Protein 6VCI (pdb70)

Sequence (429 aa):
GDLMIHLQAPDLGSLNSGSLVYFRKIPVGKVYDYAINPNKQGVVIDVLIERRFTDLVKKGSRFWNVSGVDAESLAALVNGAIAFDSPEESKPAEAEDTFGLYEDLAHSQRGVIIKLELPSGAGLTADSTPLMYQGLEVGQLTKLDLNPGGKVTGEMTVDPSVVTLLRENTRIELRNPKLSLSDANLSALLTGKTFELVPGDGEPRKEFVVVPGEGDLMIHLQAPDDLGSLNSGSLVYFRKIPVGKVYDYAINPNKQGVVIDVLIERRFTDLVKKGSRFWNVSGVDANESLAALVNGAIAFDSPEEESKPAEAEDTFGLYEDLAHSQRGVIIKLELPSGAGLTADSTPLMYQGLEVGQLTKLDLNPGGKVTGEMTVDPSVVTLLRENTRIELRNPKLSLSDANLSALLTGKTFELVPGDGEPRKEFVVVPGE

Radius of gyration: 27.87 Å; Cα contacts (8 Å, |Δi|>4): 1078; chains: 2; bounding box: 75×67×57 Å

Structure (mmCIF, N/CA/C/O backbone):
data_6VCI
#
_entry.id   6VCI
#
_cell.length_a   87.560
_cell.length_b   87.560
_cell.length_c   116.990
_cell.angle_alpha   90.000
_cell.angle_beta   90.000
_cell.angle_gamma   120.000
#
_symmetry.space_group_name_H-M   'P 65'
#
loop_
_entity.id
_entity.type
_entity.pdbx_description
1 polymer 'Lipophilic envelope-spanning tunnel protein LetB'
2 water water
#
loop_
_atom_site.group_PDB
_atom_site.id
_atom_site.type_symbol
_atom_site.label_atom_id
_atom_site.label_alt_id
_atom_site.label_comp_id
_atom_site.label_asym_id
_atom_site.label_entity_id
_atom_site.label_seq_id
_atom_site.pdbx_PDB_ins_code
_atom_site.Cartn_x
_atom_site.Cartn_y
_atom_site.Cartn_z
_atom_site.occupancy
_atom_site.B_iso_or_equiv
_atom_site.auth_seq_id
_atom_site.auth_comp_id
_atom_site.auth_asym_id
_atom_site.auth_atom_id
_atom_site.pdbx_PDB_model_num
ATOM 1 N N . GLY A 1 2 ? 24.41800 78.76900 -10.71400 1.000 103.66000 159 GLY C N 1
ATOM 2 C CA . GLY A 1 2 ? 25.37300 78.16900 -9.80100 1.000 100.70000 159 GLY C CA 1
ATOM 3 C C . GLY A 1 2 ? 24.78000 77.88200 -8.43600 1.000 96.00000 159 GLY C C 1
ATOM 4 O O . GLY A 1 2 ? 23.62600 77.46400 -8.32800 1.000 94.32000 159 GLY C O 1
ATOM 5 N N . ASP A 1 3 ? 25.57300 78.10500 -7.39200 1.000 91.62000 160 ASP C N 1
ATOM 6 C CA . ASP A 1 3 ? 25.10400 77.88300 -6.03400 1.000 87.99000 160 ASP C CA 1
ATOM 7 C C . ASP A 1 3 ? 23.95900 78.83400 -5.70200 1.000 88.99000 160 ASP C C 1
ATOM 8 O O . ASP A 1 3 ? 23.88200 79.95500 -6.21200 1.000 92.03000 160 ASP C O 1
ATOM 13 N N . LEU A 1 4 ? 23.06400 78.37200 -4.83400 1.000 87.64000 161 LEU C N 1
ATOM 14 C CA . LEU A 1 4 ? 21.84000 79.08600 -4.49100 1.000 85.73000 161 LEU C CA 1
ATOM 15 C C . LEU A 1 4 ? 21.96300 79.65800 -3.08500 1.000 88.31000 161 LEU C C 1
ATOM 16 O O . LEU A 1 4 ? 22.19400 78.91200 -2.12700 1.000 90.23000 161 LEU C O 1
ATOM 21 N N . MET A 1 5 ? 21.79500 80.97300 -2.96500 1.000 87.36000 162 MET C N 1
ATOM 22 C CA . MET A 1 5 ? 21.84200 81.66800 -1.68400 1.000 85.85000 162 MET C CA 1
ATOM 23 C C . MET A 1 5 ? 20.42200 82.01600 -1.25900 1.000 82.45000 162 MET C C 1
ATOM 24 O O . MET A 1 5 ? 19.70100 82.69500 -1.99700 1.000 83.86000 162 MET C O 1
ATOM 29 N N . ILE A 1 6 ? 20.01700 81.54500 -0.08000 1.000 79.86000 163 ILE C N 1
ATOM 30 C CA . ILE A 1 6 ? 18.71500 81.86900 0.48500 1.000 78.76000 163 ILE C CA 1
ATOM 31 C C . ILE A 1 6 ? 18.91700 82.41600 1.89200 1.000 76.36000 163 ILE C C 1
ATOM 32 O O . ILE A 1 6 ? 20.03200 82.46100 2.41400 1.000 80.92000 163 ILE C O 1
ATOM 37 N N . HIS A 1 7 ? 17.81500 82.84200 2.50300 1.000 71.41000 164 HIS C N 1
ATOM 38 C CA . HIS A 1 7 ? 17.85200 83.49800 3.80200 1.000 74.05000 164 HIS C CA 1
ATOM 39 C C . HIS A 1 7 ? 16.79000 82.89900 4.70900 1.000 77.18000 164 HIS C C 1
ATOM 40 O O . HIS A 1 7 ? 15.63100 82.75500 4.30600 1.000 75.91000 164 HIS C O 1
ATOM 47 N N . LEU A 1 8 ? 17.19300 82.54800 5.92700 1.000 76.86000 165 LEU C N 1
ATOM 48 C CA . LEU A 1 8 ? 16.30200 81.98900 6.93200 1.000 75.38000 165 LEU C CA 1
ATOM 49 C C . LEU A 1 8 ? 16.14500 82.97300 8.08300 1.000 77.67000 165 LEU C C 1
ATOM 50 O O . LEU A 1 8 ? 17.12600 83.56800 8.54100 1.000 80.04000 165 LEU C O 1
ATOM 55 N N . GLN A 1 9 ? 14.91200 83.13900 8.54900 1.000 79.76000 166 GLN C N 1
ATOM 56 C CA . GLN A 1 9 ? 14.60900 83.98700 9.69800 1.000 86.43000 166 GLN C CA 1
ATOM 57 C C . GLN A 1 9 ? 14.28900 83.07600 10.87700 1.000 88.41000 166 GLN C C 1
ATOM 58 O O . GLN A 1 9 ? 13.21500 82.47100 10.93600 1.000 88.45000 166 GLN C O 1
ATOM 64 N N . ALA A 1 10 ? 15.23300 82.97500 11.81000 1.000 92.53000 167 ALA C N 1
ATOM 65 C CA . ALA A 1 10 ? 15.10400 82.14900 12.99700 1.000 94.86000 167 ALA C CA 1
ATOM 66 C C . ALA A 1 10 ? 14.98700 83.02100 14.23800 1.000 97.82000 167 ALA C C 1
ATOM 67 O O . ALA A 1 10 ? 15.70900 84.01500 14.35900 1.000 101.08000 167 ALA C O 1
ATOM 69 N N . PRO A 1 11 ? 14.09700 82.68000 15.17400 1.000 98.37000 168 PRO C N 1
ATOM 70 C CA . PRO A 1 11 ? 13.96300 83.50200 16.38700 1.000 101.28000 168 PRO C CA 1
ATOM 71 C C . PRO A 1 11 ? 15.19300 83.47600 17.27700 1.000 106.65000 168 PRO C C 1
ATOM 72 O O . PRO A 1 11 ? 15.37000 84.39700 18.08500 1.000 111.53000 168 PRO C O 1
ATOM 76 N N . ASP A 1 12 ? 16.04200 82.45800 17.16400 1.000 105.76000 169 ASP C N 1
ATOM 77 C CA . ASP A 1 12 ? 17.31200 82.45200 17.87700 1.000 107.16000 169 ASP C CA 1
ATOM 78 C C . ASP A 1 12 ? 18.27300 81.52000 17.15300 1.000 101.08000 169 ASP C C 1
ATOM 79 O O . ASP A 1 12 ? 17.85800 80.55000 16.51100 1.000 95.23000 169 ASP C O 1
ATOM 84 N N . LEU A 1 13 ? 19.56500 81.83400 17.26400 1.000 98.67000 170 LEU C N 1
ATOM 85 C CA . LEU A 1 13 ? 20.57600 81.12200 16.48900 1.000 90.13000 170 LEU C CA 1
ATOM 86 C C . LEU A 1 13 ? 20.73000 79.67800 16.95000 1.000 87.68000 170 LEU C C 1
ATOM 87 O O . LEU A 1 13 ? 20.90400 78.77300 16.12500 1.000 83.02000 170 LEU C O 1
ATOM 92 N N . GLY A 1 14 ? 20.67900 79.44200 18.25900 1.000 89.48000 171 GLY C N 1
ATOM 93 C CA . GLY A 1 14 ? 20.87900 78.09400 18.76200 1.000 85.24000 171 GLY C CA 1
ATOM 94 C C . GLY A 1 14 ? 22.31500 77.64800 18.57300 1.000 85.92000 171 GLY C C 1
ATOM 95 O O . GLY A 1 14 ? 23.26000 78.43200 18.71100 1.000 86.79000 171 GLY C O 1
ATOM 96 N N . SER A 1 15 ? 22.48600 76.36900 18.24900 1.000 86.97000 172 SER C N 1
ATOM 97 C CA . SER A 1 15 ? 23.80400 75.78500 18.04700 1.000 91.93000 172 SER C CA 1
ATOM 98 C C . SER A 1 15 ? 24.31900 75.96800 16.62400 1.000 93.11000 172 SER C C 1
ATOM 99 O O . SER A 1 15 ? 25.37100 75.41700 16.28300 1.000 95.32000 172 SER C O 1
ATOM 102 N N . LEU A 1 16 ? 23.60900 76.72100 15.79000 1.000 89.49000 173 LEU C N 1
ATOM 103 C CA . LEU A 1 16 ? 24.06000 76.94300 14.42700 1.000 83.34000 173 LEU C CA 1
ATOM 104 C C . LEU A 1 16 ? 25.16200 77.99700 14.38800 1.000 81.20000 173 LEU C C 1
ATOM 105 O O . LEU A 1 16 ? 25.27300 78.85900 15.26400 1.000 80.02000 173 LEU C O 1
ATOM 110 N N . ASN A 1 17 ? 25.98500 77.91200 13.35000 1.000 80.55000 174 ASN C N 1
ATOM 111 C CA . ASN A 1 17 ? 27.05300 78.87300 13.11200 1.000 84.65000 174 ASN C CA 1
ATOM 112 C C . ASN A 1 17 ? 27.51800 78.68500 11.67700 1.000 86.86000 174 ASN C C 1
ATOM 113 O O . ASN A 1 17 ? 27.17900 77.69400 11.02400 1.000 91.47000 174 ASN C O 1
ATOM 118 N N . SER A 1 18 ? 28.29000 79.65400 11.18800 1.000 85.32000 175 SER C N 1
ATOM 119 C CA . SER A 1 18 ? 28.83700 79.55700 9.84000 1.000 84.67000 175 SER C CA 1
ATOM 120 C C . SER A 1 18 ? 29.64300 78.27300 9.70700 1.000 83.98000 175 SER C C 1
ATOM 121 O O . SER A 1 18 ? 30.59000 78.03900 10.46400 1.000 88.63000 175 SER C O 1
ATOM 124 N N . GLY A 1 19 ? 29.24800 77.42900 8.75800 1.000 80.41000 176 GLY C N 1
ATOM 125 C CA . GLY A 1 19 ? 29.80700 76.10600 8.59300 1.000 80.60000 176 GLY C CA 1
ATOM 126 C C . GLY A 1 19 ? 28.83000 74.99000 8.88700 1.000 83.63000 176 GLY C C 1
ATOM 127 O O . GLY A 1 19 ? 29.06600 73.85000 8.46200 1.000 87.71000 176 GLY C O 1
ATOM 128 N N . SER A 1 20 ? 27.74500 75.28100 9.60600 1.000 80.98000 177 SER C N 1
ATOM 129 C CA . SER A 1 20 ? 26.71000 74.28300 9.83900 1.000 74.43000 177 SER C CA 1
ATOM 130 C C . SER A 1 20 ? 26.10300 73.84000 8.51400 1.000 73.94000 177 SER C C 1
ATOM 131 O O . SER A 1 20 ? 25.86600 74.65200 7.61600 1.000 75.48000 177 SER C O 1
ATOM 134 N N . LEU A 1 21 ? 25.84700 72.54400 8.39900 1.000 70.28000 178 LEU C N 1
ATOM 135 C CA . LEU A 1 21 ? 25.43300 71.95400 7.13800 1.000 73.64000 178 LEU C CA 1
ATOM 136 C C . LEU A 1 21 ? 23.91400 71.91700 7.01900 1.000 73.18000 178 LEU C C 1
ATOM 137 O O . LEU A 1 21 ? 23.18900 71.91300 8.01800 1.000 71.52000 178 LEU C O 1
ATOM 142 N N . VAL A 1 22 ? 23.43900 71.90000 5.77600 1.000 70.50000 179 VAL C N 1
ATOM 143 C CA . VAL A 1 22 ? 22.01800 71.80300 5.46100 1.000 69.68000 179 VAL C CA 1
ATOM 144 C C . VAL A 1 22 ? 21.79000 70.46000 4.78300 1.000 72.93000 179 VAL C C 1
ATOM 145 O O . VAL A 1 22 ? 22.41000 70.16100 3.75600 1.000 75.85000 179 VAL C O 1
ATOM 149 N N . TYR A 1 23 ? 20.89800 69.65500 5.35100 1.000 75.28000 180 TYR C N 1
ATOM 150 C CA . TYR A 1 23 ? 20.69600 68.28000 4.92100 1.000 75.54000 180 TYR C CA 1
ATOM 151 C C . TYR A 1 23 ? 19.38500 68.11200 4.16600 1.000 75.02000 180 TYR C C 1
ATOM 152 O O . TYR A 1 23 ? 18.38200 68.76700 4.46500 1.000 66.48000 180 TYR C O 1
ATOM 161 N N . PHE A 1 24 ? 19.40900 67.20800 3.19000 1.000 77.14000 181 PHE C N 1
ATOM 162 C CA . PHE A 1 24 ? 18.20200 66.68800 2.55400 1.000 77.83000 181 PHE C CA 1
ATOM 163 C C . PHE A 1 24 ? 18.34300 65.16900 2.54000 1.000 81.55000 181 PHE C C 1
ATOM 164 O O . PHE A 1 24 ? 19.13000 64.62700 1.75900 1.000 87.56000 181 PHE C O 1
ATOM 172 N N . ARG A 1 25 ? 17.59200 64.49500 3.41000 1.000 82.61000 182 ARG C N 1
ATOM 173 C CA . ARG A 1 25 ? 17.64700 63.04200 3.56000 1.000 83.76000 182 ARG C CA 1
ATOM 174 C C . ARG A 1 25 ? 19.09000 62.58300 3.79500 1.000 88.83000 182 ARG C C 1
ATOM 175 O O . ARG A 1 25 ? 19.72700 61.94800 2.95300 1.000 90.73000 182 ARG C O 1
ATOM 183 N N . LYS A 1 26 ? 19.60100 62.97600 4.96600 1.000 93.34000 183 LYS C N 1
ATOM 184 C CA . LYS A 1 26 ? 20.93200 62.59400 5.43700 1.000 98.90000 183 LYS C CA 1
ATOM 185 C C . LYS A 1 26 ? 22.05400 63.19900 4.59300 1.000 95.49000 183 LYS C C 1
ATOM 186 O O . LYS A 1 26 ? 23.14900 63.45400 5.10700 1.000 96.44000 183 LYS C O 1
ATOM 192 N N . ILE A 1 27 ? 21.80200 63.44900 3.31100 1.000 91.42000 184 ILE C N 1
ATOM 193 C CA . ILE A 1 27 ? 22.83000 63.95800 2.40600 1.000 90.52000 184 ILE C CA 1
ATOM 194 C C . ILE A 1 27 ? 22.98100 65.46600 2.57800 1.000 91.56000 184 ILE C C 1
ATOM 195 O O . ILE A 1 27 ? 22.01400 66.21400 2.36000 1.000 90.18000 184 ILE C O 1
ATOM 200 N N . PRO A 1 28 ? 24.16400 65.95800 2.95000 1.000 92.82000 185 PRO C N 1
ATOM 201 C CA . PRO A 1 28 ? 24.35800 67.41000 3.10200 1.000 90.78000 185 PRO C CA 1
ATOM 202 C C . PRO A 1 28 ? 24.43800 68.08800 1.74200 1.000 91.20000 185 PRO C C 1
ATOM 203 O O . PRO A 1 28 ? 25.26400 67.72900 0.90100 1.000 97.00000 185 PRO C O 1
ATOM 207 N N . VAL A 1 29 ? 23.57400 69.07900 1.53400 1.000 85.62000 186 VAL C N 1
ATOM 208 C CA . VAL A 1 29 ? 23.49200 69.77200 0.25600 1.000 82.02000 186 VAL C CA 1
ATOM 209 C C . VAL A 1 29 ? 23.88800 71.24000 0.35400 1.000 81.88000 186 VAL C C 1
ATOM 210 O O . VAL A 1 29 ? 24.14300 71.86400 -0.68800 1.000 80.04000 186 VAL C O 1
ATOM 214 N N . GLY A 1 30 ? 23.94600 71.81200 1.55500 1.000 82.95000 187 GLY C N 1
ATOM 215 C CA . GLY A 1 30 ? 24.23900 73.21900 1.70400 1.000 82.78000 187 GLY C CA 1
ATOM 216 C C . GLY A 1 30 ? 25.02100 73.49000 2.97000 1.000 80.95000 187 GLY C C 1
ATOM 217 O O . GLY A 1 30 ? 25.38600 72.57800 3.71300 1.000 79.93000 187 GLY C O 1
ATOM 218 N N . LYS A 1 31 ? 25.26400 74.77500 3.21300 1.000 82.71000 188 LYS C N 1
ATOM 219 C CA . LYS A 1 31 ? 26.06800 75.21800 4.34000 1.000 85.04000 188 LYS C CA 1
ATOM 220 C C . LYS A 1 31 ? 25.58600 76.59200 4.78000 1.000 83.91000 188 LYS C C 1
ATOM 221 O O . LYS A 1 31 ? 25.26600 77.43900 3.94400 1.000 86.23000 188 LYS C O 1
ATOM 227 N N . VAL A 1 32 ? 25.51800 76.79700 6.09400 1.000 78.94000 189 VAL C N 1
ATOM 228 C CA . VAL A 1 32 ? 25.27900 78.12900 6.64100 1.000 76.88000 189 VAL C CA 1
ATOM 229 C C . VAL A 1 32 ? 26.47500 79.00300 6.27400 1.000 84.18000 189 VAL C C 1
ATOM 230 O O . VAL A 1 32 ? 27.58600 78.78100 6.76200 1.000 89.78000 189 VAL C O 1
ATOM 234 N N . TYR A 1 33 ? 26.25400 79.99300 5.40800 1.000 84.48000 190 TYR C N 1
ATOM 235 C CA . TYR A 1 33 ? 27.35100 80.84500 4.95900 1.000 84.76000 190 TYR C CA 1
ATOM 236 C C . TYR A 1 33 ? 27.67100 81.92500 5.98400 1.000 88.93000 190 TYR C C 1
ATOM 237 O O . TYR A 1 33 ? 28.83200 82.10600 6.36800 1.000 91.13000 190 TYR C O 1
ATOM 246 N N . ASP A 1 34 ? 26.65400 82.65200 6.43400 1.000 90.34000 191 ASP C N 1
ATOM 247 C CA . ASP A 1 34 ? 26.84300 83.75300 7.36800 1.000 94.62000 191 ASP C CA 1
ATOM 248 C C . ASP A 1 34 ? 25.49300 84.06900 7.99600 1.000 92.31000 191 ASP C C 1
ATOM 249 O O . ASP A 1 34 ? 24.45900 83.52500 7.59800 1.000 90.36000 191 ASP C O 1
ATOM 254 N N . TYR A 1 35 ? 25.51600 84.95000 8.99400 1.000 94.18000 192 TYR C N 1
ATOM 255 C CA . TYR A 1 35 ? 24.28500 85.42000 9.61500 1.000 92.49000 192 TYR C CA 1
ATOM 256 C C . TYR A 1 35 ? 24.54200 86.78300 10.23800 1.000 95.01000 192 TYR C C 1
ATOM 257 O O . TYR A 1 35 ? 25.69100 87.18900 10.43600 1.000 100.01000 192 TYR C O 1
ATOM 266 N N . ALA A 1 36 ? 23.45200 87.48500 10.54100 1.000 95.01000 193 ALA C N 1
ATOM 267 C CA . ALA A 1 36 ? 23.52600 88.81400 11.12900 1.000 97.83000 193 ALA C CA 1
ATOM 268 C C . ALA A 1 36 ? 22.22600 89.09800 11.86500 1.000 102.45000 193 ALA C C 1
ATOM 269 O O . ALA A 1 36 ? 21.15200 88.71800 11.39700 1.000 102.36000 193 ALA C O 1
ATOM 271 N N . ILE A 1 37 ? 22.33600 89.77000 13.01300 1.000 107.50000 194 ILE C N 1
ATOM 272 C CA . ILE A 1 37 ? 21.16300 90.11700 13.80800 1.000 107.86000 194 ILE C CA 1
ATOM 273 C C . ILE A 1 37 ? 20.33600 91.15700 13.06400 1.000 110.70000 194 ILE C C 1
ATOM 274 O O . ILE A 1 37 ? 20.86900 92.15200 12.55600 1.000 114.93000 194 ILE C O 1
ATOM 279 N N . ASN A 1 38 ? 19.03000 90.93000 12.98300 1.000 110.78000 195 ASN C N 1
ATOM 280 C CA . ASN A 1 38 ? 18.13700 91.91800 12.39200 1.000 117.29000 195 ASN C CA 1
ATOM 281 C C . ASN A 1 38 ? 17.63200 92.84900 13.48700 1.000 123.70000 195 ASN C C 1
ATOM 282 O O . ASN A 1 38 ? 17.10700 92.36600 14.49800 1.000 125.51000 195 ASN C O 1
ATOM 287 N N . PRO A 1 39 ? 17.78400 94.17200 13.35500 1.000 125.82000 196 PRO C N 1
ATOM 288 C CA . PRO A 1 39 ? 17.33800 95.05900 14.44100 1.000 127.45000 196 PRO C CA 1
ATOM 289 C C . PRO A 1 39 ? 15.82400 95.23800 14.46500 1.000 127.95000 196 PRO C C 1
ATOM 290 O O . PRO A 1 39 ? 15.28700 96.11000 15.15700 1.000 129.22000 196 PRO C O 1
ATOM 294 N N . ASN A 1 40 ? 15.12200 94.41800 13.68700 1.000 128.73000 197 ASN C N 1
ATOM 295 C CA . ASN A 1 40 ? 13.67200 94.49900 13.54400 1.000 131.75000 197 ASN C CA 1
ATOM 296 C C . ASN A 1 40 ? 12.91500 93.54400 14.46000 1.000 132.41000 197 ASN C C 1
ATOM 297 O O . ASN A 1 40 ? 11.95100 93.95900 15.11000 1.000 133.54000 197 ASN C O 1
ATOM 302 N N . LYS A 1 41 ? 13.31400 92.28000 14.52400 1.000 130.71000 198 LYS C N 1
ATOM 303 C CA . LYS A 1 41 ? 12.58000 91.26100 15.25300 1.000 127.72000 198 LYS C CA 1
ATOM 304 C C . LYS A 1 41 ? 13.49100 90.62700 16.30200 1.000 130.09000 198 LYS C C 1
ATOM 305 O O . LYS A 1 41 ? 14.60600 91.08600 16.56400 1.000 133.11000 198 LYS C O 1
ATOM 311 N N . GLN A 1 42 ? 12.99300 89.55000 16.90000 1.000 129.51000 199 GLN C N 1
ATOM 312 C CA . GLN A 1 42 ? 13.70900 88.89600 17.98400 1.000 131.08000 199 GLN C CA 1
ATOM 313 C C . GLN A 1 42 ? 14.95400 88.18300 17.48100 1.000 131.26000 199 GLN C C 1
ATOM 314 O O . GLN A 1 42 ? 15.99600 88.20900 18.14500 1.000 135.24000 199 GLN C O 1
ATOM 320 N N . GLY A 1 43 ? 14.87100 87.54400 16.31400 1.000 125.70000 200 GLY C N 1
ATOM 321 C CA . GLY A 1 43 ? 15.87900 86.57900 15.93000 1.000 120.72000 200 GLY C CA 1
ATOM 322 C C . GLY A 1 43 ? 17.05200 87.07200 15.11100 1.000 115.22000 200 GLY C C 1
ATOM 323 O O . GLY A 1 43 ? 17.74700 88.01900 15.49300 1.000 116.99000 200 GLY C O 1
ATOM 324 N N . VAL A 1 44 ? 17.27700 86.41900 13.97500 1.000 106.12000 201 VAL C N 1
ATOM 325 C CA . VAL A 1 44 ? 18.48900 86.61600 13.19100 1.000 97.65000 201 VAL C CA 1
ATOM 326 C C . VAL A 1 44 ? 18.23100 86.07600 11.79100 1.000 91.12000 201 VAL C C 1
ATOM 327 O O . VAL A 1 44 ? 17.53000 85.07600 11.61800 1.000 90.92000 201 VAL C O 1
ATOM 331 N N . VAL A 1 45 ? 18.78200 86.75800 10.78800 1.000 87.39000 202 VAL C N 1
ATOM 332 C CA . VAL A 1 45 ? 18.71400 86.29000 9.40800 1.000 80.13000 202 VAL C CA 1
ATOM 333 C C . VAL A 1 45 ? 19.95200 85.45100 9.12200 1.000 78.38000 202 VAL C C 1
ATOM 334 O O . VAL A 1 45 ? 21.07800 85.85000 9.44200 1.000 80.01000 202 VAL C O 1
ATOM 338 N N . ILE A 1 46 ? 19.74400 84.27100 8.54500 1.000 74.16000 203 ILE C N 1
ATOM 339 C CA . ILE A 1 46 ? 20.81300 83.30800 8.30600 1.000 69.27000 203 ILE C CA 1
ATOM 340 C C . ILE A 1 46 ? 20.96800 83.11800 6.80400 1.000 66.85000 203 ILE C C 1
ATOM 341 O O . ILE A 1 46 ? 19.98300 82.86400 6.10100 1.000 65.28000 203 ILE C O 1
ATOM 346 N N . ASP A 1 47 ? 22.19900 83.24700 6.31700 1.000 72.14000 204 ASP C N 1
ATOM 347 C CA . ASP A 1 47 ? 22.50400 83.07000 4.90100 1.000 76.84000 204 ASP C CA 1
ATOM 348 C C . ASP A 1 47 ? 22.88100 81.61300 4.65800 1.000 76.62000 204 ASP C C 1
ATOM 349 O O . ASP A 1 47 ? 23.92300 81.14600 5.13000 1.000 77.63000 204 ASP C O 1
ATOM 354 N N . VAL A 1 48 ? 22.03700 80.89900 3.91700 1.000 72.23000 205 VAL C N 1
ATOM 355 C CA . VAL A 1 48 ? 22.25500 79.49700 3.57700 1.000 69.69000 205 VAL C CA 1
ATOM 356 C C . VAL A 1 48 ? 22.66000 79.41300 2.11300 1.000 74.02000 205 VAL C C 1
ATOM 357 O O . VAL A 1 48 ? 21.98700 79.98100 1.24400 1.000 72.37000 205 VAL C O 1
ATOM 361 N N . LEU A 1 49 ? 23.75400 78.70100 1.84200 1.000 76.55000 206 LEU C N 1
ATOM 362 C CA . LEU A 1 49 ? 24.28200 78.52400 0.49200 1.000 78.05000 206 LEU C CA 1
ATOM 363 C C . LEU A 1 49 ? 24.08500 77.07000 0.07500 1.000 80.67000 206 LEU C C 1
ATOM 364 O O . LEU A 1 49 ? 24.78100 76.17600 0.56800 1.000 83.38000 206 LEU C O 1
ATOM 369 N N . ILE A 1 50 ? 23.13800 76.83700 -0.83000 1.000 79.64000 207 ILE C N 1
ATOM 370 C CA . ILE A 1 50 ? 22.88700 75.50800 -1.37600 1.000 78.28000 207 ILE C CA 1
ATOM 371 C C . ILE A 1 50 ? 23.79900 75.29300 -2.57500 1.000 84.23000 207 ILE C C 1
ATOM 372 O O . ILE A 1 50 ? 23.91400 76.16600 -3.44300 1.000 84.07000 207 ILE C O 1
ATOM 377 N N . GLU A 1 51 ? 24.43900 74.12800 -2.63100 1.000 89.42000 208 GLU C N 1
ATOM 378 C CA . GLU A 1 51 ? 25.37100 73.83000 -3.70800 1.000 93.35000 208 GLU C CA 1
ATOM 379 C C . GLU A 1 51 ? 24.63500 73.67900 -5.03800 1.000 95.93000 208 GLU C C 1
ATOM 380 O O . GLU A 1 51 ? 23.42800 73.42300 -5.09400 1.000 94.12000 208 GLU C O 1
ATOM 386 N N . ARG A 1 52 ? 25.39800 73.83200 -6.12400 1.000 100.66000 209 ARG C N 1
ATOM 387 C CA . ARG A 1 52 ? 24.80600 73.93200 -7.45700 1.000 100.23000 209 ARG C CA 1
ATOM 388 C C . ARG A 1 52 ? 24.06500 72.65800 -7.84900 1.000 97.32000 209 ARG C C 1
ATOM 389 O O . ARG A 1 52 ? 23.00300 72.72000 -8.48100 1.000 92.45000 209 ARG C O 1
ATOM 397 N N . ARG A 1 53 ? 24.60700 71.49400 -7.47800 1.000 99.78000 210 ARG C N 1
ATOM 398 C CA . ARG A 1 53 ? 23.96500 70.22700 -7.82200 1.000 97.77000 210 ARG C CA 1
ATOM 399 C C . ARG A 1 53 ? 22.54000 70.15900 -7.29000 1.000 97.65000 210 ARG C C 1
ATOM 400 O O . ARG A 1 53 ? 21.61900 69.74900 -8.00600 1.000 99.74000 210 ARG C O 1
ATOM 408 N N . PHE A 1 54 ? 22.33800 70.56100 -6.03400 1.000 93.77000 211 PHE C N 1
ATOM 409 C CA . PHE A 1 54 ? 21.08400 70.34100 -5.32900 1.000 88.64000 211 PHE C CA 1
ATOM 410 C C . PHE A 1 54 ? 20.21400 71.58800 -5.25700 1.000 90.65000 211 PHE C C 1
ATOM 411 O O . PHE A 1 54 ? 19.34400 71.67800 -4.38500 1.000 95.64000 211 PHE C O 1
ATOM 419 N N . THR A 1 55 ? 20.43800 72.55600 -6.14700 1.000 91.69000 212 THR C N 1
ATOM 420 C CA . THR A 1 55 ? 19.60100 73.75200 -6.16500 1.000 92.80000 212 THR C CA 1
ATOM 421 C C . THR A 1 55 ? 18.13900 73.39800 -6.40800 1.000 93.33000 212 THR C C 1
ATOM 422 O O . THR A 1 55 ? 17.23600 74.02200 -5.83700 1.000 93.25000 212 THR C O 1
ATOM 426 N N . ASP A 1 56 ? 17.88800 72.37800 -7.23000 1.000 94.57000 213 ASP C N 1
ATOM 427 C CA . ASP A 1 56 ? 16.52700 72.04900 -7.63500 1.000 93.35000 213 ASP C CA 1
ATOM 428 C C . ASP A 1 56 ? 15.67800 71.54100 -6.47500 1.000 88.24000 213 ASP C C 1
ATOM 429 O O . ASP A 1 56 ? 14.44800 71.64900 -6.53200 1.000 81.91000 213 ASP C O 1
ATOM 434 N N . LEU A 1 57 ? 16.30100 70.99400 -5.42800 1.000 89.45000 214 LEU C N 1
ATOM 435 C CA . LEU A 1 57 ? 15.53400 70.45100 -4.31000 1.000 85.49000 214 LEU C CA 1
ATOM 436 C C . LEU A 1 57 ? 14.82100 71.54300 -3.52000 1.000 86.05000 214 LEU C C 1
ATOM 437 O O . LEU A 1 57 ? 13.73700 71.30000 -2.97500 1.000 86.42000 214 LEU C O 1
ATOM 442 N N . VAL A 1 58 ? 15.40100 72.73700 -3.44200 1.000 85.43000 215 VAL C N 1
ATOM 443 C CA . VAL A 1 58 ? 14.79000 73.82300 -2.68300 1.000 84.79000 215 VAL C CA 1
ATOM 444 C C . VAL A 1 58 ? 13.66500 74.42600 -3.51300 1.000 83.96000 215 VAL C C 1
ATOM 445 O O . VAL A 1 58 ? 13.88800 74.89100 -4.63500 1.000 87.48000 215 VAL C O 1
ATOM 449 N N . LYS A 1 59 ? 12.45500 74.41600 -2.96600 1.000 85.14000 216 LYS C N 1
ATOM 450 C CA . LYS A 1 59 ? 11.27200 74.93600 -3.63700 1.000 86.58000 216 LYS C CA 1
ATOM 451 C C . LYS A 1 59 ? 10.75800 76.18000 -2.92200 1.000 89.20000 216 LYS C C 1
ATOM 452 O O . LYS A 1 59 ? 11.14000 76.48300 -1.78700 1.000 90.05000 216 LYS C O 1
ATOM 458 N N . LYS A 1 60 ? 9.86400 76.90200 -3.60700 1.000 84.33000 217 LYS C N 1
ATOM 459 C CA . LYS A 1 60 ? 9.22500 78.05900 -2.98900 1.000 79.38000 217 LYS C CA 1
ATOM 460 C C . LYS A 1 60 ? 8.38900 77.64800 -1.78300 1.000 75.30000 217 LYS C C 1
ATOM 461 O O . LYS A 1 60 ? 8.22600 78.43400 -0.84200 1.000 71.65000 217 LYS C O 1
ATOM 467 N N . GLY A 1 61 ? 7.86100 76.42700 -1.78900 1.000 74.84000 218 GLY C N 1
ATOM 468 C CA . GLY A 1 61 ? 7.10300 75.88600 -0.68000 1.000 77.10000 218 GLY C CA 1
ATOM 469 C C . GLY A 1 61 ? 7.89900 75.05100 0.30200 1.000 77.79000 218 GLY C C 1
ATOM 470 O O . GLY A 1 61 ? 7.29900 74.41500 1.17800 1.000 76.51000 218 GLY C O 1
ATOM 471 N N . SER A 1 62 ? 9.22400 75.02100 0.18600 1.000 75.24000 219 SER C N 1
ATOM 472 C CA . SER A 1 62 ? 10.04100 74.27300 1.12700 1.000 73.95000 219 SER C CA 1
ATOM 473 C C . SER A 1 62 ? 10.03200 74.94500 2.49500 1.000 76.25000 219 SER C C 1
ATOM 474 O O . SER A 1 62 ? 9.96100 76.17100 2.61100 1.000 80.38000 219 SER C O 1
ATOM 477 N N . ARG A 1 63 ? 10.10300 74.12500 3.53800 1.000 73.99000 220 ARG C N 1
ATOM 478 C CA . ARG A 1 63 ? 10.24100 74.60300 4.90400 1.000 73.21000 220 ARG C CA 1
ATOM 479 C C . ARG A 1 63 ? 11.51600 74.03800 5.51900 1.000 73.74000 220 ARG C C 1
ATOM 480 O O . ARG A 1 63 ? 11.96400 72.94300 5.16400 1.000 69.30000 220 ARG C O 1
ATOM 488 N N . PHE A 1 64 ? 12.10100 74.80100 6.43900 1.000 74.15000 221 PHE C N 1
ATOM 489 C CA . PHE A 1 64 ? 13.36700 74.46000 7.07200 1.000 69.17000 221 PHE C CA 1
ATOM 490 C C . PHE A 1 64 ? 13.17300 74.36300 8.57700 1.000 69.09000 221 PHE C C 1
ATOM 491 O O . PHE A 1 64 ? 12.41200 75.14000 9.16400 1.000 70.08000 221 PHE C O 1
ATOM 499 N N . TRP A 1 65 ? 13.86800 73.41200 9.20000 1.000 65.14000 222 TRP C N 1
ATOM 500 C CA . TRP A 1 65 ? 13.75500 73.20000 10.63600 1.000 60.93000 222 TRP C CA 1
ATOM 501 C C . TRP A 1 65 ? 15.08900 72.71800 11.18900 1.000 65.81000 222 TRP C C 1
ATOM 502 O O . TRP A 1 65 ? 15.85900 72.04500 10.49600 1.000 65.21000 222 TRP C O 1
ATOM 513 N N . ASN A 1 66 ? 15.35000 73.06900 12.44800 1.000 64.42000 223 ASN C N 1
ATOM 514 C CA . ASN A 1 66 ? 16.55600 72.61200 13.12500 1.000 65.25000 223 ASN C CA 1
ATOM 515 C C . ASN A 1 66 ? 16.53700 71.10200 13.30700 1.000 63.67000 223 ASN C C 1
ATOM 516 O O . ASN A 1 66 ? 15.49900 70.50700 13.61400 1.000 65.01000 223 ASN C O 1
ATOM 521 N N . VAL A 1 67 ? 17.70200 70.48200 13.11800 1.000 64.60000 224 VAL C N 1
ATOM 522 C CA . VAL A 1 67 ? 17.92100 69.08100 13.45200 1.000 68.67000 224 VAL C CA 1
ATOM 523 C C . VAL A 1 67 ? 19.26900 68.97800 14.15400 1.000 68.77000 224 VAL C C 1
ATOM 524 O O . VAL A 1 67 ? 20.11900 69.86500 14.04900 1.000 62.11000 224 VAL C O 1
ATOM 528 N N . SER A 1 68 ? 19.45700 67.88300 14.88300 1.000 71.31000 225 SER C N 1
ATOM 529 C CA . SER A 1 68 ? 20.70400 67.62500 15.58600 1.000 77.72000 225 SER C CA 1
ATOM 530 C C . SER A 1 68 ? 21.39900 66.40500 15.00000 1.000 79.81000 225 SER C C 1
ATOM 531 O O . SER A 1 68 ? 20.75500 65.49900 14.46200 1.000 76.33000 225 SER C O 1
ATOM 534 N N . GLY A 1 69 ? 22.71900 66.39200 15.11400 1.000 82.72000 226 GLY C N 1
ATOM 535 C CA . GLY A 1 69 ? 23.51300 65.30500 14.57600 1.000 85.86000 226 GLY C CA 1
ATOM 536 C C . GLY A 1 69 ? 24.61700 64.90200 15.53000 1.000 90.91000 226 GLY C C 1
ATOM 537 O O . GLY A 1 69 ? 25.07900 65.69400 16.35500 1.000 87.07000 226 GLY C O 1
ATOM 538 N N . VAL A 1 70 ? 25.03500 63.64300 15.40800 1.000 97.03000 227 VAL C N 1
ATOM 539 C CA . VAL A 1 70 ? 26.16400 63.09000 16.15100 1.000 100.01000 227 VAL C CA 1
ATOM 540 C C . VAL A 1 70 ? 27.08600 62.42600 15.13500 1.000 103.97000 227 VAL C C 1
ATOM 541 O O . VAL A 1 70 ? 26.72100 61.41100 14.52800 1.000 101.34000 227 VAL C O 1
ATOM 545 N N . ASP A 1 71 ? 28.27500 62.99400 14.94700 1.000 112.76000 228 ASP C N 1
ATOM 546 C CA . ASP A 1 71 ? 29.16200 62.55800 13.87500 1.000 121.95000 228 ASP C CA 1
ATOM 547 C C . ASP A 1 71 ? 30.06300 61.39700 14.28900 1.000 125.60000 228 ASP C C 1
ATOM 548 O O . ASP A 1 71 ? 30.20200 60.42300 13.54300 1.000 127.83000 228 ASP C O 1
ATOM 553 N N . ALA A 1 72 ? 30.68000 61.48200 15.46300 1.000 126.47000 229 ALA C N 1
ATOM 554 C CA . ALA A 1 72 ? 31.59300 60.43600 15.91500 1.000 129.37000 229 ALA C CA 1
ATOM 555 C C . ALA A 1 72 ? 30.84500 59.15000 16.25800 1.000 130.25000 229 ALA C C 1
ATOM 556 O O . ALA A 1 72 ? 31.36100 58.04800 16.06300 1.000 130.32000 229 ALA C O 1
ATOM 558 N N . GLU A 1 84 ? 33.61200 71.28000 25.95500 1.000 150.14000 241 GLU C N 1
ATOM 559 C CA . GLU A 1 84 ? 34.40700 70.05700 25.95200 1.000 151.01000 241 GLU C CA 1
ATOM 560 C C . GLU A 1 84 ? 34.01800 69.15700 24.78300 1.000 149.29000 241 GLU C C 1
ATOM 561 O O . GLU A 1 84 ? 32.98600 69.36700 24.14500 1.000 147.03000 241 GLU C O 1
ATOM 563 N N . SER A 1 85 ? 34.85400 68.15100 24.50800 1.000 149.06000 242 SER C N 1
ATOM 564 C CA . SER A 1 85 ? 34.58200 67.24600 23.39600 1.000 144.85000 242 SER C CA 1
ATOM 565 C C . SER A 1 85 ? 33.31500 66.43400 23.62500 1.000 142.91000 242 SER C C 1
ATOM 566 O O . SER A 1 85 ? 32.63700 66.06300 22.66000 1.000 142.64000 242 SER C O 1
ATOM 569 N N . LEU A 1 86 ? 32.97800 66.15000 24.88600 1.000 141.13000 243 LEU C N 1
ATOM 570 C CA . LEU A 1 86 ? 31.77800 65.37200 25.17600 1.000 136.26000 243 LEU C CA 1
ATOM 571 C C . LEU A 1 86 ? 30.52000 66.12000 24.75400 1.000 131.11000 243 LEU C C 1
ATOM 572 O O . LEU A 1 86 ? 29.61700 65.54000 24.13700 1.000 127.72000 243 LEU C O 1
ATOM 577 N N . ALA A 1 87 ? 30.44100 67.41200 25.07800 1.000 130.20000 244 ALA C N 1
ATOM 578 C CA . ALA A 1 87 ? 29.27500 68.19100 24.67800 1.000 126.08000 244 ALA C CA 1
ATOM 579 C C . ALA A 1 87 ? 29.32100 68.55000 23.19700 1.000 123.66000 244 ALA C C 1
ATOM 580 O O . ALA A 1 87 ? 28.27000 68.73600 22.57300 1.000 122.63000 244 ALA C O 1
ATOM 582 N N . ALA A 1 88 ? 30.51800 68.63300 22.61700 1.000 120.07000 245 ALA C N 1
ATOM 583 C CA . ALA A 1 88 ? 30.68800 69.00200 21.21700 1.000 112.69000 245 ALA C CA 1
ATOM 584 C C . ALA A 1 88 ? 30.35300 67.87400 20.25000 1.000 106.48000 245 ALA C C 1
ATOM 585 O O . ALA A 1 88 ? 30.39500 68.09400 19.03400 1.000 105.47000 245 ALA C O 1
ATOM 587 N N . LEU A 1 89 ? 30.03400 66.67800 20.74900 1.000 100.26000 246 LEU C N 1
ATOM 588 C CA . LEU A 1 89 ? 29.63100 65.58800 19.86800 1.000 92.96000 246 LEU C CA 1
ATOM 589 C C . LEU A 1 89 ? 28.29000 65.84900 19.19200 1.000 89.92000 246 LEU C C 1
ATOM 590 O O . LEU A 1 89 ? 27.99400 65.22400 18.16700 1.000 85.53000 246 LEU C O 1
ATOM 595 N N . VAL A 1 90 ? 27.47400 66.74300 19.74400 1.000 88.59000 247 VAL C N 1
ATOM 596 C CA . VAL A 1 90 ? 26.18200 67.10600 19.17500 1.000 87.93000 247 VAL C CA 1
ATOM 597 C C . VAL A 1 90 ? 26.28700 68.52600 18.63800 1.000 86.09000 247 VAL C C 1
ATOM 598 O O . VAL A 1 90 ? 26.62900 69.45500 19.38100 1.000 82.18000 247 VAL C O 1
ATOM 602 N N . ASN A 1 91 ? 25.99400 68.69600 17.35200 1.000 85.02000 248 ASN C N 1
ATOM 603 C CA . ASN A 1 91 ? 26.01300 70.00700 16.72400 1.000 88.26000 248 ASN C CA 1
ATOM 604 C C . ASN A 1 91 ? 24.72500 70.21900 15.94200 1.000 84.05000 248 ASN C C 1
ATOM 605 O O . ASN A 1 91 ? 24.08600 69.26400 15.49000 1.000 79.28000 248 ASN C O 1
ATOM 610 N N . GLY A 1 92 ? 24.34800 71.48600 15.79100 1.000 84.55000 249 GLY C N 1
ATOM 611 C CA . GLY A 1 92 ? 23.12000 71.81100 15.09800 1.000 81.30000 249 GLY C CA 1
ATOM 612 C C . GLY A 1 92 ? 23.27600 71.77900 13.58900 1.000 78.39000 249 GLY C C 1
ATOM 613 O O . GLY A 1 92 ? 24.35000 72.01400 13.03800 1.000 86.14000 249 GLY C O 1
ATOM 614 N N . ALA A 1 93 ? 22.17100 71.46900 12.91900 1.000 70.67000 250 ALA C N 1
ATOM 615 C CA . ALA A 1 93 ? 22.10000 71.50900 11.46800 1.000 68.54000 250 ALA C CA 1
ATOM 616 C C . ALA A 1 93 ? 20.66800 71.83300 11.06800 1.000 71.25000 250 ALA C C 1
ATOM 617 O O . ALA A 1 93 ? 19.77500 71.95400 11.91300 1.000 68.47000 250 ALA C O 1
ATOM 619 N N . ILE A 1 94 ? 20.45800 71.96800 9.75900 1.000 69.16000 251 ILE C N 1
ATOM 620 C CA . ILE A 1 94 ? 19.17300 72.35700 9.19400 1.000 66.91000 251 ILE C CA 1
ATOM 621 C C . ILE A 1 94 ? 18.76000 71.31700 8.16500 1.000 68.35000 251 ILE C C 1
ATOM 622 O O . ILE A 1 94 ? 19.57600 70.88700 7.34400 1.000 72.04000 251 ILE C O 1
ATOM 627 N N . ALA A 1 95 ? 17.49700 70.91300 8.20800 1.000 66.36000 252 ALA C N 1
ATOM 628 C CA . ALA A 1 95 ? 16.92800 70.04600 7.19000 1.000 65.58000 252 ALA C CA 1
ATOM 629 C C . ALA A 1 95 ? 15.76900 70.76300 6.51000 1.000 65.08000 252 ALA C C 1
ATOM 630 O O . ALA A 1 95 ? 15.24500 71.75700 7.01800 1.000 67.07000 252 ALA C O 1
ATOM 632 N N . PHE A 1 96 ? 15.37200 70.25600 5.34600 1.000 70.75000 253 PHE C N 1
ATOM 633 C CA . PHE A 1 96 ? 14.23300 70.82000 4.63600 1.000 74.22000 253 PHE C CA 1
ATOM 634 C C . PHE A 1 96 ? 13.58400 69.74200 3.78300 1.000 76.19000 253 PHE C C 1
ATOM 635 O O . PHE A 1 96 ? 14.11600 68.64100 3.61600 1.000 81.03000 253 PHE C O 1
ATOM 643 N N . ASP A 1 97 ? 12.41200 70.07300 3.25000 1.000 70.54000 254 ASP C N 1
ATOM 644 C CA . ASP A 1 97 ? 11.65800 69.18200 2.38600 1.000 71.93000 254 ASP C CA 1
ATOM 645 C C . ASP A 1 97 ? 11.59800 69.75400 0.97700 1.000 76.44000 254 ASP C C 1
ATOM 646 O O . ASP A 1 97 ? 11.85700 70.93800 0.74900 1.000 74.74000 254 ASP C O 1
ATOM 651 N N . SER A 1 98 ? 11.25500 68.88800 0.02400 1.000 84.58000 255 SER C N 1
ATOM 652 C CA . SER A 1 98 ? 11.12300 69.27000 -1.38100 1.000 92.99000 255 SER C CA 1
ATOM 653 C C . SER A 1 98 ? 9.68500 69.01300 -1.80900 1.000 95.10000 255 SER C C 1
ATOM 654 O O . SER A 1 98 ? 9.35200 67.91100 -2.27300 1.000 94.62000 255 SER C O 1
ATOM 657 N N . PRO A 1 99 ? 8.79600 69.99300 -1.65000 1.000 98.29000 256 PRO C N 1
ATOM 658 C CA . PRO A 1 99 ? 7.40800 69.81000 -2.09000 1.000 102.74000 256 PRO C CA 1
ATOM 659 C C . PRO A 1 99 ? 7.33700 69.53200 -3.58400 1.000 112.55000 256 PRO C C 1
ATOM 660 O O . PRO A 1 99 ? 8.02300 70.16700 -4.38800 1.000 113.90000 256 PRO C O 1
ATOM 664 N N . GLU A 1 100 ? 6.49100 68.56500 -3.94900 1.000 118.07000 257 GLU C N 1
ATOM 665 C CA . GLU A 1 100 ? 6.45700 68.09700 -5.33000 1.000 121.53000 257 GLU C CA 1
ATOM 666 C C . GLU A 1 100 ? 5.74900 69.09100 -6.24300 1.000 121.71000 257 GLU C C 1
ATOM 667 O O . GLU A 1 100 ? 6.13900 69.26100 -7.40400 1.000 124.32000 257 GLU C O 1
ATOM 673 N N . GLU A 1 101 ? 4.71800 69.76100 -5.73700 1.000 119.73000 258 GLU C N 1
ATOM 674 C CA . GLU A 1 101 ? 3.89500 70.67200 -6.53200 1.000 118.95000 258 GLU C CA 1
ATOM 675 C C . GLU A 1 101 ? 4.25500 72.13200 -6.29000 1.000 112.34000 258 GLU C C 1
ATOM 676 O O . GLU A 1 101 ? 3.38000 73.00500 -6.29400 1.000 110.53000 258 GLU C O 1
ATOM 682 N N . SER A 1 102 ? 5.53400 72.43200 -6.09000 1.000 107.52000 259 SER C N 1
ATOM 683 C CA . SER A 1 102 ? 5.98700 73.79100 -5.83700 1.000 102.97000 259 SER C CA 1
ATOM 684 C C . SER A 1 102 ? 7.03100 74.19200 -6.86800 1.000 102.61000 259 SER C C 1
ATOM 685 O O . SER A 1 102 ? 7.85000 73.37000 -7.29100 1.000 101.78000 259 SER C O 1
ATOM 688 N N . LYS A 1 103 ? 6.99100 75.46100 -7.26800 1.000 105.07000 260 LYS C N 1
ATOM 689 C CA . LYS A 1 103 ? 7.98400 75.98800 -8.18800 1.000 109.92000 260 LYS C CA 1
ATOM 690 C C . LYS A 1 103 ? 9.36700 75.94000 -7.54100 1.000 110.05000 260 LYS C C 1
ATOM 691 O O . LYS A 1 103 ? 9.48900 76.00900 -6.31400 1.000 112.09000 260 LYS C O 1
ATOM 697 N N . PRO A 1 104 ? 10.42800 75.81100 -8.33700 1.000 108.55000 261 PRO C N 1
ATOM 698 C CA . PRO A 1 104 ? 11.77600 75.83500 -7.76100 1.000 111.20000 261 PRO C CA 1
ATOM 699 C C . PRO A 1 104 ? 12.05000 77.16900 -7.08500 1.000 114.98000 261 PRO C C 1
ATOM 700 O O . PRO A 1 104 ? 11.62900 78.22600 -7.56100 1.000 115.36000 261 PRO C O 1
ATOM 704 N N . ALA A 1 105 ? 12.74700 77.10900 -5.95400 1.000 116.66000 262 ALA C N 1
ATOM 705 C CA . ALA A 1 105 ? 13.01400 78.31400 -5.18200 1.000 114.32000 262 ALA C CA 1
ATOM 706 C C . ALA A 1 105 ? 13.88300 79.27700 -5.97700 1.000 111.94000 262 ALA C C 1
ATOM 707 O O . ALA A 1 105 ? 14.94800 78.90600 -6.48100 1.000 112.70000 262 ALA C O 1
ATOM 709 N N . GLU A 1 106 ? 13.41500 80.51400 -6.09600 1.000 111.46000 263 GLU C N 1
ATOM 710 C CA . GLU A 1 106 ? 14.18100 81.55100 -6.76400 1.000 113.35000 263 GLU C CA 1
ATOM 711 C C . GLU A 1 106 ? 15.36900 81.96500 -5.89800 1.000 112.10000 263 GLU C C 1
ATOM 712 O O . GLU A 1 106 ? 15.42500 81.68300 -4.69800 1.000 110.54000 263 GLU C O 1
ATOM 718 N N . ALA A 1 107 ? 16.32800 82.64200 -6.52300 1.000 112.47000 264 ALA C N 1
ATOM 719 C CA . ALA A 1 107 ? 17.50100 83.10900 -5.79700 1.000 111.07000 264 ALA C CA 1
ATOM 720 C C . ALA A 1 107 ? 17.11200 84.15900 -4.76400 1.000 114.34000 264 ALA C C 1
ATOM 721 O O . ALA A 1 107 ? 16.19300 84.95500 -4.97700 1.000 118.05000 264 ALA C O 1
ATOM 723 N N . GLU A 1 108 ? 17.81100 84.14000 -3.62800 1.000 113.11000 265 GLU C N 1
ATOM 724 C CA . GLU A 1 108 ? 17.67600 85.13400 -2.56400 1.000 109.10000 265 GLU C CA 1
ATOM 725 C C . GLU A 1 108 ? 16.29100 85.12200 -1.91700 1.000 98.90000 265 GLU C C 1
ATOM 726 O O . GLU A 1 108 ? 15.87300 86.11900 -1.32100 1.000 94.70000 265 GLU C O 1
ATOM 732 N N . ASP A 1 109 ? 15.56500 84.01000 -2.00800 1.000 97.61000 266 ASP C N 1
ATOM 733 C CA . ASP A 1 109 ? 14.28000 83.90300 -1.33200 1.000 94.03000 266 ASP C CA 1
ATOM 734 C C . ASP A 1 109 ? 14.47300 83.84000 0.18300 1.000 89.60000 266 ASP C C 1
ATOM 735 O O . ASP A 1 109 ? 15.56800 83.57700 0.68800 1.000 89.47000 266 ASP C O 1
ATOM 740 N N . THR A 1 110 ? 13.38400 84.08100 0.91100 1.000 82.33000 267 THR C N 1
ATOM 741 C CA . THR A 1 110 ? 13.40700 84.14400 2.36700 1.000 80.76000 267 THR C CA 1
ATOM 742 C C . THR A 1 110 ? 12.43500 83.12900 2.94800 1.000 84.57000 267 THR C C 1
ATOM 743 O O . THR A 1 110 ? 11.25200 83.11800 2.59100 1.000 85.74000 267 THR C O 1
ATOM 747 N N . PHE A 1 111 ? 12.93900 82.28700 3.84500 1.000 78.98000 268 PHE C N 1
ATOM 748 C CA . PHE A 1 111 ? 12.14400 81.29600 4.55000 1.000 71.06000 268 PHE C CA 1
ATOM 749 C C . PHE A 1 111 ? 12.26900 81.52900 6.05100 1.000 69.11000 268 PHE C C 1
ATOM 750 O O . PHE A 1 111 ? 13.12400 82.28400 6.52200 1.000 71.95000 268 PHE C O 1
ATOM 758 N N . GLY A 1 112 ? 11.40100 80.86800 6.81000 1.000 67.73000 269 GLY C N 1
ATOM 759 C CA . GLY A 1 112 ? 11.47200 80.87200 8.25900 1.000 73.46000 269 GLY C CA 1
ATOM 760 C C . GLY A 1 112 ? 12.03900 79.54900 8.75100 1.000 80.26000 269 GLY C C 1
ATOM 761 O O . GLY A 1 112 ? 11.65700 78.48200 8.26700 1.000 86.79000 269 GLY C O 1
ATOM 762 N N . LEU A 1 113 ? 12.96000 79.63700 9.70500 1.000 78.02000 270 LEU C N 1
ATOM 763 C CA . LEU A 1 113 ? 13.54800 78.43900 10.29500 1.000 72.01000 270 LEU C CA 1
ATOM 764 C C . LEU A 1 113 ? 12.64400 77.96600 11.42700 1.000 67.30000 270 LEU C C 1
ATOM 765 O O . LEU A 1 113 ? 12.52800 78.63500 12.45800 1.000 69.29000 270 LEU C O 1
ATOM 770 N N . TYR A 1 114 ? 11.99100 76.82400 11.23300 1.000 63.49000 271 TYR C N 1
ATOM 771 C CA . TYR A 1 114 ? 11.11800 76.28900 12.26200 1.000 65.32000 271 TYR C CA 1
ATOM 772 C C . TYR A 1 114 ? 11.93700 75.65300 13.38300 1.000 74.57000 271 TYR C C 1
ATOM 773 O O . TYR A 1 114 ? 13.08500 75.23700 13.19700 1.000 74.69000 271 TYR C O 1
ATOM 782 N N . GLU A 1 115 ? 11.31900 75.57700 14.56600 1.000 76.83000 272 GLU C N 1
ATOM 783 C CA . GLU A 1 115 ? 12.03400 75.11300 15.75200 1.000 81.46000 272 GLU C CA 1
ATOM 784 C C . GLU A 1 115 ? 12.46500 73.66000 15.61200 1.000 78.17000 272 GLU C C 1
ATOM 785 O O . GLU A 1 115 ? 13.58700 73.29800 15.98700 1.000 79.14000 272 GLU C O 1
ATOM 791 N N . ASP A 1 116 ? 11.58900 72.81400 15.08000 1.000 72.13000 273 ASP C N 1
ATOM 792 C CA . ASP A 1 116 ? 11.90900 71.41200 14.85200 1.000 68.66000 273 ASP C CA 1
ATOM 793 C C . ASP A 1 116 ? 10.96100 70.88100 13.78900 1.000 65.73000 273 ASP C C 1
ATOM 794 O O . ASP A 1 116 ? 10.09300 71.60200 13.28900 1.000 66.76000 273 ASP C O 1
ATOM 799 N N . LEU A 1 117 ? 11.13200 69.60200 13.45100 1.000 65.31000 274 LEU C N 1
ATOM 800 C CA . LEU A 1 117 ? 10.28100 68.98200 12.44200 1.000 67.55000 274 LEU C CA 1
ATOM 801 C C . LEU A 1 117 ? 8.80800 69.10100 12.81100 1.000 75.24000 274 LEU C C 1
ATOM 802 O O . LEU A 1 117 ? 7.96400 69.37200 11.94800 1.000 78.39000 274 LEU C O 1
ATOM 807 N N . ALA A 1 118 ? 8.48100 68.92400 14.09300 1.000 78.02000 275 ALA C N 1
ATOM 808 C CA . ALA A 1 118 ? 7.08700 69.01600 14.51500 1.000 79.87000 275 ALA C CA 1
ATOM 809 C C . ALA A 1 118 ? 6.53500 70.41600 14.29200 1.000 79.12000 275 ALA C C 1
ATOM 810 O O . ALA A 1 118 ? 5.40900 70.57600 13.80500 1.000 82.01000 275 ALA C O 1
ATOM 812 N N . HIS A 1 119 ? 7.31600 71.44300 14.63000 1.000 74.37000 276 HIS C N 1
ATOM 813 C CA . HIS A 1 119 ? 6.84700 72.81100 14.45600 1.000 74.05000 276 HIS C CA 1
ATOM 814 C C . HIS A 1 119 ? 6.58500 73.13400 12.98900 1.000 76.66000 276 HIS C C 1
ATOM 815 O O . HIS A 1 119 ? 5.70000 73.93900 12.68000 1.000 78.65000 276 HIS C O 1
ATOM 822 N N . SER A 1 120 ? 7.33300 72.51400 12.07100 1.000 77.11000 277 SER C N 1
ATOM 823 C CA . SER A 1 120 ? 7.12600 72.76100 10.64700 1.000 73.34000 277 SER C CA 1
ATOM 824 C C . SER A 1 120 ? 5.82300 72.16100 10.13600 1.000 70.41000 277 SER C C 1
ATOM 825 O O . SER A 1 120 ? 5.32900 72.59100 9.08800 1.000 70.51000 277 SER C O 1
ATOM 828 N N . GLN A 1 121 ? 5.27200 71.17200 10.84200 1.000 71.93000 278 GLN C N 1
ATOM 829 C CA . GLN A 1 121 ? 4.04300 70.48100 10.45500 1.000 79.35000 278 GLN C CA 1
ATOM 830 C C . GLN A 1 121 ? 4.16600 69.78900 9.09900 1.000 79.86000 278 GLN C C 1
ATOM 831 O O . GLN A 1 121 ? 3.15800 69.54500 8.42900 1.000 78.65000 278 GLN C O 1
ATOM 837 N N . ARG A 1 122 ? 5.38800 69.46400 8.68000 1.000 79.03000 279 ARG C N 1
ATOM 838 C CA . ARG A 1 122 ? 5.63300 68.75600 7.43100 1.0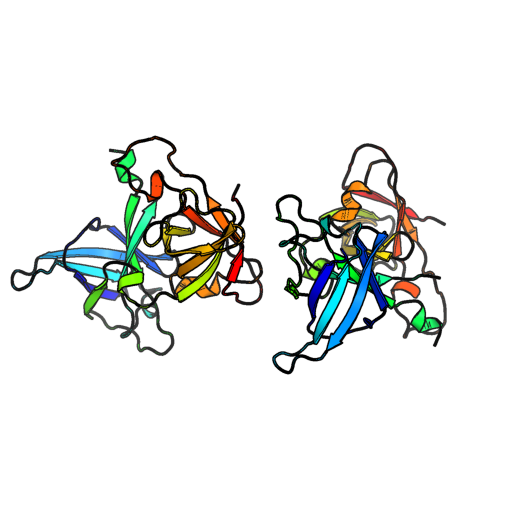00 74.44000 279 ARG C CA 1
ATOM 839 C C . ARG A 1 122 ? 5.98100 67.29000 7.63800 1.000 73.28000 279 ARG C C 1
ATOM 840 O O . ARG A 1 122 ? 6.15600 66.56200 6.65400 1.000 72.25000 279 ARG C O 1
ATOM 848 N N . GLY A 1 123 ? 6.08500 66.83800 8.88500 1.000 69.59000 280 GLY C N 1
ATOM 849 C CA . GLY A 1 123 ? 6.46700 65.46700 9.13800 1.000 72.93000 280 GLY C CA 1
ATOM 850 C C . GLY A 1 123 ? 5.35600 64.48200 8.83100 1.000 77.58000 280 GLY C C 1
ATOM 851 O O . GLY A 1 123 ? 4.17600 64.82200 8.75200 1.000 85.07000 280 GLY C O 1
ATOM 852 N N . VAL A 1 124 ? 5.75300 63.22500 8.66100 1.000 76.63000 281 VAL C N 1
ATOM 853 C CA . VAL A 1 124 ? 4.84500 62.13600 8.32600 1.000 75.79000 281 VAL C CA 1
ATOM 854 C C . VAL A 1 124 ? 4.79800 61.17800 9.50600 1.000 83.66000 281 VAL C C 1
ATOM 855 O O . VAL A 1 124 ? 5.84500 60.78500 10.03700 1.000 86.18000 281 VAL C O 1
ATOM 859 N N . ILE A 1 125 ? 3.58900 60.80000 9.91300 1.000 85.88000 282 ILE C N 1
ATOM 860 C CA . ILE A 1 125 ? 3.40500 59.95700 11.09000 1.000 86.05000 282 ILE C CA 1
ATOM 861 C C . ILE A 1 125 ? 3.57500 58.49500 10.69800 1.000 84.36000 282 ILE C C 1
ATOM 862 O O . ILE A 1 125 ? 3.05200 58.04500 9.67200 1.000 82.65000 282 ILE C O 1
ATOM 867 N N . ILE A 1 126 ? 4.32400 57.75400 11.51300 1.000 86.89000 283 ILE C N 1
ATOM 868 C CA . ILE A 1 126 ? 4.55400 56.32700 11.33400 1.000 90.70000 283 ILE C CA 1
ATOM 869 C C . ILE A 1 126 ? 4.10300 55.61900 12.60400 1.000 101.77000 283 ILE C C 1
ATOM 870 O O . ILE A 1 126 ? 4.39000 56.08300 13.71300 1.000 105.35000 283 ILE C O 1
ATOM 875 N N . LYS A 1 127 ? 3.39100 54.50300 12.44500 1.000 104.58000 284 LYS C N 1
ATOM 876 C CA . LYS A 1 127 ? 2.90700 53.73100 13.58300 1.000 105.82000 284 LYS C CA 1
ATOM 877 C C . LYS A 1 127 ? 3.90200 52.63400 13.93700 1.000 106.52000 284 LYS C C 1
ATOM 878 O O . LYS A 1 127 ? 4.47000 51.98500 13.05400 1.000 108.22000 284 LYS C O 1
ATOM 884 N N . LEU A 1 128 ? 4.11100 52.43300 15.23700 1.000 105.52000 285 LEU C N 1
ATOM 885 C CA . LEU A 1 128 ? 5.05700 51.44000 15.72400 1.000 103.75000 285 LEU C CA 1
ATOM 886 C C . LEU A 1 128 ? 4.51200 50.78700 16.98300 1.000 107.44000 285 LEU C C 1
ATOM 887 O O . LEU A 1 128 ? 3.78300 51.41000 17.76000 1.000 109.08000 285 LEU C O 1
ATOM 892 N N . GLU A 1 129 ? 4.87400 49.52300 17.17800 1.000 110.46000 286 GLU C N 1
ATOM 893 C CA . GLU A 1 129 ? 4.63800 48.82500 18.43300 1.000 116.94000 286 GLU C CA 1
ATOM 894 C C . GLU A 1 129 ? 5.98900 48.48700 19.04400 1.000 117.25000 286 GLU C C 1
ATOM 895 O O . GLU A 1 129 ? 6.90600 48.05100 18.33900 1.000 114.68000 286 GLU C O 1
ATOM 901 N N . LEU A 1 130 ? 6.11600 48.71300 20.34900 1.000 119.55000 287 LEU C N 1
ATOM 902 C CA . LEU A 1 130 ? 7.39700 48.63000 21.02200 1.000 119.71000 287 LEU C CA 1
ATOM 903 C C . LEU A 1 130 ? 7.39700 47.51000 22.05200 1.000 124.02000 287 LEU C C 1
ATOM 904 O O . LEU A 1 130 ? 6.39300 47.30500 22.74400 1.000 126.89000 287 LEU C O 1
ATOM 909 N N . PRO A 1 131 ? 8.50200 46.77000 22.17800 1.000 124.46000 288 PRO C N 1
ATOM 910 C CA . PRO A 1 131 ? 8.54600 45.70400 23.19000 1.000 127.70000 288 PRO C CA 1
ATOM 911 C C . PRO A 1 131 ? 8.50100 46.23200 24.61000 1.000 130.33000 288 PRO C C 1
ATOM 912 O O . PRO A 1 131 ? 7.99900 45.53900 25.50300 1.000 134.28000 288 PRO C O 1
ATOM 916 N N . SER A 1 132 ? 9.00800 47.44000 24.84400 1.000 127.53000 289 SER C N 1
ATOM 917 C CA . SER A 1 132 ? 9.00700 48.04000 26.16800 1.000 127.22000 289 SER C CA 1
ATOM 918 C C . SER A 1 132 ? 9.05200 49.55200 26.02400 1.000 128.71000 289 SER C C 1
ATOM 919 O O . SER A 1 132 ? 9.66800 50.08400 25.09600 1.000 130.28000 289 SER C O 1
ATOM 922 N N . GLY A 1 133 ? 8.38700 50.23700 26.94600 1.000 127.50000 290 GLY C N 1
ATOM 923 C CA . GLY A 1 133 ? 8.41000 51.68100 26.99900 1.000 123.57000 290 GLY C CA 1
ATOM 924 C C . GLY A 1 133 ? 9.50000 52.26000 27.87100 1.000 121.25000 290 GLY C C 1
ATOM 925 O O . GLY A 1 133 ? 9.50600 53.47200 28.11300 1.000 120.07000 290 GLY C O 1
ATOM 926 N N . ALA A 1 134 ? 10.42400 51.43200 28.35300 1.000 121.08000 291 ALA C N 1
ATOM 927 C CA . ALA A 1 134 ? 11.49500 51.91600 29.21100 1.000 120.20000 291 ALA C CA 1
ATOM 928 C C . ALA A 1 134 ? 12.47700 52.76800 28.41700 1.000 119.79000 291 ALA C C 1
ATOM 929 O O . ALA A 1 134 ? 12.88100 52.41000 27.30600 1.000 118.15000 291 ALA C O 1
ATOM 931 N N . GLY A 1 135 ? 12.85900 53.90500 28.99400 1.000 119.60000 292 GLY C N 1
ATOM 932 C CA . GLY A 1 135 ? 13.82100 54.79100 28.37500 1.000 114.56000 292 GLY C CA 1
ATOM 933 C C . GLY A 1 135 ? 13.31700 55.56900 27.18300 1.000 108.80000 292 GLY C C 1
ATOM 934 O O . GLY A 1 135 ? 14.09300 56.32200 26.58600 1.000 109.44000 292 GLY C O 1
ATOM 935 N N . LEU A 1 136 ? 12.05000 55.41800 26.81300 1.000 105.14000 293 LEU C N 1
ATOM 936 C CA . LEU A 1 136 ? 11.47200 56.11100 25.67200 1.000 100.74000 293 LEU C CA 1
ATOM 937 C C . LEU A 1 136 ? 10.54800 57.21300 26.17000 1.000 104.04000 293 LEU C C 1
ATOM 938 O O . LEU A 1 136 ? 9.69300 56.97100 27.02900 1.000 106.06000 293 LEU C O 1
ATOM 943 N N . THR A 1 137 ? 10.72500 58.41800 25.63200 1.000 102.23000 294 THR C N 1
ATOM 944 C CA . THR A 1 137 ? 9.93700 59.57700 26.02500 1.000 98.59000 294 THR C CA 1
ATOM 945 C C . THR A 1 137 ? 9.36500 60.23100 24.77700 1.000 97.15000 294 THR C C 1
ATOM 946 O O . THR A 1 137 ? 10.08700 60.44400 23.79800 1.000 97.63000 294 THR C O 1
ATOM 950 N N . ALA A 1 138 ? 8.07100 60.53800 24.81300 1.000 95.60000 295 ALA C N 1
ATOM 951 C CA . ALA A 1 138 ? 7.43600 61.22000 23.69700 1.000 88.59000 295 ALA C CA 1
ATOM 952 C C . ALA A 1 138 ? 8.03400 62.61000 23.52200 1.000 91.97000 295 ALA C C 1
ATOM 953 O O . ALA A 1 138 ? 8.37900 63.28200 24.49800 1.000 99.12000 295 ALA C O 1
ATOM 955 N N . ASP A 1 139 ? 8.16600 63.03000 22.26400 1.000 88.64000 296 ASP C N 1
ATOM 956 C CA . ASP A 1 139 ? 8.71600 64.34000 21.91400 1.000 94.30000 296 ASP C CA 1
ATOM 957 C C . ASP A 1 139 ? 10.14500 64.51500 22.42700 1.000 94.17000 296 ASP C C 1
ATOM 958 O O . ASP A 1 139 ? 10.58200 65.63400 22.70700 1.000 94.85000 296 ASP C O 1
ATOM 963 N N . SER A 1 140 ? 10.88400 63.41400 22.54800 1.000 90.72000 297 SER C N 1
ATOM 964 C CA . SER A 1 140 ? 12.29000 63.48400 22.92400 1.000 89.69000 297 SER C CA 1
ATOM 965 C C . SER A 1 140 ? 13.09000 62.41400 22.19900 1.000 87.65000 297 SER C C 1
ATOM 966 O O . SER A 1 140 ? 14.07100 62.72500 21.51500 1.000 86.17000 297 SER C O 1
ATOM 969 N N . THR A 1 141 ? 12.68100 61.15800 22.34300 1.000 86.31000 298 THR C N 1
ATOM 970 C CA . THR A 1 141 ? 13.38100 60.05200 21.70600 1.000 85.71000 298 THR C CA 1
ATOM 971 C C . THR A 1 141 ? 13.36500 60.22900 20.19300 1.000 85.93000 298 THR C C 1
ATOM 972 O O . THR A 1 141 ? 12.28200 60.23900 19.58900 1.000 88.36000 298 THR C O 1
ATOM 976 N N . PRO A 1 142 ? 14.51800 60.37900 19.54800 1.000 82.67000 299 PRO C N 1
ATOM 977 C CA . PRO A 1 142 ? 14.53000 60.65700 18.10900 1.000 78.68000 299 PRO C CA 1
ATOM 978 C C . PRO A 1 142 ? 14.69800 59.41000 17.26000 1.000 77.07000 299 PRO C C 1
ATOM 979 O O . PRO A 1 142 ? 15.10400 58.35400 17.75400 1.000 77.26000 299 PRO C O 1
ATOM 983 N N . LEU A 1 143 ? 14.39000 59.53400 15.97400 1.000 76.90000 300 LEU C N 1
ATOM 984 C CA . LEU A 1 143 ? 14.70900 58.51600 14.98000 1.000 78.32000 300 LEU C CA 1
ATOM 985 C C . LEU A 1 143 ? 15.98300 58.95600 14.26700 1.000 75.92000 300 LEU C C 1
ATOM 986 O O . LEU A 1 143 ? 15.98200 59.94700 13.53000 1.000 74.26000 300 LEU C O 1
ATOM 991 N N . MET A 1 144 ? 17.06600 58.22400 14.49400 1.000 80.01000 301 MET C N 1
ATOM 992 C CA . MET A 1 144 ? 18.38300 58.56300 13.97900 1.000 79.47000 301 MET C CA 1
ATOM 993 C C . MET A 1 144 ? 18.68000 57.78100 12.70600 1.000 80.51000 301 MET C C 1
ATOM 994 O O . MET A 1 144 ? 18.20900 56.65500 12.52100 1.000 82.13000 301 MET C O 1
ATOM 999 N N . TYR A 1 145 ? 19.46900 58.39500 11.82300 1.000 79.71000 302 TYR C N 1
ATOM 1000 C CA . TYR A 1 145 ? 19.89700 57.75600 10.57700 1.000 81.96000 302 TYR C CA 1
ATOM 1001 C C . TYR A 1 145 ? 21.34900 58.15300 10.32700 1.000 80.75000 302 TYR C C 1
ATOM 1002 O O . TYR A 1 145 ? 21.62000 59.26100 9.85200 1.000 81.18000 302 TYR C O 1
ATOM 1011 N N . GLN A 1 146 ? 22.27300 57.24400 10.65100 1.000 74.45000 303 GLN C N 1
ATOM 1012 C CA . GLN A 1 146 ? 23.71000 57.47700 10.49500 1.000 73.76000 303 GLN C CA 1
ATOM 1013 C C . GLN A 1 146 ? 24.13700 58.78300 11.15900 1.000 73.22000 303 GLN C C 1
ATOM 1014 O O . GLN A 1 146 ? 24.86100 59.59500 10.57800 1.000 71.36000 303 GLN C O 1
ATOM 1020 N N . GLY A 1 147 ? 23.67300 58.99600 12.38800 1.000 72.79000 304 GLY C N 1
ATOM 1021 C CA . GLY A 1 147 ? 24.07500 60.14400 13.16700 1.000 75.04000 304 GLY C CA 1
ATOM 1022 C C . GLY A 1 147 ? 23.21400 61.38200 13.01100 1.000 78.24000 304 GLY C C 1
ATOM 1023 O O . GLY A 1 147 ? 23.41700 62.35000 13.75400 1.000 77.16000 304 GLY C O 1
ATOM 1024 N N . LEU A 1 148 ? 22.26100 61.39100 12.08300 1.000 76.28000 305 LEU C N 1
ATOM 1025 C CA . LEU A 1 148 ? 21.40500 62.54800 11.86200 1.000 73.33000 305 LEU C CA 1
ATOM 1026 C C . LEU A 1 148 ? 19.99100 62.26700 12.35600 1.000 68.93000 305 LEU C C 1
ATOM 1027 O O . LEU A 1 148 ? 19.43900 61.18900 12.11200 1.000 66.18000 305 LEU C O 1
ATOM 1032 N N . GLU A 1 149 ? 19.41400 63.24000 13.05400 1.000 69.00000 306 GLU C N 1
ATOM 1033 C CA . GLU A 1 149 ? 18.01300 63.15900 13.44900 1.000 74.18000 306 GLU C CA 1
ATOM 1034 C C . GLU A 1 149 ? 17.12500 63.34000 12.22100 1.000 71.99000 306 GLU C C 1
ATOM 1035 O O . GLU A 1 149 ? 17.19100 64.37200 11.54700 1.000 70.14000 306 GLU C O 1
ATOM 1041 N N . VAL A 1 150 ? 16.30700 62.33300 11.91400 1.000 71.52000 307 VAL C N 1
ATOM 1042 C CA . VAL A 1 150 ? 15.36200 62.40300 10.80800 1.000 68.24000 307 VAL C CA 1
ATOM 1043 C C . VAL A 1 150 ? 13.92200 62.21300 11.26800 1.000 71.61000 307 VAL C C 1
ATOM 1044 O O . VAL A 1 150 ? 13.01400 62.14700 10.43400 1.000 71.57000 307 VAL C O 1
ATOM 1048 N N . GLY A 1 151 ? 13.69200 62.12900 12.57500 1.000 72.47000 308 GLY C N 1
ATOM 1049 C CA . GLY A 1 151 ? 12.35800 61.91700 13.10300 1.000 72.75000 308 GLY C CA 1
ATOM 1050 C C . GLY A 1 151 ? 12.39400 61.95500 14.61200 1.000 75.87000 308 GLY C C 1
ATOM 1051 O O . GLY A 1 151 ? 13.45200 62.11900 15.22500 1.000 75.53000 308 GLY C O 1
ATOM 1052 N N . GLN A 1 152 ? 11.21500 61.79200 15.20900 1.000 78.96000 309 GLN C N 1
ATOM 1053 C CA . GLN A 1 152 ? 11.09000 61.85900 16.65700 1.000 83.88000 309 GLN C CA 1
ATOM 1054 C C . GLN A 1 152 ? 9.83000 61.12600 17.10000 1.000 85.67000 309 GLN C C 1
ATOM 1055 O O . GLN A 1 152 ? 8.79300 61.20500 16.43700 1.000 84.94000 309 GLN C O 1
ATOM 1061 N N . LEU A 1 153 ? 9.93000 60.42300 18.22800 1.000 88.86000 310 LEU C N 1
ATOM 1062 C CA . LEU A 1 153 ? 8.78800 59.73200 18.82400 1.000 87.35000 310 LEU C CA 1
ATOM 1063 C C . LEU A 1 153 ? 7.81600 60.76000 19.39200 1.000 88.63000 310 LEU C C 1
ATOM 1064 O O . LEU A 1 153 ? 8.13600 61.45700 20.36000 1.000 90.44000 310 LEU C O 1
ATOM 1069 N N . THR A 1 154 ? 6.62200 60.85600 18.80200 1.000 88.85000 311 THR C N 1
ATOM 1070 C CA . THR A 1 154 ? 5.68200 61.91000 19.17000 1.000 88.78000 311 THR C CA 1
ATOM 1071 C C . THR A 1 154 ? 4.59100 61.46600 20.13900 1.000 90.51000 311 THR C C 1
ATOM 1072 O O . THR A 1 154 ? 3.92800 62.32800 20.72900 1.000 91.70000 311 THR C O 1
ATOM 1076 N N . LYS A 1 155 ? 4.38100 60.16400 20.32100 1.000 89.45000 312 LYS C N 1
ATOM 1077 C CA . LYS A 1 155 ? 3.45700 59.70400 21.35000 1.000 92.49000 312 LYS C CA 1
ATOM 1078 C C . LYS A 1 155 ? 3.77300 58.26000 21.70200 1.000 98.02000 312 LYS C C 1
ATOM 1079 O O . LYS A 1 155 ? 4.18700 57.47000 20.84800 1.000 97.09000 312 LYS C O 1
ATOM 1085 N N . LEU A 1 156 ? 3.57800 57.93500 22.97800 1.000 101.83000 313 LEU C N 1
ATOM 1086 C CA . LEU A 1 156 ? 3.87300 56.61600 23.52200 1.000 108.66000 313 LEU C CA 1
ATOM 1087 C C . LEU A 1 156 ? 2.68300 56.17100 24.35800 1.000 119.46000 313 LEU C C 1
ATOM 1088 O O . LEU A 1 156 ? 2.28800 56.87000 25.29600 1.000 121.87000 313 LEU C O 1
ATOM 1093 N N . ASP A 1 157 ? 2.11400 55.01500 24.02000 1.000 125.17000 314 ASP C N 1
ATOM 1094 C CA . ASP A 1 157 ? 0.92900 54.49600 24.69100 1.000 129.68000 314 ASP C CA 1
ATOM 1095 C C . ASP A 1 157 ? 1.27200 53.17500 25.36400 1.000 132.87000 314 ASP C C 1
ATOM 1096 O O . ASP A 1 157 ? 1.60200 52.19700 24.68400 1.000 133.82000 314 ASP C O 1
ATOM 1101 N N . LEU A 1 158 ? 1.18300 53.14700 26.69400 1.000 137.46000 315 LEU C N 1
ATOM 1102 C CA . LEU A 1 158 ? 1.35000 51.91800 27.47000 1.000 143.54000 315 LEU C CA 1
ATOM 1103 C C . LEU A 1 158 ? -0.03300 51.33500 27.71300 1.000 150.25000 315 LEU C C 1
ATOM 1104 O O . LEU A 1 158 ? -0.71200 51.67600 28.68200 1.000 153.38000 315 LEU C O 1
ATOM 1109 N N . ASN A 1 159 ? -0.45900 50.44900 26.81900 1.000 153.02000 316 ASN C N 1
ATOM 1110 C CA . ASN A 1 159 ? -1.77800 49.86100 26.95200 1.000 156.42000 316 ASN C CA 1
ATOM 1111 C C . ASN A 1 159 ? -1.80600 48.85700 28.10200 1.000 159.65000 316 ASN C C 1
ATOM 1112 O O . ASN A 1 159 ? -0.81800 48.16200 28.35800 1.000 159.66000 316 ASN C O 1
ATOM 1117 N N . PRO A 1 160 ? -2.93000 48.77300 28.81100 1.000 162.35000 317 PRO C N 1
ATOM 1118 C CA . PRO A 1 160 ? -3.01700 47.85900 29.95800 1.000 164.78000 317 PRO C CA 1
ATOM 1119 C C . PRO A 1 160 ? -2.87300 46.40900 29.52600 1.000 164.35000 317 PRO C C 1
ATOM 1120 O O . PRO A 1 160 ? -3.68000 45.88600 28.75500 1.000 165.55000 317 PRO C O 1
ATOM 1124 N N . GLY A 1 161 ? -1.84000 45.75300 30.04700 1.000 163.90000 318 GLY C N 1
ATOM 1125 C CA . GLY A 1 161 ? -1.57700 44.36600 29.71100 1.000 166.65000 318 GLY C CA 1
ATOM 1126 C C . GLY A 1 161 ? -0.12000 44.11400 29.38600 1.000 167.92000 318 GLY C C 1
ATOM 1127 O O . GLY A 1 161 ? 0.41600 43.04400 29.68800 1.000 169.93000 318 GLY C O 1
ATOM 1128 N N . GLY A 1 162 ? 0.53300 45.10000 28.77600 1.000 166.90000 319 GLY C N 1
ATOM 1129 C CA . GLY A 1 162 ? 1.92600 44.96900 28.40200 1.000 167.10000 319 GLY C CA 1
ATOM 1130 C C . GLY A 1 162 ? 2.17800 45.33000 26.95300 1.000 164.81000 319 GLY C C 1
ATOM 1131 O O . GLY A 1 162 ? 3.30300 45.67000 26.57200 1.000 164.82000 319 GLY C O 1
ATOM 1132 N N . LYS A 1 163 ? 1.13200 45.25700 26.13400 1.000 162.29000 320 LYS C N 1
ATOM 1133 C CA . LYS A 1 163 ? 1.22800 45.61100 24.72100 1.000 157.36000 320 LYS C CA 1
ATOM 1134 C C . LYS A 1 163 ? 1.41000 47.11900 24.58800 1.000 151.73000 320 LYS C C 1
ATOM 1135 O O . LYS A 1 163 ? 0.51000 47.89200 24.92700 1.000 153.26000 320 LYS C O 1
ATOM 1141 N N . VAL A 1 164 ? 2.57100 47.54400 24.09800 1.000 143.93000 321 VAL C N 1
ATOM 1142 C CA . VAL A 1 164 ? 2.92700 48.95600 24.01400 1.000 137.39000 321 VAL C CA 1
ATOM 1143 C C . VAL A 1 164 ? 3.01100 49.35800 22.54900 1.000 127.53000 321 VAL C C 1
ATOM 1144 O O . VAL A 1 164 ? 3.66300 48.67900 21.74700 1.000 127.15000 321 VAL C O 1
ATOM 1148 N N . THR A 1 165 ? 2.35600 50.46000 22.20500 1.000 119.82000 322 THR C N 1
ATOM 1149 C CA . THR A 1 165 ? 2.41700 51.03500 20.87100 1.000 114.57000 322 THR C CA 1
ATOM 1150 C C . THR A 1 165 ? 2.88800 52.48100 20.96700 1.000 108.59000 322 THR C C 1
ATOM 1151 O O . THR A 1 165 ? 3.06800 53.03300 22.05500 1.000 108.42000 322 THR C O 1
ATOM 1155 N N . GLY A 1 166 ? 3.08700 53.09400 19.80500 1.000 102.05000 323 GLY C N 1
ATOM 1156 C CA . GLY A 1 166 ? 3.51300 54.47800 19.75200 1.000 99.88000 323 GLY C CA 1
ATOM 1157 C C . GLY A 1 166 ? 3.68000 54.99000 18.33700 1.000 98.03000 323 GLY C C 1
ATOM 1158 O O . GLY A 1 166 ? 3.99700 54.21900 17.42700 1.000 99.16000 323 GLY C O 1
ATOM 1159 N N . GLU A 1 167 ? 3.46600 56.28500 18.13900 1.000 95.57000 324 GLU C N 1
ATOM 1160 C CA . GLU A 1 167 ? 3.62100 56.90700 16.83400 1.000 97.19000 324 GLU C CA 1
ATOM 1161 C C . GLU A 1 167 ? 4.90600 57.72600 16.78600 1.000 97.43000 324 GLU C C 1
ATOM 1162 O O . GLU A 1 167 ? 5.48700 58.08100 17.81400 1.000 99.77000 324 GLU C O 1
ATOM 1168 N N . MET A 1 168 ? 5.33800 58.03100 15.56500 1.000 95.97000 325 MET C N 1
ATOM 1169 C CA . MET A 1 168 ? 6.61700 58.69600 15.35100 1.000 94.82000 325 MET C CA 1
ATOM 1170 C C . MET A 1 168 ? 6.53000 59.55500 14.10000 1.000 91.93000 325 MET C C 1
ATOM 1171 O O . MET A 1 168 ? 6.21500 59.04800 13.01900 1.000 93.08000 325 MET C O 1
ATOM 1176 N N . THR A 1 169 ? 6.80500 60.84700 14.25200 1.000 88.67000 326 THR C N 1
ATOM 1177 C CA . THR A 1 169 ? 6.81900 61.78600 13.13800 1.000 83.86000 326 THR C CA 1
ATOM 1178 C C . THR A 1 169 ? 8.20800 61.80600 12.51500 1.000 83.02000 326 THR C C 1
ATOM 1179 O O . THR A 1 169 ? 9.19900 62.03900 13.21200 1.000 83.49000 326 THR C O 1
ATOM 1183 N N . VAL A 1 170 ? 8.27800 61.56600 11.20600 1.000 80.14000 327 VAL C N 1
ATOM 1184 C CA . VAL A 1 170 ? 9.55300 61.42100 10.51900 1.000 77.24000 327 VAL C CA 1
ATOM 1185 C C . VAL A 1 170 ? 9.66200 62.46600 9.41900 1.000 77.46000 327 VAL C C 1
ATOM 1186 O O . VAL A 1 170 ? 8.66800 63.03500 8.95800 1.000 76.05000 327 VAL C O 1
ATOM 1190 N N . ASP A 1 171 ? 10.90100 62.71500 9.00900 1.000 79.23000 328 ASP C N 1
ATOM 1191 C CA . ASP A 1 171 ? 11.18100 63.62700 7.90900 1.000 74.43000 328 ASP C CA 1
ATOM 1192 C C . ASP A 1 171 ? 10.47000 63.14800 6.64600 1.000 75.20000 328 ASP C C 1
ATOM 1193 O O . ASP A 1 171 ? 10.56100 61.96100 6.30300 1.000 76.14000 328 ASP C O 1
ATOM 1198 N N . PRO A 1 172 ? 9.75800 64.02500 5.93400 1.000 74.32000 329 PRO C N 1
ATOM 1199 C CA . PRO A 1 172 ? 9.05400 63.58400 4.71700 1.000 79.41000 329 PRO C CA 1
ATOM 1200 C C . PRO A 1 172 ? 9.96800 62.99200 3.65800 1.000 83.67000 329 PRO C C 1
ATOM 1201 O O . PRO A 1 172 ? 9.49700 62.20200 2.83200 1.000 87.02000 329 PRO C O 1
ATOM 1205 N N . SER A 1 173 ? 11.25900 63.33300 3.66300 1.000 83.28000 330 SER C N 1
ATOM 1206 C CA . SER A 1 173 ? 12.16600 62.80100 2.65100 1.000 82.62000 330 SER C CA 1
ATOM 1207 C C . SER A 1 173 ? 12.50700 61.33700 2.90200 1.000 87.38000 330 SER C C 1
ATOM 1208 O O . SER A 1 173 ? 12.76500 60.59200 1.94900 1.000 91.06000 330 SER C O 1
ATOM 1211 N N . VAL A 1 174 ? 12.51800 60.90300 4.16700 1.000 84.98000 331 VAL C N 1
ATOM 1212 C CA . VAL A 1 174 ? 12.91100 59.53100 4.48500 1.000 86.49000 331 VAL C CA 1
ATOM 1213 C C . VAL A 1 174 ? 11.76500 58.54400 4.35200 1.000 89.82000 331 VAL C C 1
ATOM 1214 O O . VAL A 1 174 ? 11.95100 57.35600 4.64700 1.000 89.65000 331 VAL C O 1
ATOM 1218 N N . VAL A 1 175 ? 10.58700 58.99300 3.91500 1.000 92.98000 332 VAL C N 1
ATOM 1219 C CA . VAL A 1 175 ? 9.46600 58.07500 3.73300 1.000 96.45000 332 VAL C CA 1
ATOM 1220 C C . VAL A 1 175 ? 9.79800 57.02100 2.68500 1.000 96.66000 332 VAL C C 1
ATOM 1221 O O . VAL A 1 175 ? 9.36900 55.86500 2.79600 1.000 97.95000 332 VAL C O 1
ATOM 1225 N N . THR A 1 176 ? 10.57500 57.39200 1.66200 1.000 96.05000 333 THR C N 1
ATOM 1226 C CA . THR A 1 176 ? 11.04700 56.40800 0.69100 1.000 100.11000 333 THR C CA 1
ATOM 1227 C C . THR A 1 176 ? 11.88800 55.32800 1.35900 1.000 102.09000 333 THR C C 1
ATOM 1228 O O . THR A 1 176 ? 11.84400 54.16200 0.95000 1.000 105.58000 333 THR C O 1
ATOM 1232 N N . LEU A 1 177 ? 12.63800 55.69000 2.39700 1.000 100.70000 334 LEU C N 1
ATOM 1233 C CA . LEU A 1 177 ? 13.50300 54.75500 3.10700 1.000 100.55000 334 LEU C CA 1
ATOM 1234 C C . LEU A 1 177 ? 12.74200 53.78200 3.99700 1.000 101.71000 334 LEU C C 1
ATOM 1235 O O . LEU A 1 177 ? 13.36700 52.89100 4.58000 1.000 100.22000 334 LEU C O 1
ATOM 1240 N N . LEU A 1 178 ? 11.42500 53.92200 4.12000 1.000 106.34000 335 LEU C N 1
ATOM 1241 C CA . LEU A 1 178 ? 10.61800 53.09700 5.01700 1.000 110.64000 335 LEU C CA 1
ATOM 1242 C C . LEU A 1 178 ? 9.80200 52.11800 4.17900 1.000 115.58000 335 LEU C C 1
ATOM 1243 O O . LEU A 1 178 ? 8.80000 52.49900 3.56800 1.000 114.86000 335 LEU C O 1
ATOM 1248 N N . ARG A 1 179 ? 10.23500 50.85800 4.15400 1.000 119.76000 336 ARG C N 1
ATOM 1249 C CA . ARG A 1 179 ? 9.57200 49.81400 3.37700 1.000 124.15000 336 ARG C CA 1
ATOM 1250 C C . ARG A 1 179 ? 9.47000 48.55300 4.22700 1.000 129.86000 336 ARG C C 1
ATOM 1251 O O . ARG A 1 179 ? 9.72200 48.57800 5.43300 1.000 132.97000 336 ARG C O 1
ATOM 1259 N N . GLU A 1 180 ? 9.10200 47.43600 3.59200 1.000 131.98000 337 GLU C N 1
ATOM 1260 C CA . GLU A 1 180 ? 8.87200 46.20300 4.34200 1.000 134.28000 337 GLU C CA 1
ATOM 1261 C C . GLU A 1 180 ? 10.16600 45.67000 4.94800 1.000 133.29000 337 GLU C C 1
ATOM 1262 O O . GLU A 1 180 ? 10.20600 45.30800 6.13000 1.000 132.75000 337 GLU C O 1
ATOM 1268 N N . ASN A 1 181 ? 11.23800 45.61800 4.15600 1.000 134.33000 338 ASN C N 1
ATOM 1269 C CA . ASN A 1 181 ? 12.52600 45.17100 4.67500 1.000 138.83000 338 ASN C CA 1
ATOM 1270 C C . ASN A 1 181 ? 13.18800 46.20800 5.57100 1.000 134.57000 338 ASN C C 1
ATOM 1271 O O . ASN A 1 181 ? 14.16900 45.88000 6.24700 1.000 133.52000 338 ASN C O 1
ATOM 1276 N N . THR A 1 182 ? 12.68500 47.43900 5.59000 1.000 130.66000 339 THR C N 1
ATOM 1277 C CA . THR A 1 182 ? 13.21800 48.45400 6.48700 1.000 125.36000 339 THR C CA 1
ATOM 1278 C C . THR A 1 182 ? 12.89400 48.09400 7.93100 1.000 122.18000 339 THR C C 1
ATOM 1279 O O . THR A 1 182 ? 11.75100 47.76000 8.25700 1.000 123.69000 339 THR C O 1
ATOM 1283 N N . ARG A 1 183 ? 13.90100 48.16100 8.79600 1.000 117.18000 340 ARG C N 1
ATOM 1284 C CA . ARG A 1 183 ? 13.74100 47.85100 10.20800 1.000 115.78000 340 ARG C CA 1
ATOM 1285 C C . ARG A 1 183 ? 14.05400 49.08400 11.04100 1.000 111.96000 340 ARG C C 1
ATOM 1286 O O . ARG A 1 183 ? 14.92600 49.88100 10.68400 1.000 110.68000 340 ARG C O 1
ATOM 1294 N N . ILE A 1 184 ? 13.33000 49.24700 12.14200 1.000 109.60000 341 ILE C N 1
ATOM 1295 C CA . ILE A 1 184 ? 13.54100 50.35100 13.06900 1.000 101.85000 341 ILE C CA 1
ATOM 1296 C C . ILE A 1 184 ? 14.04300 49.74300 14.37100 1.000 95.87000 341 ILE C C 1
ATOM 1297 O O . ILE A 1 184 ? 13.27300 49.15500 15.13800 1.000 95.17000 341 ILE C O 1
ATOM 1302 N N . GLU A 1 185 ? 15.34100 49.87800 14.61600 1.000 91.98000 342 GLU C N 1
ATOM 1303 C CA . GLU A 1 185 ? 15.98000 49.24900 15.75900 1.000 96.69000 342 GLU C CA 1
ATOM 1304 C C . GLU A 1 185 ? 16.04000 50.21100 16.93500 1.000 97.93000 342 GLU C C 1
ATOM 1305 O O . GLU A 1 185 ? 16.26100 51.41300 16.76300 1.000 93.49000 342 GLU C O 1
ATOM 1311 N N . LEU A 1 186 ? 15.83400 49.67100 18.13200 1.000 100.99000 343 LEU C N 1
ATOM 1312 C CA . LEU A 1 186 ? 16.03000 50.41700 19.36500 1.000 101.70000 343 LEU C CA 1
ATOM 1313 C C . LEU A 1 186 ? 17.48900 50.28300 19.78000 1.000 100.54000 343 LEU C C 1
ATOM 1314 O O . LEU A 1 186 ? 17.97500 49.16800 20.00200 1.000 102.94000 343 LEU C O 1
ATOM 1319 N N . ARG A 1 187 ? 18.18400 51.41100 19.87500 1.000 97.41000 344 ARG C N 1
ATOM 1320 C CA . ARG A 1 187 ? 19.60000 51.43300 20.20700 1.000 96.49000 344 ARG C CA 1
ATOM 1321 C C . ARG A 1 187 ? 19.79800 51.93000 21.63100 1.000 98.57000 344 ARG C C 1
ATOM 1322 O O . ARG A 1 187 ? 19.13900 52.88000 22.06700 1.000 95.90000 344 ARG C O 1
ATOM 1330 N N . ASN A 1 188 ? 20.70600 51.27400 22.35100 1.000 104.88000 345 ASN C N 1
ATOM 1331 C CA . ASN A 1 188 ? 21.09100 51.72700 23.67400 1.000 108.26000 345 ASN C CA 1
ATOM 1332 C C . ASN A 1 188 ? 21.79600 53.08000 23.56700 1.000 103.22000 345 ASN C C 1
ATOM 1333 O O . ASN A 1 188 ? 22.27600 53.45400 22.49300 1.000 94.84000 345 ASN C O 1
ATOM 1338 N N . PRO A 1 189 ? 21.85100 53.84100 24.66100 1.000 104.13000 346 PRO C N 1
ATOM 1339 C CA . PRO A 1 189 ? 22.51800 55.15000 24.61100 1.000 96.15000 346 PRO C CA 1
ATOM 1340 C C . PRO A 1 189 ? 23.98100 55.02000 24.21100 1.000 93.12000 346 PRO C C 1
ATOM 1341 O O . PRO A 1 189 ? 24.71300 54.17500 24.73000 1.000 95.22000 346 PRO C O 1
ATOM 1345 N N . LYS A 1 190 ? 24.40000 55.86800 23.26700 1.000 88.67000 347 LYS C N 1
ATOM 1346 C CA . LYS A 1 190 ? 25.78400 55.84100 22.80100 1.000 91.49000 347 LYS C CA 1
ATOM 1347 C C . LYS A 1 190 ? 26.75900 56.17700 23.91800 1.000 91.15000 347 LYS C C 1
ATOM 1348 O O . LYS A 1 190 ? 27.93300 55.79900 23.85300 1.000 90.96000 347 LYS C O 1
ATOM 1354 N N . LEU A 1 191 ? 26.29500 56.88600 24.94200 1.000 93.44000 348 LEU C N 1
ATOM 1355 C CA . LEU A 1 191 ? 27.14300 57.36600 26.02400 1.000 98.75000 348 LEU C CA 1
ATOM 1356 C C . LEU A 1 191 ? 26.48700 57.01400 27.34900 1.000 102.13000 348 LEU C C 1
ATOM 1357 O O . LEU A 1 191 ? 25.33400 57.38600 27.59200 1.000 102.92000 348 LEU C O 1
ATOM 1362 N N . SER A 1 192 ? 27.21600 56.29800 28.19900 1.000 104.24000 349 SER C N 1
ATOM 1363 C CA . SER A 1 192 ? 26.76900 55.92900 29.53900 1.000 108.51000 349 SER C CA 1
ATOM 1364 C C . SER A 1 192 ? 27.82600 56.43500 30.51500 1.000 114.29000 349 SER C C 1
ATOM 1365 O O . SER A 1 192 ? 28.78900 55.72800 30.82500 1.000 117.19000 349 SER C O 1
ATOM 1368 N N . LEU A 1 193 ? 27.65200 57.66200 30.99400 1.000 118.32000 350 LEU C N 1
ATOM 1369 C CA . LEU A 1 193 ? 28.63700 58.30100 31.85700 1.000 125.71000 350 LEU C CA 1
ATOM 1370 C C . LEU A 1 193 ? 27.94200 58.89000 33.08000 1.000 129.83000 350 LEU C C 1
ATOM 1371 O O . LEU A 1 193 ? 26.72300 58.77400 33.24800 1.000 127.05000 350 LEU C O 1
ATOM 1376 N N . SER A 1 194 ? 28.73400 59.53300 33.94600 1.000 135.17000 351 SER C N 1
ATOM 1377 C CA . SER A 1 194 ? 28.19400 60.09900 35.17500 1.000 137.79000 351 SER C CA 1
ATOM 1378 C C . SER A 1 194 ? 27.65200 61.50800 34.98500 1.000 137.51000 351 SER C C 1
ATOM 1379 O O . SER A 1 194 ? 26.94300 62.00700 35.86500 1.000 138.08000 351 SER C O 1
ATOM 1382 N N . ASP A 1 195 ? 27.96100 62.15300 33.86400 1.000 135.64000 352 ASP C N 1
ATOM 1383 C CA . ASP A 1 195 ? 27.51100 63.51300 33.59100 1.000 132.82000 352 ASP C CA 1
ATOM 1384 C C . ASP A 1 195 ? 26.11200 63.47300 32.98600 1.000 132.18000 352 ASP C C 1
ATOM 1385 O O . ASP A 1 195 ? 25.90300 62.86500 31.93000 1.000 132.85000 352 ASP C O 1
ATOM 1390 N N . ALA A 1 196 ? 25.15700 64.11900 33.65600 1.000 130.26000 353 ALA C N 1
ATOM 1391 C CA . ALA A 1 196 ? 23.77900 64.18000 33.19300 1.000 124.18000 353 ALA C CA 1
ATOM 1392 C C . ALA A 1 196 ? 23.42100 65.52400 32.57300 1.000 120.07000 353 ALA C C 1
ATOM 1393 O O . ALA A 1 196 ? 22.28300 65.70300 32.12800 1.000 117.98000 353 ALA C O 1
ATOM 1395 N N . ASN A 1 197 ? 24.36000 66.47200 32.53400 1.000 118.80000 354 ASN C N 1
ATOM 1396 C CA . ASN A 1 197 ? 24.15800 67.71000 31.78800 1.000 115.02000 354 ASN C CA 1
ATOM 1397 C C . ASN A 1 197 ? 24.24400 67.51200 30.28300 1.000 108.16000 354 ASN C C 1
ATOM 1398 O O . ASN A 1 197 ? 24.03600 68.47700 29.53700 1.000 106.35000 354 ASN C O 1
ATOM 1403 N N . LEU A 1 198 ? 24.54400 66.30100 29.82300 1.000 102.71000 355 LEU C N 1
ATOM 1404 C CA . LEU A 1 198 ? 24.74900 66.03100 28.41200 1.000 95.91000 355 LEU C CA 1
ATOM 1405 C C . LEU A 1 198 ? 23.41200 65.86800 27.68900 1.000 92.75000 355 LEU C C 1
ATOM 1406 O O . LEU A 1 198 ? 22.36100 65.65100 28.29700 1.000 90.37000 355 LEU C O 1
ATOM 1411 N N . SER A 1 199 ? 23.46800 65.98600 26.36500 1.000 89.17000 356 SER C N 1
ATOM 1412 C CA . SER A 1 199 ? 22.28000 65.84300 25.53600 1.000 85.71000 356 SER C CA 1
ATOM 1413 C C . SER A 1 199 ? 21.72000 64.43000 25.62900 1.000 85.82000 356 SER C C 1
ATOM 1414 O O . SER A 1 199 ? 22.46600 63.44900 25.70600 1.000 82.63000 356 SER C O 1
ATOM 1417 N N . ALA A 1 200 ? 20.39000 64.33400 25.60200 1.000 88.65000 357 ALA C N 1
ATOM 1418 C CA . ALA A 1 200 ? 19.71200 63.04100 25.59000 1.000 85.83000 357 ALA C CA 1
ATOM 1419 C C . ALA A 1 200 ? 19.99400 62.24300 24.32100 1.000 80.35000 357 ALA C C 1
ATOM 1420 O O . ALA A 1 200 ? 19.75100 61.03100 24.30100 1.000 77.78000 357 ALA C O 1
ATOM 1422 N N . LEU A 1 201 ? 20.48100 62.89500 23.26100 1.000 75.36000 358 LEU C N 1
ATOM 1423 C CA . LEU A 1 201 ? 20.93200 62.17100 22.07800 1.000 74.20000 358 LEU C CA 1
ATOM 1424 C C . LEU A 1 201 ? 22.13100 61.28700 22.38000 1.000 76.12000 358 LEU C C 1
ATOM 1425 O O . LEU A 1 201 ? 22.42900 60.36900 21.60700 1.000 75.09000 358 LEU C O 1
ATOM 1430 N N . LEU A 1 202 ? 22.82300 61.54700 23.48300 1.000 80.87000 359 LEU C N 1
ATOM 1431 C CA . LEU A 1 202 ? 23.93700 60.72600 23.93500 1.000 84.52000 359 LEU C CA 1
ATOM 1432 C C . LEU A 1 202 ? 23.59800 59.86200 25.14100 1.000 85.28000 359 LEU C C 1
ATOM 1433 O O . LEU A 1 202 ? 24.06200 58.72300 25.22600 1.000 85.33000 359 LEU C O 1
ATOM 1438 N N . THR A 1 203 ? 22.79500 60.37400 26.07700 1.000 88.35000 360 THR C N 1
ATOM 1439 C CA . THR A 1 203 ? 22.52100 59.66500 27.32000 1.000 93.47000 360 THR C CA 1
ATOM 1440 C C . THR A 1 203 ? 21.26700 58.80300 27.26300 1.000 94.42000 360 THR C C 1
ATOM 1441 O O . THR A 1 203 ? 21.12900 57.89000 28.08400 1.000 100.96000 360 THR C O 1
ATOM 1445 N N . GLY A 1 204 ? 20.35300 59.06600 26.32700 1.000 89.37000 361 GLY C N 1
ATOM 1446 C CA . GLY A 1 204 ? 19.11400 58.33100 26.22200 1.000 89.57000 361 GLY C CA 1
ATOM 1447 C C . GLY A 1 204 ? 19.11000 57.35500 25.05400 1.000 88.50000 361 GLY C C 1
ATOM 1448 O O . GLY A 1 204 ? 19.96900 57.37800 24.17600 1.000 87.63000 361 GLY C O 1
ATOM 1449 N N . LYS A 1 205 ? 18.10900 56.47900 25.06800 1.000 90.67000 362 LYS C N 1
ATOM 1450 C CA . LYS A 1 205 ? 17.92600 55.53600 23.97600 1.000 93.24000 362 LYS C CA 1
ATOM 1451 C C . LYS A 1 205 ? 17.39600 56.24800 22.73600 1.000 85.40000 362 LYS C C 1
ATOM 1452 O O . LYS A 1 205 ? 16.67600 57.24600 22.82100 1.000 78.36000 362 LYS C O 1
ATOM 1458 N N . THR A 1 206 ? 17.77500 55.72800 21.57300 1.000 84.65000 363 THR C N 1
ATOM 1459 C CA . THR A 1 206 ? 17.33200 56.25900 20.29500 1.000 80.22000 363 THR C CA 1
ATOM 1460 C C . THR A 1 206 ? 16.83400 55.11600 19.42400 1.000 81.60000 363 THR C C 1
ATOM 1461 O O . THR A 1 206 ? 17.09900 53.94100 19.68900 1.000 84.01000 363 THR C O 1
ATOM 1465 N N . PHE A 1 207 ? 16.10300 55.47500 18.37900 1.000 83.34000 364 PHE C N 1
ATOM 1466 C CA . PHE A 1 207 ? 15.76200 54.54300 17.31800 1.000 84.46000 364 PHE C CA 1
ATOM 1467 C C . PHE A 1 207 ? 16.72000 54.75100 16.15200 1.000 80.2200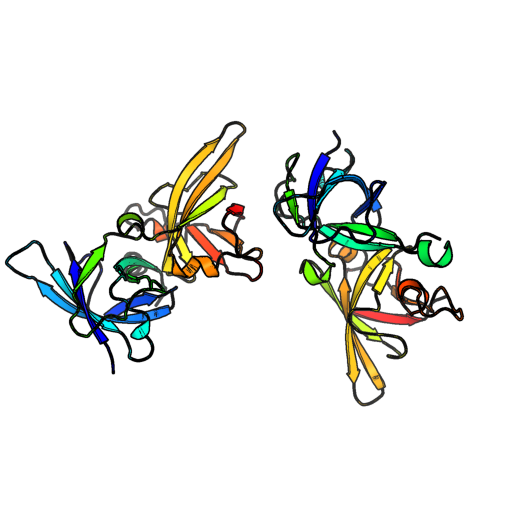0 364 PHE C C 1
ATOM 1468 O O . PHE A 1 207 ? 17.19400 55.86400 15.90900 1.000 74.55000 364 PHE C O 1
ATOM 1476 N N . GLU A 1 208 ? 17.02200 53.66600 15.44400 1.000 83.46000 365 GLU C N 1
ATOM 1477 C CA . GLU A 1 208 ? 17.91100 53.71200 14.29100 1.000 87.35000 365 GLU C CA 1
ATOM 1478 C C . GLU A 1 208 ? 17.16900 53.18500 13.07500 1.000 94.41000 365 GLU C C 1
ATOM 1479 O O . GLU A 1 208 ? 16.63000 52.07400 13.10600 1.000 99.02000 365 GLU C O 1
ATOM 1485 N N . LEU A 1 209 ? 17.13800 53.98600 12.01400 1.000 96.70000 366 LEU C N 1
ATOM 1486 C CA . LEU A 1 209 ? 16.50500 53.60900 10.75600 1.000 95.28000 366 LEU C CA 1
ATOM 1487 C C . LEU A 1 209 ? 17.53900 52.91100 9.88000 1.000 95.17000 366 LEU C C 1
ATOM 1488 O O . LEU A 1 209 ? 18.52200 53.52900 9.46100 1.000 94.02000 366 LEU C O 1
ATOM 1493 N N . VAL A 1 210 ? 17.32600 51.63000 9.60400 1.000 99.22000 367 VAL C N 1
ATOM 1494 C CA . VAL A 1 210 ? 18.16000 50.91100 8.64900 1.000 101.72000 367 VAL C CA 1
ATOM 1495 C C . VAL A 1 210 ? 17.31600 50.67700 7.39500 1.000 101.77000 367 VAL C C 1
ATOM 1496 O O . VAL A 1 210 ? 16.32200 49.93500 7.43500 1.000 99.45000 367 VAL C O 1
ATOM 1500 N N . PRO A 1 211 ? 17.65300 51.30500 6.27300 1.000 103.66000 368 PRO C N 1
ATOM 1501 C CA . PRO A 1 211 ? 16.79300 51.21000 5.09000 1.000 107.23000 368 PRO C CA 1
ATOM 1502 C C . PRO A 1 211 ? 16.83100 49.82500 4.46800 1.000 111.59000 368 PRO C C 1
ATOM 1503 O O . PRO A 1 211 ? 17.84200 49.12000 4.51000 1.000 109.66000 368 PRO C O 1
ATOM 1507 N N . GLY A 1 212 ? 15.70100 49.44400 3.88100 1.000 116.43000 369 GLY C N 1
ATOM 1508 C CA . GLY A 1 212 ? 15.60300 48.19100 3.15900 1.000 121.53000 369 GLY C CA 1
ATOM 1509 C C . GLY A 1 212 ? 14.67500 48.35500 1.97700 1.000 124.24000 369 GLY C C 1
ATOM 1510 O O . GLY A 1 212 ? 13.86900 49.29000 1.91600 1.000 120.21000 369 GLY C O 1
ATOM 1511 N N . ASP A 1 213 ? 14.80000 47.43400 1.02800 1.000 130.19000 370 ASP C N 1
ATOM 1512 C CA . ASP A 1 213 ? 13.98200 47.46900 -0.17500 1.000 134.97000 370 ASP C CA 1
ATOM 1513 C C . ASP A 1 213 ? 12.59200 46.91500 0.13200 1.000 134.99000 370 ASP C C 1
ATOM 1514 O O . ASP A 1 213 ? 12.23700 46.64400 1.28300 1.000 133.94000 370 ASP C O 1
ATOM 1519 N N . GLY A 1 214 ? 11.78500 46.74600 -0.90300 1.000 134.85000 371 GLY C N 1
ATOM 1520 C CA . GLY A 1 214 ? 10.46300 46.17200 -0.77200 1.000 133.77000 371 GLY C CA 1
ATOM 1521 C C . GLY A 1 214 ? 9.37200 47.19300 -1.03100 1.000 129.41000 371 GLY C C 1
ATOM 1522 O O . GLY A 1 214 ? 9.60800 48.29900 -1.52600 1.000 126.81000 371 GLY C O 1
ATOM 1523 N N . GLU A 1 215 ? 8.15500 46.79600 -0.69100 1.000 130.72000 372 GLU C N 1
ATOM 1524 C CA . GLU A 1 215 ? 7.00900 47.67700 -0.85000 1.000 132.76000 372 GLU C CA 1
ATOM 1525 C C . GLU A 1 215 ? 6.97600 48.70300 0.28100 1.000 131.11000 372 GLU C C 1
ATOM 1526 O O . GLU A 1 215 ? 7.33000 48.38400 1.42000 1.000 132.15000 372 GLU C O 1
ATOM 1532 N N . PRO A 1 216 ? 6.56400 49.93700 -0.00400 1.000 128.25000 373 PRO C N 1
ATOM 1533 C CA . PRO A 1 216 ? 6.54300 50.96400 1.04400 1.000 126.86000 373 PRO C CA 1
ATOM 1534 C C . PRO A 1 216 ? 5.45700 50.68900 2.07000 1.000 129.43000 373 PRO C C 1
ATOM 1535 O O . PRO A 1 216 ? 4.34100 50.28800 1.73100 1.000 129.21000 373 PRO C O 1
ATOM 1539 N N . ARG A 1 217 ? 5.79500 50.90900 3.33900 1.000 131.09000 374 ARG C N 1
ATOM 1540 C CA . ARG A 1 217 ? 4.81800 50.78800 4.41100 1.000 132.16000 374 ARG C CA 1
ATOM 1541 C C . ARG A 1 217 ? 5.12000 51.82000 5.48700 1.000 126.45000 374 ARG C C 1
ATOM 1542 O O . ARG A 1 217 ? 6.21600 52.38500 5.54800 1.000 124.06000 374 ARG C O 1
ATOM 1550 N N . LYS A 1 218 ? 4.11800 52.06000 6.33900 1.000 121.45000 375 LYS C N 1
ATOM 1551 C CA . LYS A 1 218 ? 4.19800 53.07200 7.38700 1.000 113.38000 375 LYS C CA 1
ATOM 1552 C C . LYS A 1 218 ? 3.91000 52.48900 8.76700 1.000 110.49000 375 LYS C C 1
ATOM 1553 O O . LYS A 1 218 ? 3.54900 53.23400 9.68300 1.000 110.03000 375 LYS C O 1
ATOM 1559 N N . GLU A 1 219 ? 4.03600 51.17300 8.93300 1.000 110.59000 376 GLU C N 1
ATOM 1560 C CA . GLU A 1 219 ? 3.78700 50.51800 10.21400 1.000 114.13000 376 GLU C CA 1
ATOM 1561 C C . GLU A 1 219 ? 4.91400 49.53000 10.46300 1.000 112.96000 376 GLU C C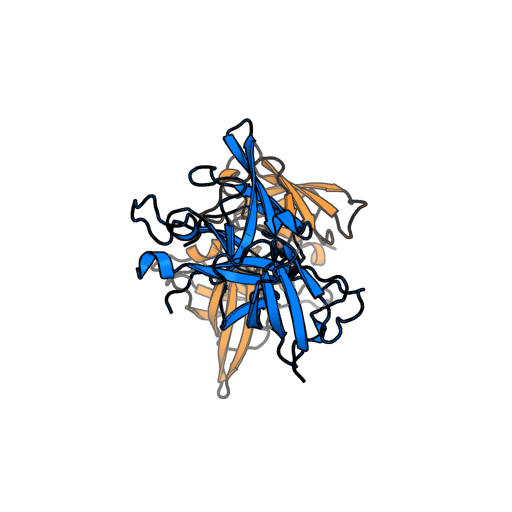 1
ATOM 1562 O O . GLU A 1 219 ? 5.17000 48.66100 9.62500 1.000 116.10000 376 GLU C O 1
ATOM 1568 N N . PHE A 1 220 ? 5.58100 49.65100 11.60900 1.000 108.86000 377 PHE C N 1
ATOM 1569 C CA . PHE A 1 220 ? 6.78300 48.87600 11.87600 1.000 105.54000 377 PHE C CA 1
ATOM 1570 C C . PHE A 1 220 ? 6.75200 48.27800 13.27500 1.000 103.49000 377 PHE C C 1
ATOM 1571 O O . PHE A 1 220 ? 6.07400 48.77300 14.17900 1.000 99.81000 377 PHE C O 1
ATOM 1579 N N . VAL A 1 221 ? 7.50600 47.19300 13.43200 1.000 104.70000 378 VAL C N 1
ATOM 1580 C CA . VAL A 1 221 ? 7.73900 46.54600 14.71600 1.000 107.06000 378 VAL C CA 1
ATOM 1581 C C . VAL A 1 221 ? 9.20400 46.74500 15.07000 1.000 106.38000 378 VAL C C 1
ATOM 1582 O O . VAL A 1 221 ? 10.08500 46.51000 14.23400 1.000 108.27000 378 VAL C O 1
ATOM 1586 N N . VAL A 1 222 ? 9.46600 47.18000 16.29900 1.000 105.75000 379 VAL C N 1
ATOM 1587 C CA . VAL A 1 222 ? 10.80900 47.54500 16.73500 1.000 102.16000 379 VAL C CA 1
ATOM 1588 C C . VAL A 1 222 ? 11.44200 46.36200 17.45200 1.000 105.52000 379 VAL C C 1
ATOM 1589 O O . VAL A 1 222 ? 10.82100 45.74700 18.32800 1.000 103.99000 379 VAL C O 1
ATOM 1593 N N . VAL A 1 223 ? 12.67700 46.04200 17.07600 1.000 109.97000 380 VAL C N 1
ATOM 1594 C CA . VAL A 1 223 ? 13.45800 44.98800 17.71700 1.000 118.05000 380 VAL C CA 1
ATOM 1595 C C . VAL A 1 223 ? 14.79900 45.58500 18.12900 1.000 121.98000 380 VAL C C 1
ATOM 1596 O O . VAL A 1 223 ? 15.39500 46.34700 17.35400 1.000 119.83000 380 VAL C O 1
ATOM 1600 N N . PRO A 1 224 ? 15.29800 45.29800 19.33300 1.000 127.29000 381 PRO C N 1
ATOM 1601 C CA . PRO A 1 224 ? 16.60600 45.83300 19.73300 1.000 128.46000 381 PRO C CA 1
ATOM 1602 C C . PRO A 1 224 ? 17.71200 45.34600 18.80900 1.000 132.05000 381 PRO C C 1
ATOM 1603 O O . PRO A 1 224 ? 17.73100 44.18800 18.38500 1.000 137.74000 381 PRO C O 1
ATOM 1607 N N . GLY A 1 225 ? 18.64100 46.25000 18.49400 1.000 128.90000 382 GLY C N 1
ATOM 1608 C CA . GLY A 1 225 ? 19.73200 45.93300 17.60300 1.000 126.88000 382 GLY C CA 1
ATOM 1609 C C . GLY A 1 225 ? 21.06800 46.32300 18.20500 1.000 126.48000 382 GLY C C 1
ATOM 1610 O O . GLY A 1 225 ? 21.15600 47.16000 19.10400 1.000 124.10000 382 GLY C O 1
ATOM 1611 N N . GLU A 1 226 ? 22.11700 45.69300 17.68400 1.000 129.10000 383 GLU C N 1
ATOM 1612 C CA . GLU A 1 226 ? 23.47700 45.95100 18.14300 1.000 128.56000 383 GLU C CA 1
ATOM 1613 C C . GLU A 1 226 ? 24.17500 46.97300 17.25000 1.000 121.88000 383 GLU C C 1
ATOM 1614 O O . GLU A 1 226 ? 23.72700 48.11300 17.12500 1.000 116.92000 383 GLU C O 1
ATOM 1620 N N . GLY B 1 2 ? -33.16300 91.71900 22.78900 1.000 78.08000 159 GLY A N 1
ATOM 1621 C CA . GLY B 1 2 ? -33.59300 90.85000 21.70900 1.000 74.92000 159 GLY A CA 1
ATOM 1622 C C . GLY B 1 2 ? -32.90000 91.14900 20.39300 1.000 70.15000 159 GLY A C 1
ATOM 1623 O O . GLY B 1 2 ? -31.78300 91.66200 20.37400 1.000 68.26000 159 GLY A O 1
ATOM 1624 N N . ASP B 1 3 ? -33.56400 90.81800 19.28900 1.000 65.02000 160 ASP A N 1
ATOM 1625 C CA . ASP B 1 3 ? -33.00700 91.07800 17.97200 1.000 59.44000 160 ASP A CA 1
ATOM 1626 C C . ASP B 1 3 ? -32.91100 92.57800 17.71500 1.000 56.40000 160 ASP A C 1
ATOM 1627 O O . ASP B 1 3 ? -33.65500 93.38100 18.28300 1.000 57.57000 160 ASP A O 1
ATOM 1632 N N . LEU B 1 4 ? -31.98300 92.95000 16.84100 1.000 54.52000 161 LEU A N 1
ATOM 1633 C CA . LEU B 1 4 ? -31.71500 94.34500 16.50900 1.000 62.74000 161 LEU A CA 1
ATOM 1634 C C . LEU B 1 4 ? -32.23000 94.64500 15.10700 1.000 52.29000 161 LEU A C 1
ATOM 1635 O O . LEU B 1 4 ? -31.81100 94.00000 14.13800 1.000 53.35000 161 LEU A O 1
ATOM 1640 N N . MET B 1 5 ? -33.10700 95.63800 14.99800 1.000 56.22000 162 MET A N 1
ATOM 1641 C CA . MET B 1 5 ? -33.62900 96.08500 13.71100 1.000 51.46000 162 MET A CA 1
ATOM 1642 C C . MET B 1 5 ? -32.88200 97.34100 13.27900 1.000 51.68000 162 MET A C 1
ATOM 1643 O O . MET B 1 5 ? -32.89000 98.34600 13.99400 1.000 56.64000 162 MET A O 1
ATOM 1648 N N . ILE B 1 6 ? -32.24200 97.28400 12.11100 1.000 48.98000 163 ILE A N 1
ATOM 1649 C CA . ILE B 1 6 ? -31.56500 98.43200 11.52100 1.000 52.55000 163 ILE A CA 1
ATOM 1650 C C . ILE B 1 6 ? -32.09700 98.63400 10.10300 1.000 53.48000 163 ILE A C 1
ATOM 1651 O O . ILE B 1 6 ? -32.80000 97.78400 9.55400 1.000 53.62000 163 ILE A O 1
ATOM 1656 N N . HIS B 1 7 ? -31.74800 99.77800 9.50700 1.000 49.67000 164 HIS A N 1
ATOM 1657 C CA . HIS B 1 7 ? -32.23500 100.14900 8.18300 1.000 54.87000 164 HIS A CA 1
ATOM 1658 C C . HIS B 1 7 ? -31.06500 100.49500 7.28000 1.000 52.92000 164 HIS A C 1
ATOM 1659 O O . HIS B 1 7 ? -30.14900 101.2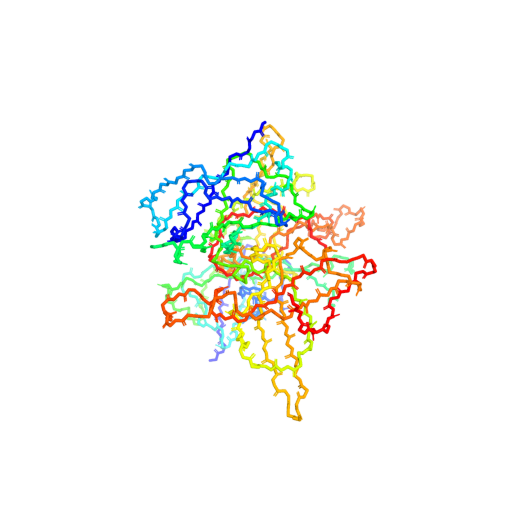1000 7.69200 1.000 55.55000 164 HIS A O 1
ATOM 1666 N N . LEU B 1 8 ? -31.10100 99.98800 6.04700 1.000 48.06000 165 LEU A N 1
ATOM 1667 C CA . LEU B 1 8 ? -30.07300 100.25800 5.05100 1.000 49.26000 165 LEU A CA 1
ATOM 1668 C C . LEU B 1 8 ? -30.68100 101.03200 3.88800 1.000 58.40000 165 LEU A C 1
ATOM 1669 O O . LEU B 1 8 ? -31.73000 100.64700 3.35900 1.000 55.13000 165 LEU A O 1
ATOM 1674 N N . GLN B 1 9 ? -30.01800 102.11500 3.49400 1.000 58.50000 166 GLN A N 1
ATOM 1675 C CA . GLN B 1 9 ? -30.40500 102.89800 2.32700 1.000 60.11000 166 GLN A CA 1
ATOM 1676 C C . GLN B 1 9 ? -29.60200 102.41300 1.12800 1.000 59.41000 166 GLN A C 1
ATOM 1677 O O . GLN B 1 9 ? -28.37000 102.50400 1.12500 1.000 63.85000 166 GLN A O 1
ATOM 1683 N N . ALA B 1 10 ? -30.29200 101.89400 0.11700 1.000 62.90000 167 ALA A N 1
ATOM 1684 C CA . ALA B 1 10 ? -29.62800 101.42000 -1.08500 1.000 67.03000 167 ALA A CA 1
ATOM 1685 C C . ALA B 1 10 ? -30.13500 102.17600 -2.30900 1.000 79.10000 167 ALA A C 1
ATOM 1686 O O . ALA B 1 10 ? -31.28700 102.62500 -2.33300 1.000 82.19000 167 ALA A O 1
ATOM 1688 N N . PRO B 1 11 ? -29.29100 102.35300 -3.33600 1.000 84.01000 168 PRO A N 1
ATOM 1689 C CA . PRO B 1 11 ? -29.77700 102.94600 -4.59000 1.000 87.84000 168 PRO A CA 1
ATOM 1690 C C . PRO B 1 11 ? -30.86400 102.09400 -5.22700 1.000 88.56000 168 PRO A C 1
ATOM 1691 O O . PRO B 1 11 ? -31.98100 102.57200 -5.45800 1.000 87.16000 168 PRO A O 1
ATOM 1695 N N A ASP B 1 12 ? -30.55100 100.83100 -5.50700 0.510 89.21000 169 ASP A N 1
ATOM 1696 N N B ASP B 1 12 ? -30.54800 100.83200 -5.50800 0.490 89.18000 169 ASP A N 1
ATOM 1697 C CA A ASP B 1 12 ? -31.52700 99.87900 -6.01100 0.510 90.72000 169 ASP A CA 1
ATOM 1698 C CA B ASP B 1 12 ? -31.51600 99.87400 -6.02000 0.490 90.74000 169 ASP A CA 1
ATOM 1699 C C A ASP B 1 12 ? -31.41000 98.57700 -5.23000 0.510 89.59000 169 ASP A C 1
ATOM 1700 C C B ASP B 1 12 ? -31.40400 98.57100 -5.23800 0.490 89.62000 169 ASP A C 1
ATOM 1701 O O A ASP B 1 12 ? -30.42000 98.32700 -4.53700 0.510 88.10000 169 ASP A O 1
ATOM 1702 O O B ASP B 1 12 ? -30.41500 98.31800 -4.54600 0.490 88.05000 169 ASP A O 1
ATOM 1711 N N . LEU B 1 13 ? -32.43900 97.73800 -5.36500 1.000 87.47000 170 LEU A N 1
ATOM 1712 C CA . LEU B 1 13 ? -32.51500 96.51800 -4.56800 1.000 77.42000 170 LEU A CA 1
ATOM 1713 C C . LEU B 1 13 ? -31.47800 95.48500 -4.99700 1.000 77.36000 170 LEU A C 1
ATOM 1714 O O . LEU B 1 13 ? -30.87500 94.81600 -4.15000 1.000 82.20000 170 LEU A O 1
ATOM 1719 N N . GLY B 1 14 ? -31.26400 95.32500 -6.30000 1.000 75.76000 171 GLY A N 1
ATOM 1720 C CA . GLY B 1 14 ? -30.37000 94.28600 -6.77300 1.000 68.31000 171 GLY A CA 1
ATOM 1721 C C . GLY B 1 14 ? -30.97200 92.90300 -6.62300 1.000 67.75000 171 GLY A C 1
ATOM 1722 O O . GLY B 1 14 ? -32.17300 92.71000 -6.83700 1.000 70.00000 171 GLY A O 1
ATOM 1723 N N . SER B 1 15 ? -30.14600 91.93300 -6.24100 1.000 69.78000 172 SER A N 1
ATOM 1724 C CA . SER B 1 15 ? -30.57400 90.55300 -6.06000 1.000 71.56000 172 SER A CA 1
ATOM 1725 C C . SER B 1 15 ? -31.15400 90.27600 -4.67400 1.000 72.41000 172 SER A C 1
ATOM 1726 O O . SER B 1 15 ? -31.45300 89.11700 -4.36500 1.000 77.53000 172 SER A O 1
ATOM 1729 N N . LEU B 1 16 ? -31.33500 91.30000 -3.84700 1.000 63.96000 173 LEU A N 1
ATOM 1730 C CA . LEU B 1 16 ? -31.76900 91.08800 -2.47500 1.000 60.75000 173 LEU A CA 1
ATOM 1731 C C . LEU B 1 16 ? -33.28400 90.92400 -2.40200 1.000 63.88000 173 LEU A C 1
ATOM 1732 O O . LEU B 1 16 ? -34.03300 91.41300 -3.25100 1.000 63.99000 173 LEU A O 1
ATOM 1737 N N . ASN B 1 17 ? -33.73000 90.22400 -1.36400 1.000 64.10000 174 ASN A N 1
ATOM 1738 C CA . ASN B 1 17 ? -35.15300 90.04200 -1.10600 1.000 72.63000 174 ASN A CA 1
ATOM 1739 C C . ASN B 1 17 ? -35.32100 89.65900 0.35900 1.000 73.91000 174 ASN A C 1
ATOM 1740 O O . ASN B 1 17 ? -34.34500 89.54100 1.10600 1.000 72.75000 174 ASN A O 1
ATOM 1745 N N . SER B 1 18 ? -36.57600 89.48000 0.77300 1.000 72.14000 175 SER A N 1
ATOM 1746 C CA . SER B 1 18 ? -36.85000 88.94500 2.09900 1.000 66.73000 175 SER A CA 1
ATOM 1747 C C . SER B 1 18 ? -36.19600 87.58000 2.24000 1.000 65.20000 175 SER A C 1
ATOM 1748 O O . SER B 1 18 ? -36.31100 86.72800 1.35400 1.000 70.03000 175 SER A O 1
ATOM 1751 N N . GLY B 1 19 ? -35.49600 87.37600 3.35000 1.000 65.13000 176 GLY A N 1
ATOM 1752 C CA . GLY B 1 19 ? -34.77300 86.14600 3.57100 1.000 66.26000 176 GLY A CA 1
ATOM 1753 C C . GLY B 1 19 ? -33.32800 86.16900 3.12600 1.000 67.80000 176 GLY A C 1
ATOM 1754 O O . GLY B 1 19 ? -32.58700 85.22800 3.44500 1.000 68.02000 176 GLY A O 1
ATOM 1755 N N . SER B 1 20 ? -32.90300 87.19700 2.38900 1.000 63.69000 177 SER A N 1
ATOM 1756 C CA . SER B 1 20 ? -31.48900 87.33400 2.07300 1.000 59.96000 177 SER A CA 1
ATOM 1757 C C . SER B 1 20 ? -30.69000 87.41900 3.36500 1.000 58.96000 177 SER A C 1
ATOM 1758 O O . SER B 1 20 ? -31.12600 88.01900 4.34900 1.000 65.19000 177 SER A O 1
ATOM 1761 N N . LEU B 1 21 ? -29.52700 86.79400 3.37200 1.000 57.92000 178 LEU A N 1
ATOM 1762 C CA . LEU B 1 21 ? -28.77700 86.67000 4.60700 1.000 58.88000 178 LEU A CA 1
ATOM 1763 C C . LEU B 1 21 ? -27.79900 87.82300 4.77300 1.000 57.72000 178 LEU A C 1
ATOM 1764 O O . LEU B 1 21 ? -27.33600 88.43100 3.80200 1.000 57.57000 178 LEU A O 1
ATOM 1769 N N . VAL B 1 22 ? -27.51500 88.13600 6.03100 1.000 52.75000 179 VAL A N 1
ATOM 1770 C CA . VAL B 1 22 ? -26.51400 89.11900 6.41200 1.000 48.88000 179 VAL A CA 1
ATOM 1771 C C . VAL B 1 22 ? -25.39800 88.35900 7.10900 1.000 48.87000 179 VAL A C 1
ATOM 1772 O O . VAL B 1 22 ? -25.65500 87.60000 8.05100 1.000 47.97000 179 VAL A O 1
ATOM 1776 N N . TYR B 1 23 ? -24.17100 88.54200 6.63600 1.000 48.72000 180 TYR A N 1
ATOM 1777 C CA . TYR B 1 23 ? -23.03300 87.76000 7.09100 1.000 49.10000 180 TYR A CA 1
ATOM 1778 C C . TYR B 1 23 ? -22.04100 88.62000 7.85700 1.000 46.25000 180 TYR A C 1
ATOM 1779 O O . TYR B 1 23 ? -21.84700 89.80000 7.55400 1.000 44.69000 180 TYR A O 1
ATOM 1788 N N . PHE B 1 24 ? -21.40000 88.00300 8.84600 1.000 47.99000 181 PHE A N 1
ATOM 1789 C CA . PHE B 1 24 ? -20.16700 88.51400 9.42900 1.000 49.41000 181 PHE A CA 1
ATOM 1790 C C . PHE B 1 24 ? -19.15400 87.37900 9.40800 1.000 54.77000 181 PHE A C 1
ATOM 1791 O O . PHE B 1 24 ? -19.38200 86.33500 10.02900 1.000 53.84000 181 PHE A O 1
ATOM 1799 N N . ARG B 1 25 ? -18.04700 87.58700 8.69400 1.000 53.03000 182 ARG A N 1
ATOM 1800 C CA . ARG B 1 25 ? -17.01900 86.56800 8.48400 1.000 53.59000 182 ARG A CA 1
ATOM 1801 C C . ARG B 1 25 ? -17.63800 85.24600 8.03700 1.000 54.82000 182 ARG A C 1
ATOM 1802 O O . ARG B 1 25 ? -17.40500 84.19300 8.63400 1.000 60.70000 182 ARG A O 1
ATOM 1810 N N . LYS B 1 26 ? -18.46900 85.32000 6.99200 1.000 54.96000 183 LYS A N 1
ATOM 1811 C CA . LYS B 1 26 ? -19.06200 84.14800 6.34500 1.000 68.59000 183 LYS A CA 1
ATOM 1812 C C . LYS B 1 26 ? -20.15000 83.51300 7.21500 1.000 71.08000 183 LYS A C 1
ATOM 1813 O O . LYS B 1 26 ? -20.92200 82.67500 6.73900 1.000 69.15000 183 LYS A O 1
ATOM 1819 N N . ILE B 1 27 ? -20.25800 83.93600 8.47100 1.000 66.66000 184 ILE A N 1
ATOM 1820 C CA . ILE B 1 27 ? -21.25200 83.39700 9.39500 1.000 64.99000 184 ILE A CA 1
ATOM 1821 C C . ILE B 1 27 ? -22.52200 84.23400 9.27600 1.000 68.63000 184 ILE A C 1
ATOM 1822 O O . ILE B 1 27 ? -22.49300 85.43400 9.59200 1.000 64.95000 184 ILE A O 1
ATOM 1827 N N . PRO B 1 28 ? -23.64800 83.65200 8.85000 1.000 71.90000 185 PRO A N 1
ATOM 1828 C CA . PRO B 1 28 ? -24.89900 84.42300 8.74200 1.000 66.68000 185 PRO A CA 1
ATOM 1829 C C . PRO B 1 28 ? -25.41000 84.81700 10.12100 1.000 63.07000 185 PRO A C 1
ATOM 1830 O O . PRO B 1 28 ? -25.61400 83.96400 10.98700 1.000 67.81000 185 PRO A O 1
ATOM 1834 N N . VAL B 1 29 ? -25.61600 86.11600 10.32200 1.000 52.98000 186 VAL A N 1
ATOM 1835 C CA . VAL B 1 29 ? -26.00300 86.64800 11.62500 1.000 54.41000 186 VAL A CA 1
ATOM 1836 C C . VAL B 1 29 ? -27.34000 87.36600 11.59800 1.000 52.47000 186 VAL A C 1
ATOM 1837 O O . VAL B 1 29 ? -27.83800 87.76100 12.66500 1.000 59.53000 186 VAL A O 1
ATOM 1841 N N . GLY B 1 30 ? -27.93200 87.56300 10.43200 1.000 55.19000 187 GLY A N 1
ATOM 1842 C CA . GLY B 1 30 ? -29.17200 88.29000 10.35700 1.000 50.91000 187 GLY A CA 1
ATOM 1843 C C . GLY B 1 30 ? -29.81800 88.08200 9.01100 1.000 54.77000 187 GLY A C 1
ATOM 1844 O O . GLY B 1 30 ? -29.36100 87.27900 8.19600 1.000 55.36000 187 GLY A O 1
ATOM 1845 N N . LYS B 1 31 ? -30.87400 88.84800 8.77400 1.000 57.00000 188 LYS A N 1
ATOM 1846 C CA . LYS B 1 31 ? -31.71800 88.61700 7.61800 1.000 62.45000 188 LYS A CA 1
ATOM 1847 C C . LYS B 1 31 ? -32.28300 89.94700 7.14900 1.000 57.06000 188 LYS A C 1
ATOM 1848 O O . LYS B 1 31 ? -32.48900 90.86500 7.94700 1.000 56.26000 188 LYS A O 1
ATOM 1854 N N . VAL B 1 32 ? -32.50000 90.05500 5.84200 1.000 52.98000 189 VAL A N 1
ATOM 1855 C CA . VAL B 1 32 ? -33.35700 91.11500 5.32400 1.000 54.37000 189 VAL A CA 1
ATOM 1856 C C . VAL B 1 32 ? -34.77900 90.79400 5.77000 1.000 58.88000 189 VAL A C 1
ATOM 1857 O O . VAL B 1 32 ? -35.34400 89.77300 5.37100 1.000 64.62000 189 VAL A O 1
ATOM 1861 N N . TYR B 1 33 ? -35.35100 91.65100 6.61800 1.000 54.86000 190 TYR A N 1
ATOM 1862 C CA . TYR B 1 33 ? -36.69700 91.42000 7.13300 1.000 54.32000 190 TYR A CA 1
ATOM 1863 C C . TYR B 1 33 ? -37.75800 91.88400 6.14500 1.000 61.77000 190 TYR A C 1
ATOM 1864 O O . TYR B 1 33 ? -38.77500 91.20900 5.95800 1.000 65.35000 190 TYR A O 1
ATOM 1873 N N . ASP B 1 34 ? -37.53100 93.02200 5.50000 1.000 60.45000 191 ASP A N 1
ATOM 1874 C CA . ASP B 1 34 ? -38.48500 93.63200 4.57800 1.000 57.29000 191 ASP A CA 1
ATOM 1875 C C . ASP B 1 34 ? -37.75800 94.77600 3.87700 1.000 59.59000 191 ASP A C 1
ATOM 1876 O O . ASP B 1 34 ? -36.59600 95.07000 4.17700 1.000 53.60000 191 ASP A O 1
ATOM 1881 N N . TYR B 1 35 ? -38.45000 95.42100 2.94000 1.000 56.72000 192 TYR A N 1
ATOM 1882 C CA . TYR B 1 35 ? -37.89800 96.58800 2.26500 1.000 55.88000 192 TYR A CA 1
ATOM 1883 C C . TYR B 1 35 ? -39.03700 97.37800 1.64000 1.000 56.39000 192 TYR A C 1
ATOM 1884 O O . TYR B 1 35 ? -40.12500 96.84800 1.40000 1.000 61.98000 192 TYR A O 1
ATOM 1893 N N . ALA B 1 36 ? -38.77400 98.66300 1.40000 1.000 51.88000 193 ALA A N 1
ATOM 1894 C CA . ALA B 1 36 ? -39.75600 99.56500 0.81800 1.000 56.92000 193 ALA A CA 1
ATOM 1895 C C . ALA B 1 36 ? -39.05300 100.53900 -0.11600 1.000 63.28000 193 ALA A C 1
ATOM 1896 O O . ALA B 1 36 ? -37.82900 100.68800 -0.08800 1.000 63.38000 193 ALA A O 1
ATOM 1898 N N . ILE B 1 37 ? -39.84600 101.20700 -0.94600 1.000 69.01000 194 ILE A N 1
ATOM 1899 C CA . ILE B 1 37 ? -39.36800 102.27400 -1.81900 1.000 71.96000 194 ILE A CA 1
ATOM 1900 C C . ILE B 1 37 ? -39.73900 103.60400 -1.18200 1.000 73.52000 194 ILE A C 1
ATOM 1901 O O . ILE B 1 37 ? -40.90500 103.82300 -0.83500 1.000 76.78000 194 ILE A O 1
ATOM 1906 N N . ASN B 1 38 ? -38.75900 104.49000 -1.01800 1.000 83.41000 195 ASN A N 1
ATOM 1907 C CA . ASN B 1 38 ? -39.05700 105.83600 -0.54000 1.000 96.01000 195 ASN A CA 1
ATOM 1908 C C . ASN B 1 38 ? -39.25300 106.76100 -1.73200 1.000 100.48000 195 ASN A C 1
ATOM 1909 O O . ASN B 1 38 ? -38.35400 106.86100 -2.57800 1.000 99.56000 195 ASN A O 1
ATOM 1914 N N . PRO B 1 39 ? -40.39900 107.43600 -1.85100 1.000 106.05000 196 PRO A N 1
ATOM 1915 C CA . PRO B 1 39 ? -40.66600 108.22200 -3.06700 1.000 110.99000 196 PRO A CA 1
ATOM 1916 C C . PRO B 1 39 ? -39.82800 109.48300 -3.19100 1.000 115.08000 196 PRO A C 1
ATOM 1917 O O . PRO B 1 39 ? -39.77100 110.05200 -4.28900 1.000 119.34000 196 PRO A O 1
ATOM 1921 N N . ASN B 1 40 ? -39.17700 109.93900 -2.11900 1.000 115.25000 197 ASN A N 1
ATOM 1922 C CA . ASN B 1 40 ? -38.48600 111.22400 -2.18000 1.000 117.60000 197 ASN A CA 1
ATOM 1923 C C . ASN B 1 40 ? -37.14300 111.12300 -2.90000 1.000 115.35000 197 ASN A C 1
ATOM 1924 O O . ASN B 1 40 ? -36.77500 112.03000 -3.65500 1.000 119.49000 197 ASN A O 1
ATOM 1929 N N . LYS B 1 41 ? -36.40400 110.03700 -2.69000 1.000 109.01000 198 LYS A N 1
ATOM 1930 C CA . LYS B 1 41 ? -35.06300 109.88400 -3.23600 1.000 106.72000 198 LYS A CA 1
ATOM 1931 C C . LYS B 1 41 ? -34.95900 108.54700 -3.95500 1.000 110.69000 198 LYS A C 1
ATOM 1932 O O . LYS B 1 41 ? -35.77300 107.64400 -3.74600 1.000 114.30000 198 LYS A O 1
ATOM 1938 N N . GLN B 1 42 ? -33.94800 108.42600 -4.81900 1.000 111.98000 199 GLN A N 1
ATOM 1939 C CA . GLN B 1 42 ? -33.61700 107.13100 -5.40200 1.000 109.81000 199 GLN A CA 1
ATOM 1940 C C . GLN B 1 42 ? -33.24100 106.17300 -4.28500 1.000 112.17000 199 GLN A C 1
ATOM 1941 O O . GLN B 1 42 ? -32.05600 105.93800 -4.02700 1.000 114.05000 199 GLN A O 1
ATOM 1947 N N . GLY B 1 43 ? -34.23800 105.62800 -3.60400 1.000 111.03000 200 GLY A N 1
ATOM 1948 C CA . GLY B 1 43 ? -33.93900 104.87400 -2.41100 1.000 108.36000 200 GLY A CA 1
ATOM 1949 C C . GLY B 1 43 ? -34.86200 103.71300 -2.13800 1.000 100.18000 200 GLY A C 1
ATOM 1950 O O . GLY B 1 43 ? -36.09000 103.84200 -2.16900 1.000 96.62000 200 GLY A O 1
ATOM 1951 N N . VAL B 1 44 ? -34.25500 102.56300 -1.87800 1.000 94.70000 201 VAL A N 1
ATOM 1952 C CA . VAL B 1 44 ? -34.92900 101.41500 -1.29700 1.000 87.24000 201 VAL A CA 1
ATOM 1953 C C . VAL B 1 44 ? -34.42300 101.29900 0.13200 1.000 82.25000 201 VAL A C 1
ATOM 1954 O O . VAL B 1 44 ? -33.21500 101.15900 0.35600 1.000 88.49000 201 VAL A O 1
ATOM 1958 N N . VAL B 1 45 ? -35.32800 101.40200 1.09800 1.000 72.86000 202 VAL A N 1
ATOM 1959 C CA . VAL B 1 45 ? -34.97700 101.22600 2.50100 1.000 63.61000 202 VAL A CA 1
ATOM 1960 C C . VAL B 1 45 ? -35.15000 99.75500 2.85100 1.000 60.44000 202 VAL A C 1
ATOM 1961 O O . VAL B 1 45 ? -36.26100 99.21800 2.78600 1.000 61.63000 202 VAL A O 1
ATOM 1965 N N . ILE B 1 46 ? -34.05200 99.10500 3.21900 1.000 55.86000 203 ILE A N 1
ATOM 1966 C CA . ILE B 1 46 ? -34.03600 97.68300 3.54400 1.000 51.61000 203 ILE A CA 1
ATOM 1967 C C . ILE B 1 46 ? -33.98300 97.54600 5.06100 1.000 52.17000 203 ILE A C 1
ATOM 1968 O O . ILE B 1 46 ? -33.08700 98.10000 5.71000 1.000 50.90000 203 ILE A O 1
ATOM 1973 N N . ASP B 1 47 ? -34.95200 96.83000 5.62900 1.000 53.90000 204 ASP A N 1
ATOM 1974 C CA . ASP B 1 47 ? -34.99200 96.55400 7.06200 1.000 53.62000 204 ASP A CA 1
ATOM 1975 C C . ASP B 1 47 ? -34.22700 95.27000 7.34700 1.000 54.49000 204 ASP A C 1
ATOM 1976 O O . ASP B 1 47 ? -34.59800 94.19900 6.85000 1.000 55.53000 204 ASP A O 1
ATOM 1981 N N . VAL B 1 48 ? -33.18200 95.36900 8.16300 1.000 48.34000 205 VAL A N 1
ATOM 1982 C CA . VAL B 1 48 ? -32.31900 94.24000 8.48800 1.000 47.81000 205 VAL A CA 1
ATOM 1983 C C . VAL B 1 48 ? -32.48900 93.89600 9.96100 1.000 49.66000 205 VAL A C 1
ATOM 1984 O O . VAL B 1 48 ? -32.34500 94.76500 10.82800 1.000 48.04000 205 VAL A O 1
ATOM 1988 N N . LEU B 1 49 ? -32.80500 92.63200 10.24000 1.000 48.27000 206 LEU A N 1
ATOM 1989 C CA . LEU B 1 49 ? -32.93700 92.11300 11.59600 1.000 54.94000 206 LEU A CA 1
ATOM 1990 C C . LEU B 1 49 ? -31.70700 91.27100 11.92100 1.000 55.98000 206 LEU A C 1
ATOM 1991 O O . LEU B 1 49 ? -31.42700 90.28700 11.22900 1.000 48.98000 206 LEU A O 1
ATOM 1996 N N . ILE B 1 50 ? -30.97800 91.66300 12.96700 1.000 49.70000 207 ILE A N 1
ATOM 1997 C CA . ILE B 1 50 ? -29.79400 90.94800 13.43300 1.000 52.62000 207 ILE A CA 1
ATOM 1998 C C . ILE B 1 50 ? -30.19400 90.12600 14.653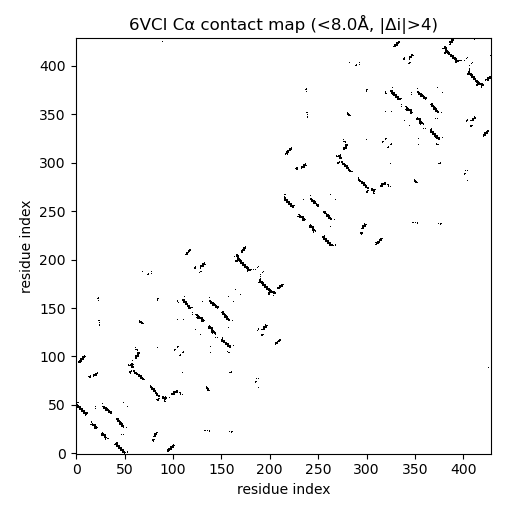00 1.000 51.67000 207 ILE A C 1
ATOM 1999 O O . ILE B 1 50 ? -30.85700 90.64100 15.56200 1.000 54.37000 207 ILE A O 1
ATOM 2004 N N . GLU B 1 51 ? -29.80700 88.85100 14.67300 1.000 53.73000 208 GLU A N 1
ATOM 2005 C CA . GLU B 1 51 ? -30.17800 87.97300 15.77500 1.000 57.54000 208 GLU A CA 1
ATOM 2006 C C . GLU B 1 51 ? -29.53700 88.44100 17.07600 1.000 57.82000 208 GLU A C 1
ATOM 2007 O O . GLU B 1 51 ? -28.42200 88.97000 17.08700 1.000 57.36000 208 GLU A O 1
ATOM 2013 N N . ARG B 1 52 ? -30.25800 88.21300 18.18000 1.000 58.38000 209 ARG A N 1
ATOM 2014 C CA . ARG B 1 52 ? -29.88900 88.76400 19.48200 1.000 60.78000 209 ARG A CA 1
ATOM 2015 C C . ARG B 1 52 ? -28.42900 88.49800 19.82900 1.000 63.56000 209 ARG A C 1
ATOM 2016 O O . ARG B 1 52 ? -27.70400 89.40300 20.25800 1.000 65.94000 209 ARG A O 1
ATOM 2024 N N . ARG B 1 53 ? -27.98100 87.25600 19.65600 1.000 66.23000 210 ARG A N 1
ATOM 2025 C CA . ARG B 1 53 ? -26.62100 86.89800 20.04600 1.000 67.22000 210 ARG A CA 1
ATOM 2026 C C . ARG B 1 53 ? -25.55200 87.53300 19.16200 1.000 67.85000 210 ARG A C 1
ATOM 2027 O O . ARG B 1 53 ? -24.36300 87.37200 19.45900 1.000 69.89000 210 ARG A O 1
ATOM 2035 N N . PHE B 1 54 ? -25.92000 88.24700 18.09800 1.000 62.79000 211 PHE A N 1
ATOM 2036 C CA . PHE B 1 54 ? -24.93500 88.86600 17.22400 1.000 55.69000 211 PHE A CA 1
ATOM 2037 C C . PHE B 1 54 ? -25.02400 90.38400 17.16500 1.000 56.88000 211 PHE A C 1
ATOM 2038 O O . PHE B 1 54 ? -24.23700 90.99900 16.43800 1.000 57.92000 211 PHE A O 1
ATOM 2046 N N . THR B 1 55 ? -25.93600 91.01000 17.91400 1.000 58.39000 212 THR A N 1
ATOM 2047 C CA . THR B 1 55 ? -26.18700 92.43500 17.71300 1.000 58.04000 212 THR A CA 1
ATOM 2048 C C . THR B 1 55 ? -24.98000 93.28900 18.07800 1.000 60.03000 212 THR A C 1
ATOM 2049 O O . THR B 1 55 ? -24.74700 94.32500 17.44700 1.000 59.15000 212 THR A O 1
ATOM 2053 N N . ASP B 1 56 ? -24.18700 92.87100 19.06500 1.000 68.55000 213 ASP A N 1
ATOM 2054 C CA . ASP B 1 56 ? -23.00600 93.64200 19.44300 1.000 67.85000 213 ASP A CA 1
ATOM 2055 C C . ASP B 1 56 ? -21.97800 93.74400 18.32500 1.000 55.88000 213 ASP A C 1
ATOM 2056 O O . ASP B 1 56 ? -21.06200 94.56400 18.42700 1.000 52.88000 213 ASP A O 1
ATOM 2061 N N . LEU B 1 57 ? -22.09900 92.94200 17.26700 1.000 51.37000 214 LEU A N 1
ATOM 2062 C CA . LEU B 1 57 ? -21.18100 93.08500 16.14400 1.000 53.02000 214 LEU A CA 1
ATOM 2063 C C . LEU B 1 57 ? -21.46100 94.35600 15.35300 1.000 57.18000 214 LEU A C 1
ATOM 2064 O O . LEU B 1 57 ? -20.55500 94.89200 14.70400 1.000 48.83000 214 LEU A O 1
ATOM 2069 N N . VAL B 1 58 ? -22.69400 94.85500 15.40400 1.000 56.36000 215 VAL A N 1
ATOM 2070 C CA . VAL B 1 58 ? -23.10700 96.00100 14.60100 1.000 53.98000 215 VAL A CA 1
ATOM 2071 C C . VAL B 1 58 ? -22.76500 97.27100 15.37200 1.000 50.11000 215 VAL A C 1
ATOM 2072 O O . VAL B 1 58 ? -23.36000 97.55800 16.41300 1.000 53.28000 215 VAL A O 1
ATOM 2076 N N . LYS B 1 59 ? -21.81200 98.03700 14.85600 1.000 51.97000 216 LYS A N 1
ATOM 2077 C CA . LYS B 1 59 ? -21.32900 99.24600 15.50800 1.000 55.53000 216 LYS A CA 1
ATOM 2078 C C . LYS B 1 59 ? -21.87300 100.48700 14.81200 1.000 56.01000 216 LYS A C 1
ATOM 2079 O O . LYS B 1 59 ? -22.36400 100.43200 13.68000 1.000 49.85000 216 LYS A O 1
ATOM 2085 N N . LYS B 1 60 ? -21.78300 101.62100 15.52100 1.000 51.95000 217 LYS A N 1
ATOM 2086 C CA . LYS B 1 60 ? -22.08500 102.90700 14.90200 1.000 50.19000 217 LYS A CA 1
ATOM 2087 C C . LYS B 1 60 ? -21.21200 103.15200 13.67900 1.000 54.74000 217 LYS A C 1
ATOM 2088 O O . LYS B 1 60 ? -21.65600 103.78300 12.71200 1.000 56.90000 217 LYS A O 1
ATOM 2094 N N . GLY B 1 61 ? -19.97500 102.66600 13.70100 1.000 55.48000 218 GLY A N 1
ATOM 2095 C CA . GLY B 1 61 ? -19.05300 102.84600 12.60200 1.000 55.18000 218 GLY A CA 1
ATOM 2096 C C . GLY B 1 61 ? -19.04600 101.72900 11.58100 1.000 57.69000 218 GLY A C 1
ATOM 2097 O O . GLY B 1 61 ? -18.22900 101.77000 10.65500 1.000 49.22000 218 GLY A O 1
ATOM 2098 N N . SER B 1 62 ? -19.91600 100.73100 11.72800 1.000 45.65000 219 SER A N 1
ATOM 2099 C CA . SER B 1 62 ? -19.98800 99.64000 10.76600 1.000 50.81000 219 SER A CA 1
ATOM 2100 C C . SER B 1 62 ? -20.45200 100.14400 9.40800 1.000 48.36000 219 SER A C 1
ATOM 2101 O O . SER B 1 62 ? -21.22300 101.10000 9.30700 1.000 50.50000 219 SER A O 1
ATOM 2104 N N . ARG B 1 63 ? -19.98300 99.47500 8.36000 1.000 48.55000 220 ARG A N 1
ATOM 2105 C CA . ARG B 1 63 ? -20.48900 99.65500 7.00800 1.000 48.14000 220 ARG A CA 1
ATOM 2106 C C . ARG B 1 63 ? -20.97900 98.32100 6.46500 1.000 48.29000 220 ARG A C 1
ATOM 2107 O O . ARG B 1 63 ? -20.48800 97.25900 6.85600 1.000 45.89000 220 ARG A O 1
ATOM 2115 N N . PHE B 1 64 ? -21.96100 98.39400 5.56900 1.000 44.35000 221 PHE A N 1
ATOM 2116 C CA . PHE B 1 64 ? -22.58400 97.23800 4.94500 1.000 46.04000 221 PHE A CA 1
ATOM 2117 C C . PHE B 1 64 ? -22.36900 97.30800 3.43700 1.000 50.66000 221 PHE A C 1
ATOM 2118 O O . PHE B 1 64 ? -22.40100 98.39700 2.85000 1.000 50.44000 221 PHE A O 1
ATOM 2126 N N . TRP B 1 65 ? -22.14300 96.15300 2.80800 1.000 46.92000 222 TRP A N 1
ATOM 2127 C CA . TRP B 1 65 ? -21.94100 96.11300 1.36300 1.000 43.78000 222 TRP A CA 1
ATOM 2128 C C . TRP B 1 65 ? -22.50400 94.81700 0.79600 1.000 46.12000 222 TRP A C 1
ATOM 2129 O O . TRP B 1 65 ? -22.62300 93.81200 1.49900 1.000 45.60000 222 TRP A O 1
ATOM 2140 N N . ASN B 1 66 ? -22.84700 94.85500 -0.49300 1.000 48.41000 223 ASN A N 1
ATOM 2141 C CA . ASN B 1 66 ? -23.31700 93.66200 -1.19000 1.000 49.42000 223 ASN A CA 1
ATOM 2142 C C . ASN B 1 66 ? -22.19300 92.64800 -1.35300 1.000 48.31000 223 ASN A C 1
ATOM 2143 O O . ASN B 1 66 ? -21.03300 93.00800 -1.58000 1.000 50.73000 223 ASN A O 1
ATOM 2148 N N . VAL B 1 67 ? -22.54900 91.36700 -1.23700 1.000 52.72000 224 VAL A N 1
ATOM 2149 C CA . VAL B 1 67 ? -21.66800 90.24600 -1.54400 1.000 53.94000 224 VAL A CA 1
ATOM 2150 C C . VAL B 1 67 ? -22.50900 89.18100 -2.23600 1.000 56.90000 224 VAL A C 1
ATOM 2151 O O . VAL B 1 67 ? -23.73500 89.16000 -2.12500 1.000 54.96000 224 VAL A O 1
ATOM 2155 N N . SER B 1 68 ? -21.83500 88.28900 -2.95500 1.000 56.70000 225 SER A N 1
ATOM 2156 C CA . SER B 1 68 ? -22.48700 87.19100 -3.65100 1.000 63.83000 225 SER A CA 1
ATOM 2157 C C . SER B 1 68 ? -22.11300 85.85900 -3.01500 1.000 62.96000 225 SER A C 1
ATOM 2158 O O . SER B 1 68 ? -21.07000 85.71900 -2.36700 1.000 68.89000 225 SER A O 1
ATOM 2161 N N . GLY B 1 69 ? -22.97800 84.87700 -3.21200 1.000 65.70000 226 GLY A N 1
ATOM 2162 C CA . GLY B 1 69 ? -22.73000 83.53700 -2.71400 1.000 66.75000 226 GLY A CA 1
ATOM 2163 C C . GLY B 1 69 ? -23.22600 82.49900 -3.69600 1.000 72.26000 226 GLY A C 1
ATOM 2164 O O . GLY B 1 69 ? -24.17900 82.72500 -4.44500 1.000 74.89000 226 GLY A O 1
ATOM 2165 N N . VAL B 1 70 ? -22.55600 81.34900 -3.69400 1.000 77.11000 227 VAL A N 1
ATOM 2166 C CA . VAL B 1 70 ? -22.95500 80.21200 -4.51300 1.000 85.21000 227 VAL A CA 1
ATOM 2167 C C . VAL B 1 70 ? -23.29000 79.04700 -3.59400 1.000 94.32000 227 VAL A C 1
ATOM 2168 O O . VAL B 1 70 ? -22.68400 78.87400 -2.53200 1.000 95.52000 227 VAL A O 1
ATOM 2172 N N . ASP B 1 71 ? -24.26800 78.24600 -4.00800 1.000 108.16000 228 ASP A N 1
ATOM 2173 C CA . ASP B 1 71 ? -24.69700 77.09600 -3.22400 1.000 121.19000 228 ASP A CA 1
ATOM 2174 C C . ASP B 1 71 ? -25.58000 76.21300 -4.09200 1.000 128.59000 228 ASP A C 1
ATOM 2175 O O . ASP B 1 71 ? -26.23800 76.69300 -5.01900 1.000 130.02000 228 ASP A O 1
ATOM 2180 N N . ALA B 1 72 ? -25.58400 74.91800 -3.78000 1.000 132.60000 229 ALA A N 1
ATOM 2181 C CA . ALA B 1 72 ? -26.42500 73.93200 -4.45800 1.000 137.57000 229 ALA A CA 1
ATOM 2182 C C . ALA B 1 72 ? -27.65400 73.57800 -3.63000 1.000 143.52000 229 ALA A C 1
ATOM 2183 O O . ALA B 1 72 ? -28.09000 72.42300 -3.61000 1.000 146.02000 229 ALA A O 1
ATOM 2185 N N . ASN B 1 73 ? -28.21800 74.55600 -2.92700 1.000 145.97000 230 ASN A N 1
ATOM 2186 C CA . ASN B 1 73 ? -29.38800 74.34200 -2.08200 1.000 148.05000 230 ASN A CA 1
ATOM 2187 C C . ASN B 1 73 ? -30.60600 73.94100 -2.91200 1.000 152.43000 230 ASN A C 1
ATOM 2188 O O . ASN B 1 73 ? -31.32800 74.79400 -3.42300 1.000 153.34000 230 ASN A O 1
ATOM 2193 N N . GLU B 1 84 ? -32.48500 79.37000 -15.29000 1.000 144.44000 241 GLU A N 1
ATOM 2194 C CA . GLU B 1 84 ? -33.30700 78.77900 -14.24100 1.000 143.54000 241 GLU A CA 1
ATOM 2195 C C . GLU B 1 84 ? -32.44800 78.32400 -13.06500 1.000 142.88000 241 GLU A C 1
ATOM 2196 O O . GLU B 1 84 ? -32.00300 79.14000 -12.25600 1.000 138.10000 241 GLU A O 1
ATOM 2198 N N . SER B 1 85 ? -32.21700 77.01000 -12.97800 1.000 144.31000 242 SER A N 1
ATOM 2199 C CA . SER B 1 85 ? -31.38100 76.47300 -11.90900 1.000 140.01000 242 SER A CA 1
ATOM 2200 C C . SER B 1 85 ? -29.94000 76.95000 -12.03000 1.000 134.97000 242 SER A C 1
ATOM 2201 O O . SER B 1 85 ? -29.22400 77.01400 -11.02400 1.000 135.72000 242 SER A O 1
ATOM 2204 N N . LEU B 1 86 ? -29.49800 77.28400 -13.24300 1.000 129.79000 243 LEU A N 1
ATOM 2205 C CA . LEU B 1 86 ? -28.13700 77.77500 -13.42700 1.000 125.47000 243 LEU A CA 1
ATOM 2206 C C . LEU B 1 86 ? -27.96900 79.16700 -12.82700 1.000 120.82000 243 LEU A C 1
ATOM 2207 O O . LEU B 1 86 ? -27.03500 79.41200 -12.05400 1.000 118.64000 243 LEU A O 1
ATOM 2212 N N . ALA B 1 87 ? -28.87300 80.09100 -13.16500 1.000 117.25000 244 ALA A N 1
ATOM 2213 C CA . ALA B 1 87 ? -28.76100 81.45400 -12.65700 1.000 113.67000 244 ALA A CA 1
ATOM 2214 C C . ALA B 1 87 ? -29.04200 81.52600 -11.16100 1.000 112.77000 244 ALA A C 1
ATOM 2215 O O . ALA B 1 87 ? -28.50000 82.39800 -10.47200 1.000 111.32000 244 ALA A O 1
ATOM 2217 N N . ALA B 1 88 ? -29.86900 80.61700 -10.64100 1.000 111.38000 245 ALA A N 1
ATOM 2218 C CA . ALA B 1 88 ? -30.22200 80.61300 -9.22600 1.000 105.89000 245 ALA A CA 1
ATOM 2219 C C . ALA B 1 88 ? -29.09300 80.14500 -8.31600 1.000 98.19000 245 ALA A C 1
ATOM 2220 O O . ALA B 1 88 ? -29.21200 80.28800 -7.09500 1.000 97.97000 245 ALA A O 1
ATOM 2222 N N . LEU B 1 89 ? -28.01300 79.58100 -8.86200 1.000 92.37000 246 LEU A N 1
ATOM 2223 C CA . LEU B 1 89 ? -26.93600 79.09700 -8.00400 1.000 87.40000 246 LEU A CA 1
ATOM 2224 C C . LEU B 1 89 ? -26.22700 80.24500 -7.29500 1.000 82.50000 246 LEU A C 1
ATOM 2225 O O . LEU B 1 89 ? -25.59000 80.04000 -6.25700 1.000 77.84000 246 LEU A O 1
ATOM 2230 N N . VAL B 1 90 ? -26.33200 81.45400 -7.83400 1.000 84.05000 247 VAL A N 1
ATOM 2231 C CA . VAL B 1 90 ? -25.72100 82.64600 -7.25900 1.000 82.98000 247 VAL A CA 1
ATOM 2232 C C . VAL B 1 90 ? -26.84200 83.58200 -6.81900 1.000 81.12000 247 VAL A C 1
ATOM 2233 O O . VAL B 1 90 ? -27.81200 83.78900 -7.55700 1.000 84.52000 247 VAL A O 1
ATOM 2237 N N . ASN B 1 91 ? -26.71600 84.14200 -5.61600 1.000 74.52000 248 ASN A N 1
ATOM 2238 C CA . ASN B 1 91 ? -27.72500 85.06100 -5.10700 1.000 75.93000 248 ASN A CA 1
ATOM 2239 C C . ASN B 1 91 ? -27.07100 86.08800 -4.19600 1.000 68.98000 248 ASN A C 1
ATOM 2240 O O . ASN B 1 91 ? -26.01600 85.83800 -3.60700 1.000 64.85000 248 ASN A O 1
ATOM 2245 N N . GLY B 1 92 ? -27.71300 87.24800 -4.09100 1.000 70.59000 249 GLY A N 1
ATOM 2246 C CA . GLY B 1 92 ? -27.14800 88.33600 -3.32700 1.000 66.44000 249 GLY A CA 1
ATOM 2247 C C . GLY B 1 92 ? -27.22700 88.10800 -1.83200 1.000 65.48000 249 GLY A C 1
ATOM 2248 O O . GLY B 1 92 ? -28.00400 87.29600 -1.32200 1.000 67.60000 249 GLY A O 1
ATOM 2249 N N . ALA B 1 93 ? -26.38500 88.85100 -1.12300 1.000 60.25000 250 ALA A N 1
ATOM 2250 C CA . ALA B 1 93 ? -26.33100 88.82000 0.33000 1.000 55.07000 250 ALA A CA 1
ATOM 2251 C C . ALA B 1 93 ? -25.64600 90.09900 0.79200 1.000 55.53000 250 ALA A C 1
ATOM 2252 O O . ALA B 1 93 ? -25.15600 90.89400 -0.01600 1.000 50.99000 250 ALA A O 1
ATOM 2254 N N . ILE B 1 94 ? -25.62000 90.29800 2.10500 1.000 52.05000 251 ILE A N 1
ATOM 2255 C CA . ILE B 1 94 ? -25.02600 91.48600 2.70100 1.000 50.64000 251 ILE A CA 1
ATOM 2256 C C . ILE B 1 94 ? -23.95400 91.04600 3.68400 1.000 48.88000 251 ILE A C 1
ATOM 2257 O O . ILE B 1 94 ? -24.11500 90.03700 4.37900 1.000 50.65000 251 ILE A O 1
ATOM 2262 N N . ALA B 1 95 ? -22.84700 91.78200 3.72000 1.000 44.97000 252 ALA A N 1
ATOM 2263 C CA . ALA B 1 95 ? -21.81700 91.59700 4.73100 1.000 48.92000 252 ALA A CA 1
ATOM 2264 C C . ALA B 1 95 ? -21.53200 92.94200 5.38200 1.000 45.49000 252 ALA A C 1
ATOM 2265 O O . ALA B 1 95 ? -21.90300 93.99500 4.85900 1.000 46.28000 252 ALA A O 1
ATOM 2267 N N . PHE B 1 96 ? -20.87900 92.90600 6.54100 1.000 44.68000 253 PHE A N 1
ATOM 2268 C CA . PHE B 1 96 ? -20.53500 94.14100 7.22800 1.000 40.86000 253 PHE A CA 1
ATOM 2269 C C . PHE B 1 96 ? -19.30100 93.91400 8.07800 1.000 44.49000 253 PHE A C 1
ATOM 2270 O O . PHE B 1 96 ? -18.85700 92.78000 8.27300 1.000 47.09000 253 PHE A O 1
ATOM 2278 N N . ASP B 1 97 ? -18.75000 95.01300 8.58900 1.000 45.43000 254 ASP A N 1
ATOM 2279 C CA . ASP B 1 97 ? -17.57700 94.97000 9.44300 1.000 43.72000 254 ASP A CA 1
ATOM 2280 C C . ASP B 1 97 ? -17.92800 95.46500 10.83800 1.000 50.42000 254 ASP A C 1
ATOM 2281 O O . ASP B 1 97 ? -18.99700 96.03800 11.07900 1.000 51.62000 254 ASP A O 1
ATOM 2286 N N . SER B 1 98 ? -17.01000 95.22900 11.76700 1.000 46.03000 255 SER A N 1
ATOM 2287 C CA . SER B 1 98 ? -17.23600 95.49400 13.18600 1.000 45.58000 255 SER A CA 1
ATOM 2288 C C . SER B 1 98 ? -16.01600 96.19400 13.76600 1.000 53.47000 255 SER A C 1
ATOM 2289 O O . SER B 1 98 ? -15.14200 95.54700 14.35800 1.000 53.26000 255 SER A O 1
ATOM 2292 N N . PRO B 1 99 ? -15.92000 97.51700 13.60800 1.000 55.63000 256 PRO A N 1
ATOM 2293 C CA . PRO B 1 99 ? -14.81300 98.26200 14.22600 1.000 58.37000 256 PRO A CA 1
ATOM 2294 C C . PRO B 1 99 ? -14.78100 98.04800 15.73200 1.000 62.70000 256 PRO A C 1
ATOM 2295 O O . PRO B 1 99 ? -15.76500 98.29500 16.43400 1.000 62.20000 256 PRO A O 1
ATOM 2299 N N A GLU B 1 100 ? -13.62800 97.58100 16.22000 0.570 63.07000 257 GLU A N 1
ATOM 2300 N N B GLU B 1 100 ? -13.63200 97.58900 16.22800 0.430 63.05000 257 GLU A N 1
ATOM 2301 C CA A GLU B 1 100 ? -13.50100 97.20400 17.62400 0.570 64.30000 257 GLU A CA 1
ATOM 2302 C CA B GLU B 1 100 ? -13.54400 97.20000 17.63100 0.430 64.25000 257 GLU A CA 1
ATOM 2303 C C A GLU B 1 100 ? -13.75300 98.39000 18.54600 0.570 67.30000 257 GLU A C 1
ATOM 2304 C C B GLU B 1 100 ? -13.75400 98.39200 18.55700 0.430 67.36000 257 GLU A C 1
ATOM 2305 O O A GLU B 1 100 ? -14.44200 98.25900 19.56500 0.570 69.29000 257 GLU A O 1
ATOM 2306 O O B GLU B 1 100 ? -14.41800 98.26800 19.59300 0.430 69.30000 257 GLU A O 1
ATOM 2317 N N . GLU B 1 101 ? -13.21900 99.56000 18.19600 1.000 68.75000 258 GLU A N 1
ATOM 2318 C CA . GLU B 1 101 ? -13.27900 100.74100 19.04800 1.000 79.59000 258 GLU A CA 1
ATOM 2319 C C . GLU B 1 101 ? -14.49200 101.62400 18.76900 1.000 79.99000 258 GLU A C 1
ATOM 2320 O O . GLU B 1 101 ? -14.46800 102.81500 19.09700 1.000 88.99000 258 GLU A O 1
ATOM 2326 N N . SER B 1 102 ? -15.55100 101.07000 18.19100 1.000 70.91000 259 SER A N 1
ATOM 2327 C CA . SER B 1 102 ? -16.76400 101.81000 17.88300 1.000 65.63000 259 SER A CA 1
ATOM 2328 C C . SER B 1 102 ? -17.86800 101.42800 18.86100 1.000 60.83000 259 SER A C 1
ATOM 2329 O O . SER B 1 102 ? -17.90800 100.30200 19.36800 1.000 61.91000 259 SER A O 1
ATOM 2332 N N . LYS B 1 103 ? -18.76500 102.37300 19.12500 1.000 60.65000 260 LYS A N 1
ATOM 2333 C CA . LYS B 1 103 ? -19.88700 102.09800 20.00900 1.000 67.38000 260 LYS A CA 1
ATOM 2334 C C . LYS B 1 103 ? -20.92000 101.22400 19.29200 1.000 69.83000 260 LYS A C 1
ATOM 2335 O O . LYS B 1 103 ? -21.01600 101.24700 18.06200 1.000 68.59000 260 LYS A O 1
ATOM 2341 N N . PRO B 1 104 ? -21.69000 100.43000 20.03700 1.000 68.95000 261 PRO A N 1
ATOM 2342 C CA . PRO B 1 104 ? -22.67700 99.55800 19.39100 1.000 63.27000 261 PRO A CA 1
ATOM 2343 C C . PRO B 1 104 ? -23.76800 100.36200 18.70100 1.000 61.29000 261 PRO A C 1
ATOM 2344 O O . PRO B 1 104 ? -24.09700 101.48200 19.09500 1.000 55.39000 261 PRO A O 1
ATOM 2348 N N . ALA B 1 105 ? -24.32100 99.78000 17.64300 1.000 56.49000 262 ALA A N 1
ATOM 2349 C CA . ALA B 1 105 ? -25.47100 100.38700 16.99600 1.000 57.15000 262 ALA A CA 1
ATOM 2350 C C . ALA B 1 105 ? -26.70600 100.21900 17.87100 1.000 61.60000 262 ALA A C 1
ATOM 2351 O O . ALA B 1 105 ? -26.80400 99.28400 18.67200 1.000 63.80000 262 ALA A O 1
ATOM 2353 N N . GLU B 1 106 ? -27.64600 101.14700 17.72300 1.000 62.39000 263 GLU A N 1
ATOM 2354 C CA . GLU B 1 106 ? -28.90900 101.12800 18.44400 1.000 64.65000 263 GLU A CA 1
ATOM 2355 C C . GLU B 1 106 ? -30.04600 100.77700 17.49200 1.000 65.84000 263 GLU A C 1
ATOM 2356 O O . GLU B 1 106 ? -29.90200 100.83500 16.26900 1.000 68.68000 263 GLU A O 1
ATOM 2362 N N . ALA B 1 107 ? -31.18600 100.40400 18.07100 1.000 67.30000 264 ALA A N 1
ATOM 2363 C CA . ALA B 1 107 ? -32.36000 100.09000 17.26600 1.000 66.20000 264 ALA A CA 1
ATOM 2364 C C . ALA B 1 107 ? -32.71700 101.26900 16.37000 1.000 61.79000 264 ALA A C 1
ATOM 2365 O O . ALA B 1 107 ? -32.62200 102.43000 16.77800 1.000 63.17000 264 ALA A O 1
ATOM 2367 N N . GLU B 1 108 ? -33.09400 100.95700 15.12900 1.000 58.70000 265 GLU A N 1
ATOM 2368 C CA . GLU B 1 108 ? -33.53800 101.90200 14.10800 1.000 63.33000 265 GLU A CA 1
ATOM 2369 C C . GLU B 1 108 ? -32.41300 102.75500 13.53900 1.000 64.74000 265 GLU A C 1
ATOM 2370 O O . GLU B 1 108 ? -32.68900 103.68200 12.76700 1.000 70.59000 265 GLU A O 1
ATOM 2376 N N . ASP B 1 109 ? -31.15700 102.48500 13.89000 1.000 59.99000 266 ASP A N 1
ATOM 2377 C CA . ASP B 1 109 ? -30.06000 103.17600 13.22600 1.000 60.49000 266 ASP A CA 1
ATOM 2378 C C . ASP B 1 109 ? -30.09200 102.89500 11.72700 1.000 59.64000 266 ASP A C 1
ATOM 2379 O O . ASP B 1 109 ? -30.48000 101.81000 11.28200 1.000 55.32000 266 ASP A O 1
ATOM 2384 N N . THR B 1 110 ? -29.66500 103.88400 10.94400 1.000 55.66000 267 THR A N 1
ATOM 2385 C CA . THR B 1 110 ? -29.72300 103.81800 9.49000 1.000 54.88000 267 THR A CA 1
ATOM 2386 C C . THR B 1 110 ? -28.31900 103.88800 8.90900 1.000 56.52000 267 THR A C 1
ATOM 2387 O O . THR B 1 110 ? -27.54000 104.77700 9.26600 1.000 59.61000 267 THR A O 1
ATOM 2391 N N . PHE B 1 111 ? -28.00900 102.95000 8.01500 1.000 47.28000 268 PHE A N 1
ATOM 2392 C CA . PHE B 1 111 ? -26.72600 102.85800 7.33800 1.000 47.63000 268 PHE A CA 1
ATOM 2393 C C . PHE B 1 111 ? -26.94700 102.90800 5.83100 1.000 50.41000 268 PHE A C 1
ATOM 2394 O O . PHE B 1 111 ? -28.04600 102.64300 5.33600 1.000 57.43000 268 PHE A O 1
ATOM 2402 N N . GLY B 1 112 ? -25.89200 103.23700 5.09700 1.000 48.84000 269 GLY A N 1
ATOM 2403 C CA . GLY B 1 112 ? -25.89600 103.12400 3.65000 1.000 51.59000 269 GLY A CA 1
ATOM 2404 C C . GLY B 1 112 ? -25.38800 101.75600 3.23300 1.000 58.53000 269 GLY A C 1
ATOM 2405 O O . GLY B 1 112 ? -24.44700 101.22500 3.82300 1.000 64.41000 269 GLY A O 1
ATOM 2406 N N . LEU B 1 113 ? -26.02400 101.18100 2.21600 1.000 54.82000 270 LEU A N 1
ATOM 2407 C CA . LEU B 1 113 ? -25.58900 99.90300 1.66500 1.000 48.16000 270 LEU A CA 1
ATOM 2408 C C . LEU B 1 113 ? -24.62300 100.18500 0.52300 1.000 53.39000 270 LEU A C 1
ATOM 2409 O O . LEU B 1 113 ? -25.02100 100.72700 -0.51400 1.000 59.34000 270 LEU A O 1
ATOM 2414 N N . TYR B 1 114 ? -23.35800 99.82300 0.70700 1.000 49.56000 271 TYR A N 1
ATOM 2415 C CA . TYR B 1 114 ? -22.37200 100.09400 -0.32100 1.000 45.88000 271 TYR A CA 1
ATOM 2416 C C . TYR B 1 114 ? -22.44900 99.05600 -1.43300 1.000 58.69000 271 TYR A C 1
ATOM 2417 O O . TYR B 1 114 ? -22.88400 97.91500 -1.23700 1.000 56.82000 271 TYR A O 1
ATOM 2426 N N . GLU B 1 115 ? -21.99700 99.47700 -2.61700 1.000 55.81000 272 GLU A N 1
ATOM 2427 C CA . GLU B 1 115 ? -22.12800 98.66300 -3.81900 1.000 56.63000 272 GLU A CA 1
ATOM 2428 C C . GLU B 1 115 ? -21.41800 97.32500 -3.66800 1.000 51.40000 272 GLU A C 1
ATOM 2429 O O . GLU B 1 115 ? -21.94300 96.28500 -4.08600 1.000 53.26000 272 GLU A O 1
ATOM 2435 N N . ASP B 1 116 ? -20.22400 97.33300 -3.08600 1.000 50.74000 273 ASP A N 1
ATOM 2436 C CA . ASP B 1 116 ? -19.45700 96.12100 -2.83400 1.000 47.22000 273 ASP A CA 1
ATOM 2437 C C . ASP B 1 116 ? -18.34400 96.46800 -1.85600 1.000 47.29000 273 ASP A C 1
ATOM 2438 O O . ASP B 1 116 ? -18.23300 97.60900 -1.39700 1.000 45.16000 273 ASP A O 1
ATOM 2443 N N . LEU B 1 117 ? -17.50500 95.47100 -1.55400 1.000 44.37000 274 LEU A N 1
ATOM 2444 C CA . LEU B 1 117 ? -16.42200 95.67300 -0.59800 1.000 49.22000 274 LEU A CA 1
ATOM 2445 C C . LEU B 1 117 ? -15.53500 96.84200 -1.00500 1.000 58.88000 274 LEU A C 1
ATOM 2446 O O . LEU B 1 117 ? -15.23700 97.72300 -0.18400 1.000 55.02000 274 LEU A O 1
ATOM 2451 N N . ALA B 1 118 ? -15.11500 96.87100 -2.27600 1.000 55.55000 275 ALA A N 1
ATOM 2452 C CA . ALA B 1 118 ? -14.29800 97.97400 -2.77700 1.000 59.20000 275 ALA A CA 1
ATOM 2453 C C . ALA B 1 118 ? -14.93800 99.32000 -2.46800 1.000 54.26000 275 ALA A C 1
ATOM 2454 O O . ALA B 1 118 ? -14.28500 100.20900 -1.91100 1.000 61.99000 275 ALA A O 1
ATOM 2456 N N . HIS B 1 119 ? -16.22400 99.47300 -2.79100 1.000 50.49000 276 HIS A N 1
ATOM 2457 C CA . HIS B 1 119 ? -16.90100 100.75100 -2.59000 1.000 52.18000 276 HIS A CA 1
ATOM 2458 C C . HIS B 1 119 ? -16.96300 101.13700 -1.11400 1.000 58.64000 276 HIS A C 1
ATOM 2459 O O . HIS B 1 119 ? -17.01900 102.32900 -0.78700 1.000 59.07000 276 HIS A O 1
ATOM 2466 N N . SER B 1 120 ? -16.95400 100.15400 -0.20700 1.000 54.45000 277 SER A N 1
ATOM 2467 C CA . SER B 1 120 ? -17.03700 100.47000 1.21700 1.000 51.00000 277 SER A CA 1
ATOM 2468 C C . SER B 1 120 ? -15.74300 101.06500 1.75300 1.000 54.09000 277 SER A C 1
ATOM 2469 O O . SER B 1 120 ? -15.76500 101.70400 2.81200 1.000 53.97000 277 SER A O 1
ATOM 2472 N N . GLN B 1 121 ? -14.62300 100.85500 1.05500 1.000 50.85000 278 GLN A N 1
ATOM 2473 C CA . GLN B 1 121 ? -13.29900 101.33400 1.45500 1.000 56.41000 278 GLN A CA 1
ATOM 2474 C C . GLN B 1 121 ? -12.82000 100.70100 2.75900 1.000 55.01000 278 GLN A C 1
ATOM 2475 O O . GLN B 1 121 ? -11.90900 101.22300 3.41000 1.000 56.05000 278 GLN A O 1
ATOM 2481 N N . ARG B 1 122 ? -13.40800 99.57100 3.15300 1.000 52.66000 279 ARG A N 1
ATOM 2482 C CA . ARG B 1 122 ? -13.01200 98.88200 4.37000 1.000 49.33000 279 ARG A CA 1
ATOM 2483 C C . ARG B 1 122 ? -12.18300 97.63200 4.10500 1.000 48.99000 279 ARG A C 1
ATOM 2484 O O . ARG B 1 122 ? -11.67900 97.03100 5.05700 1.000 51.20000 279 ARG A O 1
ATOM 2492 N N . GLY B 1 123 ? -12.01900 97.23400 2.84600 1.000 48.61000 280 GLY A N 1
ATOM 2493 C CA . GLY B 1 123 ? -11.21900 96.06500 2.54500 1.000 49.16000 280 GLY A CA 1
ATOM 2494 C C . GLY B 1 123 ? -9.74700 96.26600 2.85400 1.000 52.92000 280 GLY A C 1
ATOM 2495 O O . GLY B 1 123 ? -9.25100 97.38300 2.97800 1.000 53.33000 280 GLY A O 1
ATOM 2496 N N . VAL B 1 124 ? -9.03400 95.14700 2.96800 1.000 53.20000 281 VAL A N 1
ATOM 2497 C CA . VAL B 1 124 ? -7.62700 95.12400 3.35400 1.000 51.98000 281 VAL A CA 1
ATOM 2498 C C . VAL B 1 124 ? -6.82100 94.50100 2.21900 1.000 56.12000 281 VAL A C 1
ATOM 2499 O O . VAL B 1 124 ? -7.18800 93.44000 1.69700 1.000 52.32000 281 VAL A O 1
ATOM 2503 N N . ILE B 1 125 ? -5.72100 95.15200 1.84900 1.000 54.57000 282 ILE A N 1
ATOM 2504 C CA . ILE B 1 125 ? -4.92100 94.72400 0.70400 1.000 52.48000 282 ILE A CA 1
ATOM 2505 C C . ILE B 1 125 ? -4.05200 93.54000 1.10200 1.000 51.81000 282 ILE A C 1
ATOM 2506 O O . ILE B 1 125 ? -3.34700 93.58200 2.11700 1.000 55.26000 282 ILE A O 1
ATOM 2511 N N . ILE B 1 126 ? -4.10200 92.47900 0.30000 1.000 50.90000 283 ILE A N 1
ATOM 2512 C CA . ILE B 1 126 ? -3.24900 91.30600 0.45400 1.000 55.07000 283 ILE A CA 1
ATOM 2513 C C . ILE B 1 126 ? -2.50800 91.09100 -0.86000 1.000 57.29000 283 ILE A C 1
ATOM 2514 O O . ILE B 1 126 ? -3.12600 91.09000 -1.93300 1.000 51.10000 283 ILE A O 1
ATOM 2519 N N . LYS B 1 127 ? -1.19300 90.91400 -0.77900 1.000 60.00000 284 LYS A N 1
ATOM 2520 C CA . LYS B 1 127 ? -0.37800 90.71200 -1.96700 1.000 61.01000 284 LYS A CA 1
ATOM 2521 C C . LYS B 1 127 ? -0.32600 89.23600 -2.34400 1.000 60.84000 284 LYS A C 1
ATOM 2522 O O . LYS B 1 127 ? -0.38400 88.35100 -1.48700 1.000 56.15000 284 LYS A O 1
ATOM 2528 N N . LEU B 1 128 ? -0.20600 88.97800 -3.64700 1.000 57.55000 285 LEU A N 1
ATOM 2529 C CA . LEU B 1 128 ? -0.28000 87.62500 -4.17700 1.000 59.15000 285 LEU A CA 1
ATOM 2530 C C . LEU B 1 128 ? 0.79900 87.40200 -5.22500 1.000 63.40000 285 LEU A C 1
ATOM 2531 O O . LEU B 1 128 ? 1.02900 88.25800 -6.08400 1.000 62.82000 285 LEU A O 1
ATOM 2536 N N . GLU B 1 129 ? 1.44900 86.24500 -5.15300 1.000 65.10000 286 GLU A N 1
ATOM 2537 C CA . GLU B 1 129 ? 2.21400 85.70800 -6.26900 1.000 66.78000 286 GLU A CA 1
ATOM 2538 C C . GLU B 1 129 ? 1.34200 84.68400 -6.97700 1.000 63.75000 286 GLU A C 1
ATOM 2539 O O . GLU B 1 129 ? 0.76100 83.80500 -6.33100 1.000 66.54000 286 GLU A O 1
ATOM 2545 N N . LEU B 1 130 ? 1.24100 84.80700 -8.28900 1.000 60.73000 287 LEU A N 1
ATOM 2546 C CA . LEU B 1 130 ? 0.32300 83.97000 -9.03200 1.000 60.88000 287 LEU A CA 1
ATOM 2547 C C . LEU B 1 130 ? 1.07400 83.08500 -10.01500 1.000 70.63000 287 LEU A C 1
ATOM 2548 O O . LEU B 1 130 ? 2.04900 83.53000 -10.62800 1.000 75.21000 287 LEU A O 1
ATOM 2553 N N . PRO B 1 131 ? 0.65100 81.82900 -10.18300 1.000 72.37000 288 PRO A N 1
ATOM 2554 C CA . PRO B 1 131 ? 1.31200 80.97400 -11.18100 1.000 73.08000 288 PRO A CA 1
ATOM 2555 C C . PRO B 1 131 ? 1.09100 81.44700 -12.60400 1.000 75.17000 288 PRO A C 1
ATOM 2556 O O . PRO B 1 131 ? 1.94800 81.21100 -13.46500 1.000 78.07000 288 PRO A O 1
ATOM 2560 N N . SER B 1 132 ? -0.03100 82.10800 -12.87200 1.000 72.11000 289 SER A N 1
ATOM 2561 C CA . SER B 1 132 ? -0.34600 82.60400 -14.20200 1.000 73.71000 289 SER A CA 1
ATOM 2562 C C . SER B 1 132 ? -1.49800 83.59000 -14.09200 1.000 74.52000 289 SER A C 1
ATOM 2563 O O . SER B 1 132 ? -2.27100 83.56600 -13.13100 1.000 73.52000 289 SER A O 1
ATOM 2566 N N . GLY B 1 133 ? -1.60400 84.45400 -15.09300 1.000 73.96000 290 GLY A N 1
ATOM 2567 C CA . GLY B 1 133 ? -2.71100 85.37600 -15.18100 1.000 70.26000 290 GLY A CA 1
ATOM 2568 C C . GLY B 1 133 ? -3.89100 84.88400 -15.98400 1.000 74.74000 290 GLY A C 1
ATOM 2569 O O . GLY B 1 133 ? -4.93400 85.54700 -15.99700 1.000 77.86000 290 GLY A O 1
ATOM 2570 N N . ALA B 1 134 ? -3.76500 83.73300 -16.64600 1.000 75.71000 291 ALA A N 1
ATOM 2571 C CA . ALA B 1 134 ? -4.82700 83.23800 -17.51400 1.000 77.21000 291 ALA A CA 1
ATOM 2572 C C . ALA B 1 134 ? -6.10300 82.98400 -16.72200 1.000 74.00000 291 ALA A C 1
ATOM 2573 O O . ALA B 1 134 ? -6.07500 82.37600 -15.64700 1.000 69.46000 291 ALA A O 1
ATOM 2575 N N . GLY B 1 135 ? -7.22600 83.45700 -17.26100 1.000 75.86000 292 GLY A N 1
ATOM 2576 C CA . GLY B 1 135 ? -8.51000 83.30900 -16.61000 1.000 80.62000 292 GLY A CA 1
ATOM 2577 C C . GLY B 1 135 ? -8.75700 84.23700 -15.44000 1.000 79.17000 292 GLY A C 1
ATOM 2578 O O . GLY B 1 135 ? -9.85500 84.20400 -14.87200 1.000 83.12000 292 GLY A O 1
ATOM 2579 N N . LEU B 1 136 ? -7.78400 85.06200 -15.06200 1.000 72.62000 293 LEU A N 1
ATOM 2580 C CA . LEU B 1 136 ? -7.92600 85.99500 -13.95300 1.000 69.40000 293 LEU A CA 1
ATOM 2581 C C . LEU B 1 136 ? -8.19500 87.39500 -14.48600 1.000 73.70000 293 LEU A C 1
ATOM 2582 O O . LEU B 1 136 ? -7.66800 87.78400 -15.53300 1.000 73.36000 293 LEU A O 1
ATOM 2587 N N . THR B 1 137 ? -9.00400 88.15600 -13.75100 1.000 72.05000 294 THR A N 1
ATOM 2588 C CA . THR B 1 137 ? -9.42400 89.48500 -14.18400 1.000 71.18000 294 THR A CA 1
ATOM 2589 C C . THR B 1 137 ? -9.50900 90.39500 -12.97000 1.000 65.63000 294 THR A C 1
ATOM 2590 O O . THR B 1 137 ? -10.23300 90.09000 -12.01900 1.000 61.63000 294 THR A O 1
ATOM 2594 N N . ALA B 1 138 ? -8.77400 91.50400 -13.00300 1.000 65.33000 295 ALA A N 1
ATOM 2595 C CA . ALA B 1 138 ? -8.83400 92.46100 -11.90800 1.000 63.03000 295 ALA A CA 1
ATOM 2596 C C . ALA B 1 138 ? -10.23200 93.05800 -11.80800 1.000 68.80000 295 ALA A C 1
ATOM 2597 O O . ALA B 1 138 ? -10.90400 93.28300 -12.81900 1.000 75.11000 295 ALA A O 1
ATOM 2599 N N . ASP B 1 139 ? -10.66700 93.29900 -10.57000 1.000 66.62000 296 ASP A N 1
ATOM 2600 C CA . ASP B 1 139 ? -12.00100 93.82100 -10.26600 1.000 65.44000 296 ASP A CA 1
ATOM 2601 C C . ASP B 1 139 ? -13.10300 92.85900 -10.70500 1.000 61.46000 296 ASP A C 1
ATOM 2602 O O . ASP B 1 139 ? -14.24000 93.27000 -10.94500 1.000 61.31000 296 ASP A O 1
ATOM 2607 N N . SER B 1 140 ? -12.78300 91.56700 -10.78800 1.000 64.03000 297 SER A N 1
ATOM 2608 C CA . SER B 1 140 ? -13.76800 90.56700 -11.17600 1.000 65.99000 297 SER A CA 1
ATOM 2609 C C . SER B 1 140 ? -13.56300 89.26000 -10.41800 1.000 68.38000 297 SER A C 1
ATOM 2610 O O . SER B 1 140 ? -14.47800 88.78500 -9.73600 1.000 69.15000 297 SER A O 1
ATOM 2613 N N . THR B 1 141 ? -12.37300 88.67800 -10.52600 1.000 65.84000 298 THR A N 1
ATOM 2614 C CA . THR B 1 141 ? -12.09500 87.38400 -9.90900 1.000 61.21000 298 THR A CA 1
ATOM 2615 C C . THR B 1 141 ? -12.25600 87.47000 -8.39700 1.000 60.08000 298 THR A C 1
ATOM 2616 O O . THR B 1 141 ? -11.58900 88.29400 -7.75500 1.000 63.92000 298 THR A O 1
ATOM 2620 N N . PRO B 1 142 ? -13.10100 86.65300 -7.79500 1.000 59.00000 299 PRO A N 1
ATOM 2621 C CA . PRO B 1 142 ? -13.35100 86.78200 -6.35600 1.000 52.36000 299 PRO A CA 1
ATOM 2622 C C . PRO B 1 142 ? -12.49000 85.86700 -5.50800 1.000 53.54000 299 PRO A C 1
ATOM 2623 O O . PRO B 1 142 ? -11.94800 84.87100 -5.99900 1.000 58.97000 299 PRO A O 1
ATOM 2627 N N . LEU B 1 143 ? -12.36300 86.20700 -4.22800 1.000 53.28000 300 LEU A N 1
ATOM 2628 C CA . LEU B 1 143 ? -11.89100 85.28500 -3.20500 1.000 52.29000 300 LEU A CA 1
ATOM 2629 C C . LEU B 1 143 ? -13.11700 84.68400 -2.53200 1.000 55.97000 300 LEU A C 1
ATOM 2630 O O . LEU B 1 143 ? -13.92500 85.41200 -1.94700 1.000 59.46000 300 LEU A O 1
ATOM 2635 N N . MET B 1 144 ? -13.25900 83.36700 -2.62900 1.000 55.42000 301 MET A N 1
ATOM 2636 C CA . MET B 1 144 ? -14.40400 82.64500 -2.09900 1.000 51.49000 301 MET A CA 1
ATOM 2637 C C . MET B 1 144 ? -14.01900 81.91300 -0.82100 1.000 56.85000 301 MET A C 1
ATOM 2638 O O . MET B 1 144 ? -12.87100 81.49900 -0.63900 1.000 60.65000 301 MET A O 1
ATOM 2643 N N . TYR B 1 145 ? -14.99200 81.75900 0.07400 1.000 58.60000 302 TYR A N 1
ATOM 2644 C CA . TYR B 1 145 ? -14.78400 81.02000 1.32000 1.000 61.54000 302 TYR A CA 1
ATOM 2645 C C . TYR B 1 145 ? -16.06500 80.25100 1.62300 1.000 67.77000 302 TYR A C 1
ATOM 2646 O O . TYR B 1 145 ? -17.05300 80.83700 2.07900 1.000 60.89000 302 TYR A O 1
ATOM 2655 N N . GLN B 1 146 ? -16.03700 78.94300 1.36000 1.000 69.77000 303 GLN A N 1
ATOM 2656 C CA . GLN B 1 146 ? -17.17400 78.05800 1.60200 1.000 66.77000 303 GLN A CA 1
ATOM 2657 C C . GLN B 1 146 ? -18.44100 78.58700 0.93500 1.000 64.80000 303 GLN A C 1
ATOM 2658 O O . GLN B 1 146 ? -19.53200 78.53000 1.50300 1.000 68.11000 303 GLN A O 1
ATOM 2664 N N . GLY B 1 147 ? -18.29800 79.12100 -0.27300 1.000 57.83000 304 GLY A N 1
ATOM 2665 C CA . GLY B 1 147 ? -19.43900 79.52900 -1.06000 1.000 59.32000 304 GLY A CA 1
ATOM 2666 C C . GLY B 1 147 ? -19.78300 81.00200 -1.02100 1.000 67.88000 304 GLY A C 1
ATOM 2667 O O . GLY B 1 147 ? -20.68500 81.42200 -1.75600 1.000 71.61000 304 GLY A O 1
ATOM 2668 N N . LEU B 1 148 ? -19.09800 81.80400 -0.20500 1.000 63.73000 305 LEU A N 1
ATOM 2669 C CA . LEU B 1 148 ? -19.38300 83.22900 -0.09800 1.000 57.35000 305 LEU A CA 1
ATOM 2670 C C . LEU B 1 148 ? -18.18000 84.05300 -0.53800 1.000 53.17000 305 LEU A C 1
ATOM 2671 O O . LEU B 1 148 ? -17.03500 83.73000 -0.20000 1.000 52.00000 305 LEU A O 1
ATOM 2676 N N . GLU B 1 149 ? -18.45100 85.12200 -1.28300 1.000 52.37000 306 GLU A N 1
ATOM 2677 C CA . GLU B 1 149 ? -17.42100 86.08900 -1.64300 1.000 53.94000 306 GLU A CA 1
ATOM 2678 C C . GLU B 1 149 ? -16.93500 86.82400 -0.39700 1.000 57.13000 306 GLU A C 1
ATOM 2679 O O . GLU B 1 149 ? -17.72800 87.46900 0.29900 1.000 57.84000 306 GLU A O 1
ATOM 2685 N N . VAL B 1 150 ? -15.63600 86.72800 -0.10700 1.000 51.98000 307 VAL A N 1
ATOM 2686 C CA . VAL B 1 150 ? -15.03000 87.44600 1.00500 1.000 49.53000 307 VAL A CA 1
ATOM 2687 C C . VAL B 1 150 ? -13.90000 88.36300 0.54700 1.000 51.86000 307 VAL A C 1
ATOM 2688 O O . VAL B 1 150 ? -13.15500 88.88500 1.37800 1.000 50.55000 307 VAL A O 1
ATOM 2692 N N . GLY B 1 151 ? -13.76300 88.57800 -0.75400 1.000 44.64000 308 GLY A N 1
ATOM 2693 C CA . GLY B 1 151 ? -12.72700 89.45700 -1.26100 1.000 47.68000 308 GLY A CA 1
ATOM 2694 C C . GLY B 1 151 ? -12.72300 89.44100 -2.77300 1.000 45.34000 308 GLY A C 1
ATOM 2695 O O . GLY B 1 151 ? -13.50800 88.73500 -3.41200 1.000 51.12000 308 GLY A O 1
ATOM 2696 N N . GLN B 1 152 ? -11.80800 90.21900 -3.34600 1.000 51.00000 309 GLN A N 1
ATOM 2697 C CA . GLN B 1 152 ? -11.77100 90.37400 -4.79400 1.000 54.65000 309 GLN A CA 1
ATOM 2698 C C . GLN B 1 152 ? -10.35600 90.70000 -5.25300 1.000 53.81000 309 GLN A C 1
ATOM 2699 O O . GLN B 1 152 ? -9.63400 91.44400 -4.58400 1.000 53.05000 309 GLN A O 1
ATOM 2705 N N . LEU B 1 153 ? -9.96500 90.13400 -6.39500 1.000 52.08000 310 LEU A N 1
ATOM 2706 C CA . LEU B 1 153 ? -8.72800 90.53600 -7.05000 1.000 49.34000 310 LEU A CA 1
ATOM 2707 C C . LEU B 1 153 ? -8.88600 91.96000 -7.56800 1.000 51.84000 310 LEU A C 1
ATOM 2708 O O . LEU B 1 153 ? -9.77600 92.23300 -8.38200 1.000 50.63000 310 LEU A O 1
ATOM 2713 N N . THR B 1 154 ? -8.03900 92.87100 -7.08700 1.000 51.34000 311 THR A N 1
ATOM 2714 C CA . THR B 1 154 ? -8.12000 94.27300 -7.47300 1.000 57.48000 311 THR A CA 1
ATOM 2715 C C . THR B 1 154 ? -6.89100 94.77000 -8.21700 1.000 64.06000 311 THR A C 1
ATOM 2716 O O . THR B 1 154 ? -6.89400 95.91100 -8.69100 1.000 68.79000 311 THR A O 1
ATOM 2720 N N . LYS B 1 155 ? -5.85000 93.95200 -8.34000 1.000 65.71000 312 LYS A N 1
ATOM 2721 C CA . LYS B 1 155 ? -4.66600 94.31800 -9.09900 1.000 60.97000 312 LYS A CA 1
ATOM 2722 C C . LYS B 1 155 ? -4.06800 93.05400 -9.69700 1.000 60.11000 312 LYS A C 1
ATOM 2723 O O . LYS B 1 155 ? -4.05800 92.00100 -9.05600 1.000 55.46000 312 LYS A O 1
ATOM 2729 N N . LEU B 1 156 ? -3.57700 93.16900 -10.92800 1.000 58.95000 313 LEU A N 1
ATOM 2730 C CA . LEU B 1 156 ? -3.02000 92.03100 -11.65100 1.000 63.16000 313 LEU A CA 1
ATOM 2731 C C . LEU B 1 156 ? -1.94300 92.56700 -12.58200 1.000 68.86000 313 LEU A C 1
ATOM 2732 O O . LEU B 1 156 ? -2.25300 93.30900 -13.51800 1.000 66.80000 313 LEU A O 1
ATOM 2737 N N . ASP B 1 157 ? -0.68700 92.20000 -12.33200 1.000 70.84000 314 ASP A N 1
ATOM 2738 C CA . ASP B 1 157 ? 0.43300 92.71400 -13.10900 1.000 76.31000 314 ASP A CA 1
ATOM 2739 C C . ASP B 1 157 ? 1.25400 91.56600 -13.67100 1.000 69.51000 314 ASP A C 1
ATOM 2740 O O . ASP B 1 157 ? 1.62900 90.64600 -12.93700 1.000 65.44000 314 ASP A O 1
ATOM 2745 N N . LEU B 1 158 ? 1.53400 91.62700 -14.96900 1.000 68.20000 315 LEU A N 1
ATOM 2746 C CA . LEU B 1 158 ? 2.46400 90.70200 -15.60900 1.000 64.72000 315 LEU A CA 1
ATOM 2747 C C . LEU B 1 158 ? 3.82500 91.38600 -15.62100 1.000 63.67000 315 LEU A C 1
ATOM 2748 O O . LEU B 1 158 ? 4.05400 92.33300 -16.37500 1.000 72.80000 315 LEU A O 1
ATOM 2753 N N . ASN B 1 159 ? 4.71000 90.92500 -14.77300 1.000 60.29000 316 ASN A N 1
ATOM 2754 C CA . ASN B 1 159 ? 5.98000 91.58700 -14.53700 1.000 66.63000 316 ASN A CA 1
ATOM 2755 C C . ASN B 1 159 ? 7.05100 91.06000 -15.48200 1.000 73.78000 316 ASN A C 1
ATOM 2756 O O . ASN B 1 159 ? 6.91400 89.97200 -16.05100 1.000 68.34000 316 ASN A O 1
ATOM 2761 N N . PRO B 1 160 ? 8.12400 91.82700 -15.68900 1.000 79.58000 317 PRO A N 1
ATOM 2762 C CA . PRO B 1 160 ? 9.24800 91.32200 -16.48500 1.000 81.93000 317 PRO A CA 1
ATOM 2763 C C . PRO B 1 160 ? 9.75200 89.98900 -15.95300 1.000 80.85000 317 PRO A C 1
ATOM 2764 O O . PRO B 1 160 ? 9.74600 89.73400 -14.74700 1.000 85.03000 317 PRO A O 1
ATOM 2768 N N . GLY B 1 161 ? 10.17500 89.12700 -16.87300 1.000 78.79000 318 GLY A N 1
ATOM 2769 C CA . GLY B 1 161 ? 10.57600 87.78200 -16.53000 1.000 71.77000 318 GLY A CA 1
ATOM 2770 C C . GLY B 1 161 ? 9.44400 86.78300 -16.43400 1.000 73.00000 318 GLY A C 1
ATOM 2771 O O . GLY B 1 161 ? 9.68700 85.63300 -16.04600 1.000 69.40000 318 GLY A O 1
ATOM 2772 N N . GLY B 1 162 ? 8.21800 87.17900 -16.77000 1.000 72.35000 319 GLY A N 1
ATOM 2773 C CA . GLY B 1 162 ? 7.09000 86.27500 -16.74100 1.000 74.50000 319 GLY A CA 1
ATOM 2774 C C . GLY B 1 162 ? 6.41100 86.12300 -15.39700 1.000 74.96000 319 GLY A C 1
ATOM 2775 O O . GLY B 1 162 ? 5.40500 85.41100 -15.31000 1.000 76.54000 319 GLY A O 1
ATOM 2776 N N . LYS B 1 163 ? 6.92500 86.76000 -14.34900 1.000 74.04000 320 LYS A N 1
ATOM 2777 C CA . LYS B 1 163 ? 6.31300 86.64500 -13.03300 1.000 72.24000 320 LYS A CA 1
ATOM 2778 C C . LYS B 1 163 ? 5.00000 87.41400 -12.99700 1.000 70.91000 320 LYS A C 1
ATOM 2779 O O . LYS B 1 163 ? 4.92700 88.56400 -13.44300 1.000 71.76000 320 LYS A O 1
ATOM 2785 N N . VAL B 1 164 ? 3.96100 86.77500 -12.47100 1.000 68.94000 321 VAL A N 1
ATOM 2786 C CA . VAL B 1 164 ? 2.63700 87.37400 -12.34600 1.000 70.60000 321 VAL A CA 1
ATOM 2787 C C . VAL B 1 164 ? 2.37800 87.62700 -10.86900 1.000 66.27000 321 VAL A C 1
ATOM 2788 O O . VAL B 1 164 ? 2.40300 86.69200 -10.06000 1.000 64.04000 321 VAL A O 1
ATOM 2792 N N . THR B 1 165 ? 2.14800 88.88500 -10.51100 1.000 65.28000 322 THR A N 1
ATOM 2793 C CA . THR B 1 165 ? 1.73700 89.24300 -9.16200 1.000 65.33000 322 THR A CA 1
ATOM 2794 C C . THR B 1 165 ? 0.37200 89.91300 -9.20700 1.000 65.03000 322 THR A C 1
ATOM 2795 O O . THR B 1 165 ? -0.14800 90.26000 -10.27200 1.000 66.46000 322 THR A O 1
ATOM 2799 N N . GLY B 1 166 ? -0.20400 90.09400 -8.02500 1.000 62.65000 323 GLY A N 1
ATOM 2800 C CA . GLY B 1 166 ? -1.50600 90.72400 -7.92100 1.000 61.51000 323 GLY A CA 1
ATOM 2801 C C . GLY B 1 166 ? -1.78500 91.16400 -6.50300 1.000 59.43000 323 GLY A C 1
ATOM 2802 O O . GLY B 1 166 ? -1.03100 90.86900 -5.57100 1.000 60.81000 323 GLY A O 1
ATOM 2803 N N . GLU B 1 167 ? -2.89300 91.88100 -6.35700 1.000 55.23000 324 GLU A N 1
ATOM 2804 C CA . GLU B 1 167 ? -3.35500 92.31900 -5.05200 1.000 54.66000 324 GLU A CA 1
ATOM 2805 C C . GLU B 1 167 ? -4.80300 91.90800 -4.86600 1.000 56.85000 324 GLU A C 1
ATOM 2806 O O . GLU B 1 167 ? -5.59700 91.93100 -5.81300 1.000 58.23000 324 GLU A O 1
ATOM 2812 N N . MET B 1 168 ? -5.13400 91.53400 -3.63800 1.000 54.60000 325 MET A N 1
ATOM 2813 C CA . MET B 1 168 ? -6.47400 91.11900 -3.27500 1.000 59.35000 325 MET A CA 1
ATOM 2814 C C . MET B 1 168 ? -6.97600 92.02200 -2.15900 1.000 54.11000 325 MET A C 1
ATOM 2815 O O . MET B 1 168 ? -6.25500 92.27000 -1.18700 1.000 51.86000 325 MET A O 1
ATOM 2820 N N . THR B 1 169 ? -8.19500 92.52900 -2.31300 1.000 48.83000 326 THR A N 1
ATOM 2821 C CA . THR B 1 169 ? -8.85500 93.30000 -1.26900 1.000 53.95000 326 THR A CA 1
ATOM 2822 C C . THR B 1 169 ? -9.84900 92.37600 -0.57800 1.000 52.91000 326 THR A C 1
ATOM 2823 O O . THR B 1 169 ? -10.78200 91.88600 -1.22500 1.000 53.54000 326 THR A O 1
ATOM 2827 N N . VAL B 1 170 ? -9.65600 92.14800 0.72900 1.000 54.89000 327 VAL A N 1
ATOM 2828 C CA . VAL B 1 170 ? -10.41400 91.13700 1.45500 1.000 52.57000 327 VAL A CA 1
ATOM 2829 C C . VAL B 1 170 ? -11.21000 91.78000 2.58500 1.000 53.60000 327 VAL A C 1
ATOM 2830 O O . VAL B 1 170 ? -10.83200 92.81100 3.15200 1.000 53.09000 327 VAL A O 1
ATOM 2834 N N . ASP B 1 171 ? -12.33200 91.13800 2.89600 1.000 50.62000 328 ASP A N 1
ATOM 2835 C CA . ASP B 1 171 ? -13.16500 91.48800 4.03800 1.000 46.64000 328 ASP A CA 1
ATOM 2836 C C . ASP B 1 171 ? -12.30300 91.66800 5.29000 1.000 45.93000 328 ASP A C 1
ATOM 2837 O O . ASP B 1 171 ? -11.47700 90.80000 5.60500 1.000 52.48000 328 ASP A O 1
ATOM 2842 N N . PRO B 1 172 ? -12.47000 92.76900 6.03200 1.000 48.37000 329 PRO A N 1
ATOM 2843 C CA . PRO B 1 172 ? -11.65000 92.97800 7.23900 1.000 51.44000 329 PRO A CA 1
ATOM 2844 C C . PRO B 1 172 ? -11.76800 91.86200 8.26000 1.000 52.40000 329 PRO A C 1
ATOM 2845 O O . PRO B 1 172 ? -10.82300 91.63200 9.02500 1.000 54.23000 329 PRO A O 1
ATOM 2849 N N . SER B 1 173 ? -12.90300 91.16700 8.31600 1.000 49.72000 330 SER A N 1
ATOM 2850 C CA . SER B 1 173 ? -13.05400 90.12100 9.31900 1.000 51.98000 330 SER A CA 1
ATOM 2851 C C . SER B 1 173 ? -12.34700 88.82700 8.94200 1.000 58.29000 330 SER A C 1
ATOM 2852 O O . SER B 1 173 ? -12.20100 87.95400 9.80100 1.000 57.59000 330 SER A O 1
ATOM 2855 N N . VAL B 1 174 ? -11.91300 88.66600 7.68300 1.000 56.06000 331 VAL A N 1
ATOM 2856 C CA . VAL B 1 174 ? -11.16500 87.46500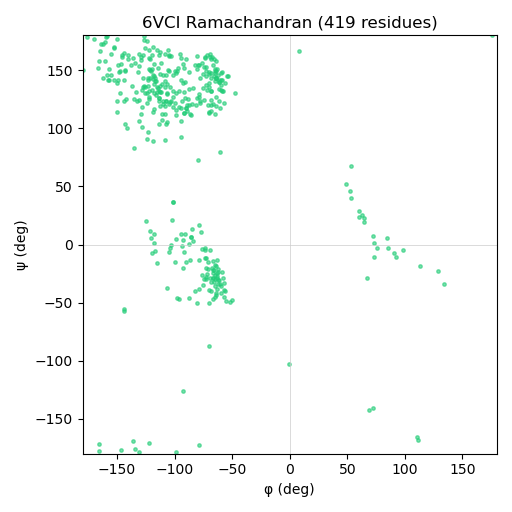 7.32100 1.000 53.66000 331 VAL A CA 1
ATOM 2857 C C . VAL B 1 174 ? -9.66100 87.67100 7.42000 1.000 57.23000 331 VAL A C 1
ATOM 2858 O O . VAL B 1 174 ? -8.89900 86.72200 7.19000 1.000 61.69000 331 VAL A O 1
ATOM 2862 N N . VAL B 1 175 ? -9.20800 88.87200 7.78600 1.000 54.16000 332 VAL A N 1
ATOM 2863 C CA . VAL B 1 175 ? -7.77500 89.09600 7.96200 1.000 57.62000 332 VAL A CA 1
ATOM 2864 C C . VAL B 1 175 ? -7.20700 88.12100 8.98800 1.000 61.69000 332 VAL A C 1
ATOM 2865 O O . VAL B 1 175 ? -6.11100 87.57300 8.80500 1.000 60.88000 332 VAL A O 1
ATOM 2869 N N . THR B 1 176 ? -7.96300 87.85400 10.06200 1.000 57.21000 333 THR A N 1
ATOM 2870 C CA . THR B 1 176 ? -7.54300 86.88100 11.06300 1.000 56.71000 333 THR A CA 1
ATOM 2871 C C . THR B 1 176 ? -7.51000 85.45400 10.52400 1.000 60.47000 333 THR A C 1
ATOM 2872 O O . THR B 1 176 ? -6.90500 84.58400 11.16300 1.000 60.03000 333 THR A O 1
ATOM 2876 N N . LEU B 1 177 ? -8.11900 85.19100 9.36900 1.000 58.41000 334 LEU A N 1
ATOM 2877 C CA . LEU B 1 177 ? -8.01600 83.89100 8.71700 1.000 55.78000 334 LEU A CA 1
ATOM 2878 C C . LEU B 1 177 ? -6.80500 83.78200 7.80300 1.000 52.89000 334 LEU A C 1
ATOM 2879 O O . LEU B 1 177 ? -6.61500 82.73800 7.17000 1.000 56.82000 334 LEU A O 1
ATOM 2884 N N . LEU B 1 178 ? -5.99400 84.82900 7.70600 1.000 57.95000 335 LEU A N 1
ATOM 2885 C CA . LEU B 1 178 ? -4.86700 84.88300 6.77500 1.000 54.87000 335 LEU A CA 1
ATOM 2886 C C . LEU B 1 178 ? -3.58500 84.76900 7.59500 1.000 54.40000 335 LEU A C 1
ATOM 2887 O O . LEU B 1 178 ? -3.01100 85.77200 8.02300 1.000 54.64000 335 LEU A O 1
ATOM 2892 N N . ARG B 1 179 ? -3.13200 83.53600 7.80000 1.000 55.42000 336 ARG A N 1
ATOM 2893 C CA . ARG B 1 179 ? -1.99500 83.25500 8.66300 1.000 65.18000 336 ARG A CA 1
ATOM 2894 C C . ARG B 1 179 ? -0.96100 82.43400 7.90100 1.000 67.09000 336 ARG A C 1
ATOM 2895 O O . ARG B 1 179 ? -1.14700 82.08800 6.72900 1.000 62.61000 336 ARG A O 1
ATOM 2903 N N . GLU B 1 180 ? 0.14100 82.12000 8.59100 1.000 70.32000 337 GLU A N 1
ATOM 2904 C CA . GLU B 1 180 ? 1.28800 81.49600 7.93800 1.000 72.85000 337 GLU A CA 1
ATOM 2905 C C . GLU B 1 180 ? 0.93900 80.14300 7.32900 1.000 68.05000 337 GLU A C 1
ATOM 2906 O O . GLU B 1 180 ? 1.53100 79.75100 6.32000 1.000 67.10000 337 GLU A O 1
ATOM 2912 N N . ASN B 1 181 ? -0.00900 79.41700 7.91700 1.000 68.66000 338 ASN A N 1
ATOM 2913 C CA . ASN B 1 181 ? -0.44000 78.13400 7.37800 1.000 70.44000 338 ASN A CA 1
ATOM 2914 C C . ASN B 1 181 ? -1.71800 78.23300 6.55600 1.000 66.46000 338 ASN A C 1
ATOM 2915 O O . ASN B 1 181 ? -2.24300 77.20100 6.12500 1.000 64.60000 338 ASN A O 1
ATOM 2920 N N . THR B 1 182 ? -2.23800 79.43800 6.34500 1.000 64.71000 339 THR A N 1
ATOM 2921 C CA . THR B 1 182 ? -3.34900 79.61200 5.42400 1.000 58.38000 339 THR A CA 1
ATOM 2922 C C . THR B 1 182 ? -2.85900 79.45900 3.99100 1.000 60.07000 339 THR A C 1
ATOM 2923 O O . THR B 1 182 ? -1.80100 79.97400 3.62100 1.000 60.93000 339 THR A O 1
ATOM 2927 N N . ARG B 1 183 ? -3.63400 78.75100 3.18300 1.000 59.94000 340 ARG A N 1
ATOM 2928 C CA . ARG B 1 183 ? -3.38200 78.67000 1.75800 1.000 61.62000 340 ARG A CA 1
ATOM 2929 C C . ARG B 1 183 ? -4.46800 79.43000 1.01100 1.000 61.19000 340 ARG A C 1
ATOM 2930 O O . ARG B 1 183 ? -5.62200 79.48900 1.44200 1.000 58.10000 340 ARG A O 1
ATOM 2938 N N . ILE B 1 184 ? -4.07400 80.04900 -0.09400 1.000 60.05000 341 ILE A N 1
ATOM 2939 C CA . ILE B 1 184 ? -5.00100 80.64600 -1.04500 1.000 54.01000 341 ILE A CA 1
ATOM 2940 C C . ILE B 1 184 ? -4.77700 79.90800 -2.34700 1.000 58.03000 341 ILE A C 1
ATOM 2941 O O . ILE B 1 184 ? -3.68600 79.97900 -2.92500 1.000 59.71000 341 ILE A O 1
ATOM 2946 N N . GLU B 1 185 ? -5.77600 79.16600 -2.79400 1.000 57.90000 342 GLU A N 1
ATOM 2947 C CA . GLU B 1 185 ? -5.58500 78.31500 -3.95000 1.000 64.33000 342 GLU A CA 1
ATOM 2948 C C . GLU B 1 185 ? -6.48500 78.75200 -5.09300 1.000 64.92000 342 GLU A C 1
ATOM 2949 O O . GLU B 1 185 ? -7.61600 79.20300 -4.88100 1.000 65.07000 342 GLU A O 1
ATOM 2955 N N . LEU B 1 186 ? -5.94400 78.64300 -6.30100 1.000 65.08000 343 LEU A N 1
ATOM 2956 C CA . LEU B 1 186 ? -6.67200 78.97500 -7.51100 1.000 66.05000 343 LEU A CA 1
ATOM 2957 C C . LEU B 1 186 ? -7.57000 77.80800 -7.88700 1.000 69.07000 343 LEU A C 1
ATOM 2958 O O . LEU B 1 186 ? -7.10300 76.67200 -8.0060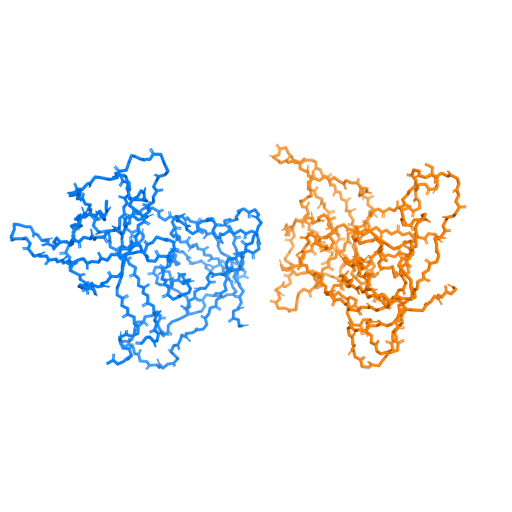0 1.000 72.40000 343 LEU A O 1
ATOM 2963 N N . ARG B 1 187 ? -8.85700 78.08400 -8.06400 1.000 71.52000 344 ARG A N 1
ATOM 2964 C CA . ARG B 1 187 ? -9.83700 77.06000 -8.38700 1.000 67.56000 344 ARG A CA 1
ATOM 2965 C C . ARG B 1 187 ? -10.28700 77.20300 -9.83200 1.000 70.63000 344 ARG A C 1
ATOM 2966 O O . ARG B 1 187 ? -10.44900 78.31900 -10.33600 1.000 65.95000 344 ARG A O 1
ATOM 2974 N N . ASN B 1 188 ? -10.47100 76.06100 -10.49100 1.000 73.03000 345 ASN A N 1
ATOM 2975 C CA . ASN B 1 188 ? -11.06800 76.02700 -11.81100 1.000 78.67000 345 ASN A CA 1
ATOM 2976 C C . ASN B 1 188 ? -12.54700 76.40000 -11.71900 1.000 74.28000 345 ASN A C 1
ATOM 2977 O O . ASN B 1 188 ? -13.14100 76.34400 -10.64000 1.000 72.95000 345 ASN A O 1
ATOM 2982 N N . PRO B 1 189 ? -13.16000 76.79700 -12.83800 1.000 71.30000 346 PRO A N 1
ATOM 2983 C CA . PRO B 1 189 ? -14.57300 77.20000 -12.79900 1.000 69.08000 346 PRO A CA 1
ATOM 2984 C C . PRO B 1 189 ? -15.46000 76.12500 -12.18700 1.000 72.11000 346 PRO A C 1
ATOM 2985 O O . PRO B 1 189 ? -15.22300 74.92700 -12.35300 1.000 71.80000 346 PRO A O 1
ATOM 2989 N N . LYS B 1 190 ? -16.49100 76.57200 -11.46400 1.000 69.61000 347 LYS A N 1
ATOM 2990 C CA . LYS B 1 190 ? -17.48000 75.63500 -10.94000 1.000 69.35000 347 LYS A CA 1
ATOM 2991 C C . LYS B 1 190 ? -18.37800 75.09100 -12.04400 1.000 72.73000 347 LYS A C 1
ATOM 2992 O O . LYS B 1 190 ? -18.86500 73.96000 -11.94200 1.000 72.61000 347 LYS A O 1
ATOM 2998 N N . LEU B 1 191 ? -18.60900 75.87200 -13.09800 1.000 76.43000 348 LEU A N 1
ATOM 2999 C CA . LEU B 1 191 ? -19.41400 75.44600 -14.24400 1.000 86.06000 348 LEU A CA 1
ATOM 3000 C C . LEU B 1 191 ? -18.60200 75.69800 -15.50800 1.000 89.02000 348 LEU A C 1
ATOM 3001 O O . LEU B 1 191 ? -18.52800 76.83200 -15.98900 1.000 90.48000 348 LEU A O 1
ATOM 3006 N N . SER B 1 192 ? -18.00900 74.64100 -16.05500 1.000 93.42000 349 SER A N 1
ATOM 3007 C CA . SER B 1 192 ? -17.21300 74.75000 -17.26800 1.000 99.83000 349 SER A CA 1
ATOM 3008 C C . SER B 1 192 ? -18.06200 74.81500 -18.53200 1.000 107.53000 349 SER A C 1
ATOM 3009 O O . SER B 1 192 ? -17.53900 74.59100 -19.63000 1.000 109.60000 349 SER A O 1
ATOM 3012 N N . LEU B 1 193 ? -19.35300 75.11400 -18.40600 1.000 115.44000 350 LEU A N 1
ATOM 3013 C CA . LEU B 1 193 ? -20.21200 75.28700 -19.56800 1.000 123.35000 350 LEU A CA 1
ATOM 3014 C C . LEU B 1 193 ? -19.98500 76.66600 -20.17200 1.000 128.01000 350 LEU A C 1
ATOM 3015 O O . LEU B 1 193 ? -20.05900 77.68200 -19.47100 1.000 127.51000 350 LEU A O 1
ATOM 3020 N N . SER B 1 194 ? -19.70800 76.70100 -21.47500 1.000 131.11000 351 SER A N 1
ATOM 3021 C CA . SER B 1 194 ? -19.44100 77.95400 -22.18000 1.000 134.00000 351 SER A CA 1
ATOM 3022 C C . SER B 1 194 ? -20.76200 78.66200 -22.49000 1.000 132.29000 351 SER A C 1
ATOM 3023 O O . SER B 1 194 ? -21.23600 78.71800 -23.62700 1.000 134.07000 351 SER A O 1
ATOM 3026 N N . ASP B 1 195 ? -21.36000 79.21000 -21.43200 1.000 126.29000 352 ASP A N 1
ATOM 3027 C CA . ASP B 1 195 ? -22.53600 80.06800 -21.51700 1.000 122.09000 352 ASP A CA 1
ATOM 3028 C C . ASP B 1 195 ? -22.12200 81.47400 -21.09500 1.000 116.83000 352 ASP A C 1
ATOM 3029 O O . ASP B 1 195 ? -21.67900 81.68200 -19.96100 1.000 118.75000 352 ASP A O 1
ATOM 3034 N N . ALA B 1 196 ? -22.26700 82.43200 -22.00700 1.000 111.58000 353 ALA A N 1
ATOM 3035 C CA . ALA B 1 196 ? -21.80200 83.79100 -21.75500 1.000 109.12000 353 ALA A CA 1
ATOM 3036 C C . ALA B 1 196 ? -22.68400 84.54100 -20.76400 1.000 102.97000 353 ALA A C 1
ATOM 3037 O O . ALA B 1 196 ? -22.19200 85.43700 -20.06800 1.000 97.91000 353 ALA A O 1
ATOM 3039 N N . ASN B 1 197 ? -23.97000 84.20100 -20.67900 1.000 104.32000 354 ASN A N 1
ATOM 3040 C CA . ASN B 1 197 ? -24.88400 84.92200 -19.80100 1.000 105.08000 354 ASN A CA 1
ATOM 3041 C C . ASN B 1 197 ? -24.87100 84.40500 -18.36700 1.000 103.43000 354 ASN A C 1
ATOM 3042 O O . ASN B 1 197 ? -25.76700 84.74800 -17.58500 1.000 102.45000 354 ASN A O 1
ATOM 3047 N N . LEU B 1 198 ? -23.88600 83.59600 -18.00400 1.000 101.92000 355 LEU A N 1
ATOM 3048 C CA . LEU B 1 198 ? -23.73600 83.12400 -16.63900 1.000 95.58000 355 LEU A CA 1
ATOM 3049 C C . LEU B 1 198 ? -22.72700 83.99000 -15.89500 1.000 88.56000 355 LEU A C 1
ATOM 3050 O O . LEU B 1 198 ? -21.82100 84.57700 -16.49300 1.000 84.81000 355 LEU A O 1
ATOM 3055 N N . SER B 1 199 ? -22.90400 84.06400 -14.57900 1.000 86.64000 356 SER A N 1
ATOM 3056 C CA . SER B 1 199 ? -22.03000 84.87500 -13.74400 1.000 82.33000 356 SER A CA 1
ATOM 3057 C C . SER B 1 199 ? -20.59600 84.36700 -13.81400 1.000 81.82000 356 SER A C 1
ATOM 3058 O O . SER B 1 199 ? -20.34200 83.16600 -13.94000 1.000 81.80000 356 SER A O 1
ATOM 3061 N N . ALA B 1 200 ? -19.64800 85.30400 -13.72800 1.000 82.35000 357 ALA A N 1
ATOM 3062 C CA . ALA B 1 200 ? -18.24100 84.92800 -13.67100 1.000 80.60000 357 ALA A CA 1
ATOM 3063 C C . ALA B 1 200 ? -17.91600 84.10300 -12.43100 1.000 79.84000 357 ALA A C 1
ATOM 3064 O O . ALA B 1 200 ? -16.90500 83.39300 -12.42100 1.000 81.94000 357 ALA A O 1
ATOM 3066 N N . LEU B 1 201 ? -18.74700 84.18000 -11.38600 1.000 74.50000 358 LEU A N 1
ATOM 3067 C CA . LEU B 1 201 ? -18.55800 83.32400 -10.22100 1.000 66.28000 358 LEU A CA 1
ATOM 3068 C C . LEU B 1 201 ? -18.71900 81.84900 -10.55900 1.000 70.34000 358 LEU A C 1
ATOM 3069 O O . LEU B 1 201 ? -18.17200 80.99700 -9.85000 1.000 71.74000 358 LEU A O 1
ATOM 3074 N N . LEU B 1 202 ? -19.45700 81.52900 -11.62000 1.000 71.48000 359 LEU A N 1
ATOM 3075 C CA . LEU B 1 202 ? -19.66700 80.15300 -12.04900 1.000 72.23000 359 LEU A CA 1
ATOM 3076 C C . LEU B 1 202 ? -18.73800 79.73000 -13.17900 1.000 70.68000 359 LEU A C 1
ATOM 3077 O O . LEU B 1 202 ? -18.13900 78.65000 -13.10900 1.000 70.35000 359 LEU A O 1
ATOM 3082 N N . THR B 1 203 ? -18.59200 80.56300 -14.21300 1.000 68.83000 360 THR A N 1
ATOM 3083 C CA . THR B 1 203 ? -17.81300 80.20200 -15.39200 1.000 72.31000 360 THR A CA 1
ATOM 3084 C C . THR B 1 203 ? -16.34400 80.59500 -15.30100 1.000 71.03000 360 THR A C 1
ATOM 3085 O O . THR B 1 203 ? -15.54200 80.10600 -16.10300 1.000 74.35000 360 THR A O 1
ATOM 3089 N N . GLY B 1 204 ? -15.96700 81.45900 -14.35700 1.000 67.73000 361 GLY A N 1
ATOM 3090 C CA . GLY B 1 204 ? -14.60400 81.92300 -14.24700 1.000 59.77000 361 GLY A CA 1
ATOM 3091 C C . GLY B 1 204 ? -13.84600 81.24600 -13.12400 1.000 61.73000 361 GLY A C 1
ATOM 3092 O O . GLY B 1 204 ? -14.43200 80.64300 -12.22800 1.000 67.28000 361 GLY A O 1
ATOM 3093 N N . LYS B 1 205 ? -12.52000 81.34400 -13.18500 1.000 60.38000 362 LYS A N 1
ATOM 3094 C CA . LYS B 1 205 ? -11.70400 80.88000 -12.07500 1.000 59.67000 362 LYS A CA 1
ATOM 3095 C C . LYS B 1 205 ? -11.99100 81.72200 -10.83900 1.000 58.96000 362 LYS A C 1
ATOM 3096 O O . LYS B 1 205 ? -12.48700 82.84800 -10.92800 1.000 61.12000 362 LYS A O 1
ATOM 3102 N N . THR B 1 206 ? -11.69400 81.15300 -9.67400 1.000 52.13000 363 THR A N 1
ATOM 3103 C CA . THR B 1 206 ? -11.85600 81.84100 -8.40600 1.000 56.26000 363 THR A CA 1
ATOM 3104 C C . THR B 1 206 ? -10.68100 81.48000 -7.51400 1.000 59.22000 363 THR A C 1
ATOM 3105 O O . THR B 1 206 ? -9.95800 80.51200 -7.76500 1.000 58.11000 363 THR A O 1
ATOM 3109 N N . PHE B 1 207 ? -10.49000 82.27400 -6.47200 1.000 51.69000 364 PHE A N 1
ATOM 3110 C CA . PHE B 1 207 ? -9.59000 81.89800 -5.39800 1.000 54.28000 364 PHE A CA 1
ATOM 3111 C C . PHE B 1 207 ? -10.41000 81.33900 -4.24300 1.000 58.68000 364 PHE A C 1
ATOM 3112 O O . PHE B 1 207 ? -11.56300 81.72600 -4.03800 1.000 57.72000 364 PHE A O 1
ATOM 3120 N N . GLU B 1 208 ? -9.81800 80.40700 -3.50000 1.000 58.65000 365 GLU A N 1
ATOM 3121 C CA . GLU B 1 208 ? -10.47500 79.81900 -2.33800 1.000 56.59000 365 GLU A CA 1
ATOM 3122 C C . GLU B 1 208 ? -9.59200 80.00300 -1.11600 1.000 53.81000 365 GLU A C 1
ATOM 3123 O O . GLU B 1 208 ? -8.44000 79.55200 -1.10300 1.000 55.07000 365 GLU A O 1
ATOM 3129 N N . LEU B 1 209 ? -10.13700 80.66500 -0.09900 1.000 48.77000 366 LEU A N 1
ATOM 3130 C CA . LEU B 1 209 ? -9.47400 80.80300 1.18900 1.000 50.21000 366 LEU A CA 1
ATOM 3131 C C . LEU B 1 209 ? -9.62600 79.50300 1.96700 1.000 56.07000 366 LEU A C 1
ATOM 3132 O O . LEU B 1 209 ? -10.74800 79.03600 2.18200 1.000 62.08000 366 LEU A O 1
ATOM 3137 N N . VAL B 1 210 ? -8.51400 78.90700 2.37500 1.000 57.78000 367 VAL A N 1
ATOM 3138 C CA . VAL B 1 210 ? -8.52200 77.75000 3.25800 1.000 61.64000 367 VAL A CA 1
ATOM 3139 C C . VAL B 1 210 ? -7.69600 78.09300 4.49200 1.000 60.43000 367 VAL A C 1
ATOM 3140 O O . VAL B 1 210 ? -6.46800 78.00200 4.48100 1.000 59.48000 367 VAL A O 1
ATOM 3144 N N . PRO B 1 211 ? -8.34300 78.51400 5.57400 1.000 57.34000 368 PRO A N 1
ATOM 3145 C CA . PRO B 1 211 ? -7.61000 79.12300 6.68700 1.000 60.64000 368 PRO A CA 1
ATOM 3146 C C . PRO B 1 211 ? -6.73500 78.12500 7.42600 1.000 66.04000 368 PRO A C 1
ATOM 3147 O O . PRO B 1 211 ? -7.05100 76.93900 7.54100 1.000 67.91000 368 PRO A O 1
ATOM 3151 N N . GLY B 1 212 ? -5.61300 78.63600 7.93300 1.000 66.43000 369 GLY A N 1
ATOM 3152 C CA . GLY B 1 212 ? -4.72500 77.87000 8.77900 1.000 69.25000 369 GLY A CA 1
ATOM 3153 C C . GLY B 1 212 ? -4.30500 78.68900 9.98700 1.000 71.48000 369 GLY A C 1
ATOM 3154 O O . GLY B 1 212 ? -4.76000 79.81800 10.18500 1.000 74.33000 369 GLY A O 1
ATOM 3155 N N . ASP B 1 213 ? -3.42500 78.09500 10.78400 1.000 73.52000 370 ASP A N 1
ATOM 3156 C CA . ASP B 1 213 ? -2.95900 78.72300 12.00800 1.000 82.00000 370 ASP A CA 1
ATOM 3157 C C . ASP B 1 213 ? -1.60600 79.38900 11.77500 1.000 75.06000 370 ASP A C 1
ATOM 3158 O O . ASP B 1 213 ? -1.05400 79.38200 10.67300 1.000 69.76000 370 ASP A O 1
ATOM 3163 N N . GLY B 1 214 ? -1.06800 79.96800 12.83700 1.000 73.89000 371 GLY A N 1
ATOM 3164 C CA . GLY B 1 214 ? 0.2250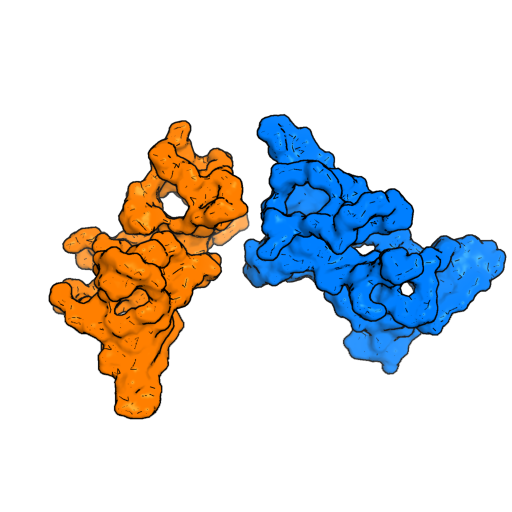0 80.61000 12.79600 1.000 74.87000 371 GLY A CA 1
ATOM 3165 C C . GLY B 1 214 ? 0.12900 82.11700 12.91900 1.000 75.31000 371 GLY A C 1
ATOM 3166 O O . GLY B 1 214 ? -0.89900 82.68400 13.30100 1.000 70.83000 371 GLY A O 1
ATOM 3167 N N . GLU B 1 215 ? 1.23200 82.77300 12.58600 1.000 79.34000 372 GLU A N 1
ATOM 3168 C CA . GLU B 1 215 ? 1.28400 84.22100 12.64500 1.000 84.65000 372 GLU A CA 1
ATOM 3169 C C . GLU B 1 215 ? 0.53300 84.83700 11.46500 1.000 81.10000 372 GLU A C 1
ATOM 3170 O O . GLU B 1 215 ? 0.51400 84.27100 10.36800 1.000 76.62000 372 GLU A O 1
ATOM 3176 N N . PRO B 1 216 ? -0.09900 85.99200 11.67100 1.000 80.54000 373 PRO A N 1
ATOM 3177 C CA . PRO B 1 216 ? -0.79800 86.65300 10.56600 1.000 75.72000 373 PRO A CA 1
ATOM 3178 C C . PRO B 1 216 ? 0.15300 86.96400 9.42200 1.000 73.36000 373 PRO A C 1
ATOM 3179 O O . PRO B 1 216 ? 1.34500 87.21200 9.62000 1.000 76.62000 373 PRO A O 1
ATOM 3183 N N . ARG B 1 217 ? -0.39200 86.94000 8.21100 1.000 67.67000 374 ARG A N 1
ATOM 3184 C CA . ARG B 1 217 ? 0.39500 87.07700 6.99700 1.000 69.99000 374 ARG A CA 1
ATOM 3185 C C . ARG B 1 217 ? -0.41300 87.86200 5.97500 1.000 68.21000 374 ARG A C 1
ATOM 3186 O O . ARG B 1 217 ? -1.63100 87.68900 5.87300 1.000 61.57000 374 ARG A O 1
ATOM 3194 N N . LYS B 1 218 ? 0.26700 88.73500 5.23100 1.000 71.81000 375 LYS A N 1
ATOM 3195 C CA . LYS B 1 218 ? -0.38400 89.61000 4.26200 1.000 69.75000 375 LYS A CA 1
ATOM 3196 C C . LYS B 1 218 ? 0.09200 89.36500 2.83600 1.000 65.65000 375 LYS A C 1
ATOM 3197 O O . LYS B 1 218 ? -0.23500 90.15400 1.94300 1.000 65.56000 375 LYS A O 1
ATOM 3203 N N . GLU B 1 219 ? 0.86000 88.30300 2.60000 1.000 64.87000 376 GLU A N 1
ATOM 3204 C CA . GLU B 1 219 ? 1.40900 88.00700 1.28000 1.000 65.69000 376 GLU A CA 1
ATOM 3205 C C . GLU B 1 219 ? 1.37600 86.50300 1.08000 1.000 65.13000 376 GLU A C 1
ATOM 3206 O O . GLU B 1 219 ? 1.91000 85.75900 1.90700 1.000 67.08000 376 GLU A O 1
ATOM 3212 N N . PHE B 1 220 ? 0.75900 86.05100 -0.00600 1.000 56.61000 377 PHE A N 1
ATOM 3213 C CA . PHE B 1 220 ? 0.60100 84.62700 -0.24600 1.000 57.97000 377 PHE A CA 1
ATOM 3214 C C . PHE B 1 220 ? 1.02200 84.27100 -1.66500 1.000 60.82000 377 PHE A C 1
ATOM 3215 O O . PHE B 1 220 ? 0.88900 85.06800 -2.59800 1.000 59.51000 377 PHE A O 1
ATOM 3223 N N . VAL B 1 221 ? 1.54600 83.06000 -1.80700 1.000 62.45000 378 VAL A N 1
ATOM 3224 C CA . VAL B 1 221 ? 1.81500 82.45700 -3.10400 1.000 64.42000 378 VAL A CA 1
ATOM 3225 C C . VAL B 1 221 ? 0.65000 81.52400 -3.40100 1.000 61.87000 378 VAL A C 1
ATOM 3226 O O . VAL B 1 221 ? 0.43100 80.54100 -2.68500 1.000 61.70000 378 VAL A O 1
ATOM 3230 N N . VAL B 1 222 ? -0.10900 81.83900 -4.45000 1.000 64.00000 379 VAL A N 1
ATOM 3231 C CA . VAL B 1 222 ? -1.28200 81.04700 -4.79400 1.000 63.49000 379 VAL A CA 1
ATOM 3232 C C . VAL B 1 222 ? -0.84100 79.74200 -5.44100 1.000 73.83000 379 VAL A C 1
ATOM 3233 O O . VAL B 1 222 ? 0.03200 79.73100 -6.31800 1.000 81.25000 379 VAL A O 1
ATOM 3237 N N . VAL B 1 223 ? -1.44000 78.64200 -5.01100 1.000 74.26000 380 VAL A N 1
ATOM 3238 C CA . VAL B 1 223 ? -1.12200 77.32300 -5.55500 1.000 76.92000 380 VAL A CA 1
ATOM 3239 C C . VAL B 1 223 ? -2.38400 76.77800 -6.20400 1.000 78.47000 380 VAL A C 1
ATOM 3240 O O . VAL B 1 223 ? -3.50500 77.18000 -5.85300 1.000 73.53000 380 VAL A O 1
ATOM 3244 N N . PRO B 1 224 ? -2.24100 75.87500 -7.17500 1.000 86.08000 381 PRO A N 1
ATOM 3245 C CA . PRO B 1 224 ? -3.42500 75.21000 -7.73300 1.000 86.64000 381 PRO A CA 1
ATOM 3246 C C . PRO B 1 224 ? -4.17700 74.44100 -6.65600 1.000 88.94000 381 PRO A C 1
ATOM 3247 O O . PRO B 1 224 ? -3.57800 73.83600 -5.76600 1.000 91.80000 381 PRO A O 1
ATOM 3251 N N . GLY B 1 225 ? -5.50500 74.47600 -6.73900 1.000 89.91000 382 GLY A N 1
ATOM 3252 C CA . GLY B 1 225 ? -6.32600 73.87800 -5.70300 1.000 95.49000 382 GLY A CA 1
ATOM 3253 C C . GLY B 1 225 ? -7.08000 72.64200 -6.14400 1.000 105.50000 382 GLY A C 1
ATOM 3254 O O . GLY B 1 225 ? -7.98700 72.72300 -6.98000 1.000 108.99000 382 GLY A O 1
ATOM 3255 N N . GLU B 1 226 ? -6.71100 71.48900 -5.59200 1.000 111.11000 383 GLU A N 1
ATOM 3256 C CA . GLU B 1 226 ? -7.38900 70.23300 -5.90100 1.000 115.23000 383 GLU A CA 1
ATOM 3257 C C . GLU B 1 226 ? -7.56100 69.38600 -4.64400 1.000 113.84000 383 GLU A C 1
ATOM 3258 O O . GLU B 1 226 ? -6.61500 68.74900 -4.18000 1.000 112.75000 383 GLU A O 1
#

Secondary structure (DSSP, 8-state):
--EEEEEEESS-TT--TT-EEEETTEEEEEEEEEEEETTTTEEEEEEEE-GGGGGG-BTT--EEEEEEE----TTGGGEEEEEEE---TTSPBP-TT-EEEEESSHHHHT--EEEEEEES--TT--TTTPEEEETTEEEEEEEEEEE-GGG-EEEEEEE-GGGGGG-BTT-EEEEE--S-----TTS-HHHHS-EEEEE---SSB-SEEE-EE--/--EEEEEEES--TT--TT-EEEETTEEEEEEEEEEE-SSSSSEEEEEEE-STTGGG-BTT--EEEEEEE---TTGGGEEEEEEE---TTSPBPPTT-EEEEESSHHHHT--EEEEEEES--TT--TTTSEEEETTEEEEEEEEEEE-TTS-EEEEEEE-GGGGGG-BSS-EEEEE--S---S--SS-HHHHS-EEEEE---SSB-SEEEEEE--

Foldseek 3Di:
DKAKEKAWELEQPQDAFAAFEDEQNHTFKTFHHKDDDPPHNYIIIIIIGDPVCQQQAFPPKAKEKWWFAQPVVQQVRIGIHMYIGRDPPGHRDDGHYYHYYAHHPVRVVQWDKFKEKEQDCPLADAPAAFEDENGIGFKTFHFKDQDPPRTIIGMITGHPSCQQQAADPKAKEKEAACDDDPDPVHGCNRHTIHIYIDGDDHGGDRYHYYYHDD/DKAKEKAWELDQPQAAFAAFEDEPNHTFWTFHHWDQDVPDSTIITIIIGDPVCQQQAFPPKAKEKWKFADCVVSQQVRIGIHMYMGRPPPGHGDHHHHYHYYAHHPVRVVQWDKFKEWEPACPLPDAPAAFEDEPGIGFKGWHFWDQDPPRTIMTIITGHPSCQQQAAPPKAKEKEAAQACDPDPPGGCNHNTIHIYTDGDDHHGHRYHYYHHDD

Solvent-accessible surface area: 22366 Å² total; per-residue (Å²): 91,84,10,59,0,40,0,70,3,73,92,41,56,82,4,80,66,42,19,78,0,33,22,84,55,93,64,2,5,88,1,122,71,69,58,136,17,135,136,136,145,9,9,43,0,32,0,36,0,86,140,166,49,40,92,50,0,30,62,27,4,41,0,1,49,9,30,8,14,116,121,115,87,78,63,69,49,32,71,9,5,0,5,0,10,31,32,167,160,27,127,85,9,78,67,115,25,83,20,34,8,33,126,49,17,54,96,0,106,68,24,46,94,0,122,6,93,8,81,54,18,68,57,10,79,38,90,53,8,5,0,2,26,112,15,7,33,6,2,38,0,35,80,45,57,118,45,124,82,53,135,15,54,3,41,0,17,0,5,37,15,0,28,81,31,0,62,67,84,2,136,1,16,12,59,96,38,130,19,95,108,124,62,95,151,21,42,62,23,5,53,23,60,4,0,20,1,38,62,21,110,39,115,86,73,75,95,6,91,4,96,90,19,200,90,81,17,45,0,38,0,80,4,75,95,39,58,78,6,80,64,38,17,72,0,31,23,80,42,88,62,1,5,92,0,124,69,73,60,136,27,139,136,160,142,9,17,33,0,32,0,42,0,78,138,159,47,26,105,49,0,23,96,28,5,71,0,1,51,10,30,10,20,97,96,172,120,85,74,62,69,42,34,82,16,6,0,4,0,9,32,42,164,182,27,164,73,12,111,66,108,29,79,21,37,12,48,126,49,13,54,93,0,144,70,23,48,88,0,116,3,79,9,50,51,24,65,52,13,75,38,99,43,6,2,0,0,31,117,18,7,31,7,2,34,0,38,96,52,52,140,51,126,79,54,110,14,49,5,40,0,14,0,7,39,14,0,32,57,30,0,68,64,33,4,128,1,8,23,76,109,40,94,32,96,107,129,60,103,143,23,41,52,19,4,43,20,53,2,0,17,1,40,57,24,81,32,130,74,75,83,110,6,77,4,51,89,12,209

Organism: Escherichia coli (strain K12) (NCBI:txid83333)

Nearest PDB structures (foldseek):
  6vci-assembly2_A  TM=1.005E+00  e=8.422E-44  Escherichia coli K-12
  6vci-assembly1_C  TM=9.984E-01  e=1.405E-39  Escherichia coli K-12
  6v0g-assembly1_A  TM=4.747E-01  e=1.109E-31  Escherichia coli K-12
  7see-assembly1_A  TM=4.698E-01  e=1.779E-31  Escherichia coli
  6v0f-assembly1_A  TM=4.667E-01  e=3.010E-31  Escherichia coli K-12

GO terms:
  GO:0005886 plasma membrane (C, EXP)
  GO:0005886 plasma membrane (C, IDA)
  GO:0030288 outer membrane-bounded periplasmic space (C, IDA)
  GO:0042802 identical protein binding (F, IDA)
  GO:0120009 intermembrane lipid transfer (P, IDA)

InterPro domains:
  IPR003399 Mce/MlaD [PF02470] (45-137)
  IPR003399 Mce/MlaD [PF02470] (163-220)
  IPR003399 Mce/MlaD [PF02470] (280-353)
  IPR003399 Mce/MlaD [PF02470] (394-455)
  IPR003399 Mce/MlaD [PF02470] (636-724)
  IPR003399 Mce/MlaD [PF02470] (747-808)
  IPR051800 Intermembrane Transport Protein PqiA/PqiB [PTHR30462] (1-367)

B-factor: mean 83.73, std 25.62, range [40.86, 169.93]